Protein AF-Q9N3R6-F1 (afdb_monomer_lite)

Radius of gyration: 32.27 Å; chains: 1; bounding box: 68×53×122 Å

Sequence (440 aa):
MEEEFSMFIMSMSNSMSSLWPAPIEMDSIDEGTENVANIASRWSTCCNIIRLHIEQMIGCEVDVAVAKSTDLGVSMTRGNSDSKLEPISTLLSTISKTIESNGEANAEFAIREIEKMNKSCETEYKIKKFHWFIDVEMFLNIKLALLDREFPPNLTVYVIGELKTLYDDYEAAKEVATNFERSSVNLRFLLCPADLKELNREIIAEKRQKMSEKEIICRFGSDKFKIKLFKKQKIGSHVTLIDSISFLGFLPEIELCRQGFLGSKRSNKLKMDITTDSKLGNKILFSLSQYLLNETKRPQTALFSFSSKPKLRGFCIMVAYESENDETSITLIQLKASLGKCLWKTLKFVNQSGEHSRPLPDDSYEQIAPIERKQLKRRLSRIERIASSVEEKRAQFEAFAREYDALDARDAFMKFTSTWQTDQGLLTAPTPFEDDNNNK

Organism: Caenorhabditis elegans (NCBI:txid6239)

pLDDT: mean 77.35, std 16.89, range [30.02, 97.19]

Foldseek 3Di:
DQAEEEEEEEEQALQQLAWPPHDDPDPDDDPDDPCPPPGFGNLLLSLVLVVLLVVLCAPAQYKYKYWYAFPVAIDIQIAGHPVSCVVVVVVSVVSRPDNGGPHHGDPLRVLVVQVVCVVVCPPPYNYYAYEYEDEPVVLLVDDLVSLPDQGDLRAEYEYEDAPVSCVVSVVSNVVSVVSCVVNNYHYQYHHHPVSSVVSSVVSNPDNQWDKDKDWAWEAEQPDIFIKIKIATDHHRDDDQAFRYKYWLAKAAVVVCVVLVVPVQVPDSRFKIFMDHPDPVVVVVVVVQLCVQPPPVPHRIWTKMWTAGPPGDIFIWTKHWDQDPVRDITIIIGGDDPSSRVVVVVVSVRGPGPPSPDDDDDDLPDDPPPPPPLVVLVVQLVVLVVPDPDLVSSLVSVVVVLVVCVVVVCSVVSCVSCVVVCCVSVVDPDPDDDDPPPDDD

Structure (mmCIF, N/CA/C/O backbone):
data_AF-Q9N3R6-F1
#
_entry.id   AF-Q9N3R6-F1
#
loop_
_atom_site.group_PDB
_atom_site.id
_atom_site.type_symbol
_atom_site.label_atom_id
_atom_site.label_alt_id
_atom_site.lab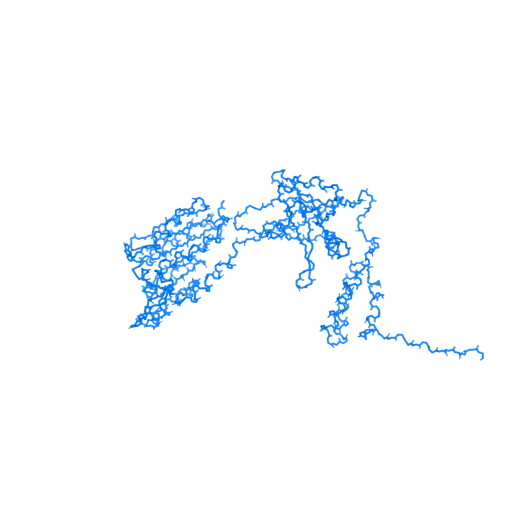el_comp_id
_atom_site.label_asym_id
_atom_site.label_entity_id
_atom_site.label_seq_id
_atom_site.pdbx_PDB_ins_code
_atom_site.Cartn_x
_atom_site.Cartn_y
_atom_site.Cartn_z
_atom_site.occupancy
_atom_site.B_iso_or_equiv
_atom_site.auth_seq_id
_atom_site.auth_comp_id
_atom_site.auth_asym_id
_atom_site.auth_atom_id
_atom_site.pdbx_PDB_model_num
ATOM 1 N N . MET A 1 1 ? -18.686 10.924 -9.244 1.00 53.06 1 MET A N 1
ATOM 2 C CA . MET A 1 1 ? -17.599 11.870 -9.557 1.00 53.06 1 MET A CA 1
ATOM 3 C C . MET A 1 1 ? -16.380 11.180 -9.013 1.00 53.06 1 MET A C 1
ATOM 5 O O . MET A 1 1 ? -16.365 10.958 -7.809 1.00 53.06 1 MET A O 1
ATOM 9 N N . GLU A 1 2 ? -15.488 10.701 -9.877 1.00 63.09 2 GLU A N 1
ATOM 10 C CA . GLU A 1 2 ? -14.326 9.960 -9.383 1.00 63.09 2 GLU A CA 1
ATOM 11 C C . GLU A 1 2 ? -13.499 10.873 -8.480 1.00 63.09 2 GLU A C 1
ATOM 13 O O . GLU A 1 2 ? -13.409 12.084 -8.685 1.00 63.09 2 GLU A O 1
ATOM 18 N N . GLU A 1 3 ? -12.966 10.308 -7.404 1.00 75.88 3 GLU A N 1
ATOM 19 C CA . 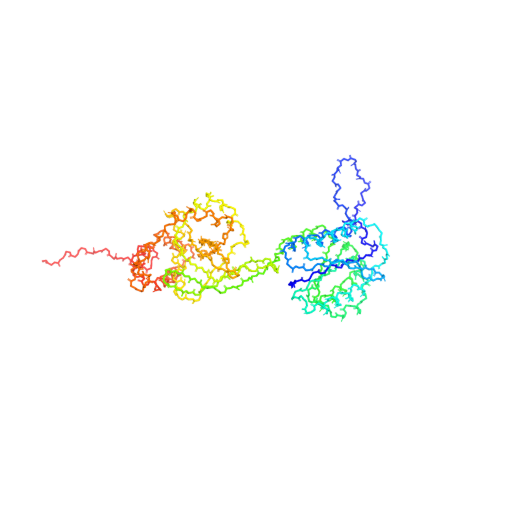GLU A 1 3 ? -12.192 11.099 -6.448 1.00 75.88 3 GLU A CA 1
ATOM 20 C C . GLU A 1 3 ? -10.726 11.183 -6.849 1.00 75.88 3 GLU A C 1
ATOM 22 O O . GLU A 1 3 ? -10.031 12.121 -6.449 1.00 75.88 3 GLU A O 1
ATOM 27 N N . GLU A 1 4 ? -10.266 10.212 -7.633 1.00 84.88 4 GLU A N 1
ATOM 28 C CA . GLU A 1 4 ? -8.875 10.059 -8.004 1.00 84.88 4 GLU A CA 1
ATOM 29 C C . GLU A 1 4 ? -8.725 9.746 -9.494 1.00 84.88 4 GLU A C 1
ATOM 31 O O . GLU A 1 4 ? -9.499 8.978 -10.063 1.00 84.88 4 GLU A O 1
ATOM 36 N N . PHE A 1 5 ? -7.678 10.304 -10.092 1.00 88.44 5 PHE A N 1
ATOM 37 C CA . PHE A 1 5 ? -7.203 9.966 -11.423 1.00 88.44 5 PHE A CA 1
ATOM 38 C C . PHE A 1 5 ? -5.780 9.419 -11.356 1.00 88.44 5 PHE A C 1
ATOM 40 O O . PHE A 1 5 ? -4.902 10.028 -10.741 1.00 88.44 5 PHE A O 1
ATOM 47 N N . SER A 1 6 ? -5.542 8.283 -12.002 1.00 91.00 6 SER A N 1
ATOM 48 C CA . SER A 1 6 ? -4.224 7.668 -12.107 1.00 91.00 6 SER A CA 1
ATOM 49 C C . SER A 1 6 ? -3.843 7.480 -13.571 1.00 91.00 6 SER A C 1
ATOM 51 O O . SER A 1 6 ? -4.543 6.814 -14.332 1.00 91.00 6 SER A O 1
ATOM 53 N N . MET A 1 7 ? -2.723 8.074 -13.971 1.00 93.94 7 MET A N 1
ATOM 54 C CA . MET A 1 7 ? -2.193 7.975 -15.326 1.00 93.94 7 MET A CA 1
ATOM 55 C C . MET A 1 7 ? -0.884 7.202 -15.330 1.00 93.94 7 MET A C 1
ATOM 57 O O . MET A 1 7 ? 0.042 7.541 -14.596 1.00 93.94 7 MET A O 1
ATOM 61 N N . PHE A 1 8 ? -0.789 6.222 -16.218 1.00 96.19 8 PHE A N 1
ATOM 62 C CA . PHE A 1 8 ? 0.423 5.480 -16.522 1.00 96.19 8 PHE A CA 1
ATOM 63 C C . PHE A 1 8 ? 0.861 5.835 -17.939 1.00 96.19 8 PHE A C 1
ATOM 65 O O . PHE A 1 8 ? 0.114 5.616 -18.888 1.00 96.19 8 PHE A O 1
ATOM 72 N N . ILE A 1 9 ? 2.058 6.384 -18.100 1.00 95.88 9 ILE A N 1
ATOM 73 C CA . ILE A 1 9 ? 2.672 6.647 -19.401 1.00 95.88 9 ILE A CA 1
ATOM 74 C C . ILE A 1 9 ? 3.853 5.718 -19.547 1.00 95.88 9 ILE A C 1
ATOM 76 O O . ILE A 1 9 ? 4.721 5.676 -18.682 1.00 95.88 9 ILE A O 1
ATOM 80 N N . MET A 1 10 ? 3.908 4.997 -20.650 1.00 94.44 10 MET A N 1
ATOM 81 C CA . MET A 1 10 ? 5.015 4.112 -20.949 1.00 94.44 10 MET A CA 1
ATOM 82 C C . MET A 1 10 ? 5.670 4.553 -22.251 1.00 94.44 10 MET A C 1
ATOM 84 O O . MET A 1 10 ? 5.009 4.716 -23.283 1.00 94.44 10 MET A O 1
ATOM 88 N N . SER A 1 11 ? 6.973 4.786 -22.171 1.00 93.44 11 SER A N 1
ATOM 89 C CA . SER A 1 11 ? 7.802 5.144 -23.311 1.00 93.44 11 SER A CA 1
ATOM 90 C C . SER A 1 11 ? 8.016 3.933 -24.219 1.00 93.44 11 SER A C 1
ATOM 92 O O . SER A 1 11 ? 8.418 2.856 -23.777 1.00 93.44 11 SER A O 1
ATOM 94 N N . MET A 1 12 ? 7.703 4.105 -25.499 1.00 90.75 12 MET A N 1
ATOM 95 C CA . MET A 1 12 ? 7.895 3.103 -26.544 1.00 90.75 12 MET A CA 1
ATOM 96 C C . MET A 1 12 ? 9.250 3.345 -27.223 1.00 90.75 12 MET A C 1
ATOM 98 O O . MET A 1 12 ? 9.304 3.844 -28.340 1.00 90.75 12 MET A O 1
ATOM 102 N N . SER A 1 13 ? 10.349 3.096 -26.518 1.00 88.94 13 SER A N 1
ATOM 103 C CA . SER A 1 13 ? 11.704 3.117 -27.087 1.00 88.94 13 SER A CA 1
ATOM 104 C C . SER A 1 13 ? 12.083 1.729 -27.587 1.00 88.94 13 SER A C 1
ATOM 106 O O . SER A 1 13 ? 11.520 0.722 -27.145 1.00 88.94 13 SER A O 1
ATOM 108 N N . ASN A 1 14 ? 13.065 1.645 -28.477 1.00 85.50 14 ASN A N 1
ATOM 109 C CA . ASN A 1 14 ? 13.538 0.342 -28.932 1.00 85.50 14 ASN A CA 1
ATOM 110 C C . ASN A 1 14 ? 14.247 -0.443 -27.815 1.00 85.50 14 ASN A C 1
ATOM 112 O O . ASN A 1 14 ? 14.097 -1.656 -27.740 1.00 85.50 14 ASN A O 1
ATOM 116 N N . SER A 1 15 ? 14.930 0.222 -26.879 1.00 86.25 15 SER A N 1
ATOM 117 C CA . SER A 1 15 ? 15.579 -0.435 -25.729 1.00 86.25 15 SER A CA 1
ATOM 118 C C . SER A 1 15 ? 14.584 -1.074 -24.751 1.00 86.25 15 SER A C 1
ATOM 120 O O . SER A 1 15 ? 14.936 -2.014 -24.037 1.00 86.25 15 SER A O 1
ATOM 122 N N . MET A 1 16 ? 13.324 -0.625 -24.724 1.00 87.88 16 MET A N 1
ATOM 123 C CA . MET A 1 16 ? 12.273 -1.246 -23.908 1.00 87.88 16 MET A CA 1
ATOM 124 C C . MET A 1 16 ? 11.793 -2.605 -24.444 1.00 87.88 16 MET A C 1
ATOM 126 O O . MET A 1 16 ? 11.148 -3.358 -23.701 1.00 87.88 16 MET A O 1
ATOM 130 N N . SER A 1 17 ? 12.107 -2.947 -25.698 1.00 83.19 17 SER A N 1
ATOM 131 C CA . SER A 1 17 ? 11.818 -4.279 -26.238 1.00 83.19 17 SER A CA 1
ATOM 132 C C . SER A 1 17 ? 12.778 -5.346 -25.706 1.00 83.19 17 SER A C 1
ATOM 134 O O . SER A 1 17 ? 12.404 -6.519 -25.620 1.00 83.19 17 SER A O 1
ATOM 136 N N . SER A 1 18 ? 13.978 -4.933 -25.283 1.00 82.50 18 SER A N 1
ATOM 137 C CA . SER A 1 18 ? 15.017 -5.812 -24.760 1.00 82.50 18 SER A CA 1
ATOM 138 C C . SER A 1 18 ? 14.546 -6.609 -23.549 1.00 82.50 18 SER A C 1
ATOM 140 O O . SER A 1 18 ? 13.777 -6.145 -22.699 1.00 82.50 18 SER A O 1
ATOM 142 N N . LEU A 1 19 ? 15.045 -7.837 -23.475 1.00 78.44 19 LEU A N 1
ATOM 143 C CA . LEU A 1 19 ? 14.831 -8.742 -22.360 1.00 78.44 19 LEU A CA 1
ATOM 144 C C . LEU A 1 19 ? 15.448 -8.181 -21.072 1.00 78.44 19 LEU A C 1
ATOM 146 O O . LEU A 1 19 ? 16.526 -7.588 -21.100 1.00 78.44 19 LEU A O 1
ATOM 150 N N . TRP A 1 20 ? 14.758 -8.361 -19.945 1.00 75.06 20 TRP A N 1
ATOM 151 C CA . TRP A 1 20 ? 15.215 -7.882 -18.646 1.00 75.06 20 TRP A CA 1
ATOM 152 C C . TRP A 1 20 ? 14.987 -8.914 -17.523 1.00 75.06 20 TRP A C 1
ATOM 154 O O . TRP A 1 20 ? 13.852 -9.365 -17.333 1.00 75.06 20 TRP A O 1
ATOM 164 N N . PRO A 1 21 ? 16.034 -9.261 -16.746 1.00 68.94 21 PRO A N 1
ATOM 165 C CA . PRO A 1 21 ? 17.442 -8.926 -17.006 1.00 68.94 21 PRO A CA 1
ATOM 166 C C . PRO A 1 21 ? 17.905 -9.516 -18.351 1.00 68.94 21 PRO A C 1
ATOM 168 O O . PRO A 1 21 ? 17.311 -10.487 -18.827 1.00 68.94 21 PRO A O 1
ATOM 171 N N . ALA A 1 22 ? 18.928 -8.926 -18.979 1.00 62.41 22 ALA A N 1
ATOM 172 C CA . ALA A 1 22 ? 19.507 -9.514 -20.183 1.00 62.41 22 ALA A CA 1
ATOM 173 C C . ALA A 1 22 ? 19.960 -10.957 -19.886 1.00 62.41 22 ALA A C 1
ATOM 175 O O . ALA A 1 22 ? 20.432 -11.228 -18.773 1.00 62.41 22 ALA A O 1
ATOM 176 N N . PRO A 1 23 ? 19.792 -11.901 -20.832 1.00 58.12 23 PRO A N 1
ATOM 177 C CA . PRO A 1 23 ? 20.296 -13.254 -20.656 1.00 58.12 23 PRO A CA 1
ATOM 178 C C . PRO A 1 23 ? 21.789 -13.196 -20.334 1.00 58.12 23 PRO A C 1
ATOM 180 O O . PRO A 1 23 ? 22.549 -12.525 -21.028 1.00 58.12 23 PRO A O 1
ATOM 183 N N . ILE A 1 24 ? 22.212 -13.893 -19.281 1.00 57.22 24 ILE A N 1
ATOM 184 C CA . ILE A 1 24 ? 23.638 -14.117 -19.055 1.00 57.22 24 ILE A CA 1
ATOM 185 C C . ILE A 1 24 ? 24.089 -15.036 -20.192 1.00 57.22 24 ILE A C 1
ATOM 187 O O . ILE A 1 24 ? 23.565 -16.146 -20.305 1.00 57.22 24 ILE A O 1
ATOM 191 N N . GLU A 1 25 ? 25.014 -14.576 -21.038 1.00 48.00 25 GLU A N 1
ATOM 192 C CA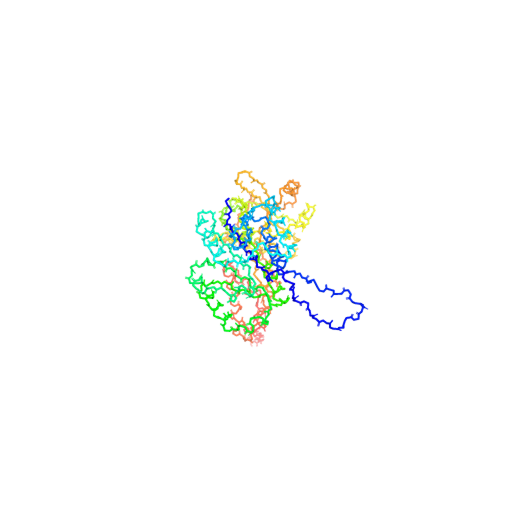 . GLU A 1 25 ? 25.718 -15.443 -21.986 1.00 48.00 25 GLU A CA 1
ATOM 193 C C . GLU A 1 25 ? 26.417 -16.542 -21.173 1.00 48.00 25 GLU A C 1
ATOM 195 O O . GLU A 1 25 ? 27.438 -16.315 -20.528 1.00 48.00 25 GLU A O 1
ATOM 200 N N . MET A 1 26 ? 25.807 -17.727 -21.108 1.00 40.91 26 MET A N 1
ATOM 201 C CA . MET A 1 26 ? 26.446 -18.918 -20.565 1.00 40.91 26 MET A CA 1
ATOM 202 C C . MET A 1 26 ? 26.955 -19.735 -21.745 1.00 40.91 26 MET A C 1
ATOM 204 O O . MET A 1 26 ? 26.173 -20.406 -22.414 1.00 40.91 26 MET A O 1
ATOM 208 N N . ASP A 1 27 ? 28.271 -19.714 -21.960 1.00 39.53 27 ASP A N 1
ATOM 209 C CA . ASP A 1 27 ? 28.978 -20.535 -22.958 1.00 39.53 27 ASP A CA 1
ATOM 210 C C . ASP A 1 27 ? 28.934 -22.055 -22.665 1.00 39.53 27 ASP A C 1
ATOM 212 O O . ASP A 1 27 ? 29.577 -22.857 -23.340 1.00 39.53 27 ASP A O 1
ATOM 216 N N . SER A 1 28 ? 28.160 -22.494 -21.672 1.00 34.19 28 SER A N 1
ATOM 217 C CA . SER A 1 28 ? 27.934 -23.904 -21.364 1.00 34.19 28 SER A CA 1
ATOM 218 C C . SER A 1 28 ? 26.696 -24.072 -20.480 1.00 34.19 28 SER A C 1
ATOM 220 O O . SER A 1 28 ? 26.748 -23.925 -19.261 1.00 34.19 28 SER A O 1
ATOM 222 N N . ILE A 1 29 ? 25.557 -24.404 -21.089 1.00 42.75 29 ILE A N 1
ATOM 223 C CA . ILE A 1 29 ? 24.428 -24.983 -20.356 1.00 42.75 29 ILE A CA 1
ATOM 224 C C . ILE A 1 29 ? 24.280 -26.416 -20.836 1.00 42.75 29 ILE A C 1
ATOM 226 O O . ILE A 1 29 ? 23.758 -26.666 -21.920 1.00 42.75 29 ILE A O 1
ATOM 230 N N . ASP A 1 30 ? 24.780 -27.334 -20.011 1.00 40.97 30 ASP A N 1
ATOM 231 C CA . ASP A 1 30 ? 24.419 -28.745 -20.060 1.00 40.97 30 ASP A CA 1
ATOM 232 C C . ASP A 1 30 ? 22.889 -28.868 -20.090 1.00 40.97 30 ASP A C 1
ATOM 234 O O . ASP A 1 30 ? 22.175 -28.313 -19.245 1.00 40.97 30 ASP A O 1
ATOM 238 N N . GLU A 1 31 ? 22.397 -29.597 -21.086 1.00 36.03 31 GLU A N 1
ATOM 239 C CA . GLU A 1 31 ? 21.007 -30.008 -21.231 1.00 36.03 31 GLU A CA 1
ATOM 240 C C . GLU A 1 31 ? 20.507 -30.617 -19.907 1.00 36.03 31 GLU A C 1
ATOM 242 O O . GLU A 1 31 ? 20.906 -31.719 -19.534 1.00 36.03 31 GLU A O 1
ATOM 247 N N . GLY A 1 32 ? 19.638 -29.923 -19.158 1.00 33.94 32 GLY A N 1
ATOM 248 C CA . GLY A 1 32 ? 19.069 -30.559 -17.963 1.00 33.94 32 GLY A CA 1
ATOM 249 C C . GLY A 1 32 ? 18.315 -29.729 -16.931 1.00 33.94 32 GLY A C 1
ATOM 250 O O . GLY A 1 32 ? 17.762 -30.328 -16.012 1.00 33.94 32 GLY A O 1
ATOM 251 N N . THR A 1 33 ? 18.240 -28.397 -17.018 1.00 35.81 33 THR A N 1
ATOM 252 C CA . THR A 1 33 ? 17.497 -27.616 -16.007 1.00 35.81 33 THR A CA 1
ATOM 253 C C . THR A 1 33 ? 16.495 -26.640 -16.620 1.00 35.81 33 THR A C 1
ATOM 255 O O . THR A 1 33 ? 16.833 -25.539 -17.040 1.00 35.81 33 THR A O 1
ATOM 258 N N . GLU A 1 34 ? 15.218 -27.038 -16.608 1.00 36.25 34 GLU A N 1
ATOM 259 C CA . GLU A 1 34 ? 14.031 -26.224 -16.923 1.00 36.25 34 GLU A CA 1
ATOM 260 C C . GLU A 1 34 ? 13.766 -25.114 -15.878 1.00 36.25 34 GLU A C 1
ATOM 262 O O . GLU A 1 34 ? 12.662 -24.967 -15.361 1.00 36.25 34 GLU A O 1
ATOM 267 N N . ASN A 1 35 ? 14.769 -24.301 -15.553 1.00 36.59 35 ASN A N 1
ATOM 268 C CA . ASN A 1 35 ? 14.586 -23.075 -14.775 1.00 36.59 35 ASN A CA 1
ATOM 269 C C . ASN A 1 35 ? 14.983 -21.868 -15.628 1.00 36.59 35 ASN A C 1
ATOM 271 O O . ASN A 1 35 ? 15.874 -21.096 -15.276 1.00 36.59 35 ASN A O 1
ATOM 275 N N . VAL A 1 36 ? 14.295 -21.690 -16.759 1.00 36.66 36 VAL A N 1
ATOM 276 C CA . VAL A 1 36 ? 14.294 -20.406 -17.464 1.00 36.66 36 VAL A CA 1
ATOM 277 C C . VAL A 1 36 ? 13.568 -19.426 -16.544 1.00 36.66 36 VAL A C 1
ATOM 279 O O . VAL A 1 36 ? 12.338 -19.383 -16.500 1.00 36.66 36 VAL A O 1
ATOM 282 N N . ALA A 1 37 ? 14.329 -18.688 -15.728 1.00 43.00 37 ALA A N 1
ATOM 283 C CA . ALA A 1 37 ? 13.828 -17.507 -15.033 1.00 43.00 37 ALA A CA 1
ATOM 284 C C . ALA A 1 37 ? 13.022 -16.686 -16.049 1.00 43.00 37 ALA A C 1
ATOM 286 O O . ALA A 1 37 ? 13.481 -16.556 -17.172 1.00 43.00 37 ALA A O 1
ATOM 287 N N . ASN A 1 38 ? 11.821 -16.205 -15.711 1.00 47.38 38 ASN A N 1
ATOM 288 C CA . ASN A 1 38 ? 10.938 -15.478 -16.635 1.00 47.38 38 ASN A CA 1
ATOM 289 C C . ASN A 1 38 ? 11.647 -14.244 -17.226 1.00 47.38 38 ASN A C 1
ATOM 291 O O . ASN A 1 38 ? 11.514 -13.139 -16.700 1.00 47.38 38 ASN A O 1
ATOM 295 N N . ILE A 1 39 ? 12.407 -14.436 -18.303 1.00 55.62 39 ILE A N 1
ATOM 296 C CA . ILE A 1 39 ? 13.029 -13.373 -19.070 1.00 55.62 39 ILE A CA 1
ATOM 297 C C . ILE A 1 39 ? 11.889 -12.736 -19.866 1.00 55.62 39 ILE A C 1
ATOM 299 O O . ILE A 1 39 ? 11.329 -13.342 -20.779 1.00 55.62 39 ILE A O 1
ATOM 303 N N . ALA A 1 40 ? 11.492 -11.534 -19.463 1.00 72.12 40 ALA A N 1
ATOM 304 C CA . ALA A 1 40 ? 10.417 -10.773 -20.084 1.00 72.12 40 ALA A CA 1
ATOM 305 C C . ALA A 1 40 ? 10.992 -9.472 -20.654 1.00 72.12 40 ALA A C 1
ATOM 307 O O . ALA A 1 40 ? 11.982 -8.958 -20.136 1.00 72.12 40 ALA A O 1
ATOM 308 N N . SER A 1 41 ? 10.385 -8.916 -21.704 1.00 83.50 41 SER A N 1
ATOM 309 C CA . SER A 1 41 ? 10.775 -7.584 -22.178 1.00 83.50 41 SER A CA 1
ATOM 310 C C . SER A 1 41 ? 10.549 -6.530 -21.090 1.00 83.50 41 SER A C 1
ATOM 312 O O . SER A 1 41 ? 9.662 -6.687 -20.235 1.00 83.50 41 SER A O 1
ATOM 314 N N . ARG A 1 42 ? 11.301 -5.424 -21.124 1.00 89.19 42 ARG A N 1
ATOM 315 C CA . ARG A 1 42 ? 11.086 -4.301 -20.191 1.00 89.19 42 ARG A CA 1
ATOM 316 C C . ARG A 1 42 ? 9.633 -3.799 -20.265 1.00 89.19 42 ARG A C 1
ATOM 318 O O . ARG A 1 42 ? 9.013 -3.594 -19.221 1.00 89.19 42 ARG A O 1
ATOM 325 N N . TRP A 1 43 ? 9.023 -3.749 -21.456 1.00 90.19 43 TRP A N 1
ATOM 326 C CA . TRP A 1 43 ? 7.583 -3.474 -21.617 1.00 90.19 43 TRP A CA 1
ATOM 327 C C . TRP A 1 43 ? 6.664 -4.450 -20.882 1.00 90.19 43 TRP A C 1
ATOM 329 O O . TRP A 1 43 ? 5.690 -4.024 -20.255 1.00 90.19 43 TRP A O 1
ATOM 339 N N . SER A 1 44 ? 6.939 -5.753 -20.952 1.00 89.25 44 SER A N 1
ATOM 340 C CA . SER A 1 44 ? 6.144 -6.762 -20.247 1.00 89.25 44 SER A CA 1
ATOM 341 C C . SER A 1 44 ? 6.229 -6.565 -18.730 1.00 89.25 44 SER A C 1
ATOM 343 O O . SER A 1 44 ? 5.206 -6.593 -18.039 1.00 89.25 44 SER A O 1
ATOM 345 N N . THR A 1 45 ? 7.420 -6.241 -18.221 1.00 89.31 45 THR A N 1
ATOM 346 C CA . THR A 1 45 ? 7.634 -5.880 -16.813 1.00 89.31 45 THR A CA 1
ATOM 347 C C . THR A 1 45 ? 6.837 -4.634 -16.418 1.00 89.31 45 THR A C 1
ATOM 349 O O . THR A 1 45 ? 6.093 -4.678 -15.435 1.00 89.31 45 THR A O 1
ATOM 352 N N . CYS A 1 46 ? 6.889 -3.558 -17.209 1.00 93.12 46 CYS A N 1
ATOM 353 C CA . CYS A 1 46 ? 6.078 -2.357 -16.974 1.00 93.12 46 CYS A CA 1
ATOM 354 C C . CYS A 1 46 ? 4.575 -2.666 -16.981 1.00 93.12 46 CYS A C 1
ATOM 356 O O . CYS A 1 46 ? 3.846 -2.219 -16.096 1.00 93.12 46 CYS A O 1
ATOM 358 N N . CYS A 1 47 ? 4.103 -3.488 -17.922 1.00 92.56 47 CYS A N 1
ATOM 359 C CA . CYS A 1 47 ? 2.704 -3.913 -17.966 1.00 92.56 47 CYS A CA 1
ATOM 360 C C . CYS A 1 47 ? 2.286 -4.658 -16.697 1.00 92.56 47 CYS A C 1
ATOM 362 O O . CYS A 1 47 ? 1.174 -4.453 -16.213 1.00 92.56 47 CYS A O 1
ATOM 364 N N . ASN A 1 48 ? 3.155 -5.504 -16.143 1.00 90.75 48 ASN A N 1
ATOM 365 C CA . ASN A 1 48 ? 2.875 -6.221 -14.900 1.00 90.75 48 ASN A CA 1
ATOM 366 C C . ASN A 1 48 ? 2.777 -5.269 -13.700 1.00 90.75 48 ASN A C 1
ATOM 368 O O . ASN A 1 48 ? 1.857 -5.410 -12.897 1.00 90.75 48 ASN A O 1
ATOM 372 N N . ILE A 1 49 ? 3.644 -4.258 -13.621 1.00 93.19 49 ILE A N 1
ATOM 373 C CA . ILE A 1 49 ? 3.570 -3.212 -12.587 1.00 93.19 49 ILE A CA 1
ATOM 374 C C . ILE A 1 49 ? 2.250 -2.433 -12.697 1.00 93.19 49 ILE A C 1
ATOM 376 O O . ILE A 1 49 ? 1.556 -2.238 -11.697 1.00 93.19 49 ILE A O 1
ATOM 380 N N . ILE A 1 50 ? 1.854 -2.034 -13.911 1.00 93.75 50 ILE A N 1
ATOM 381 C CA . ILE A 1 50 ? 0.584 -1.328 -14.142 1.00 93.75 50 ILE A CA 1
ATOM 382 C C . ILE A 1 50 ? -0.608 -2.212 -13.746 1.00 93.75 50 ILE A C 1
ATOM 384 O O . ILE A 1 50 ? -1.522 -1.735 -13.074 1.00 93.75 50 ILE A O 1
ATOM 388 N N . ARG A 1 51 ? -0.599 -3.505 -14.101 1.00 91.62 51 ARG A N 1
ATOM 389 C CA . ARG A 1 51 ? -1.648 -4.459 -13.690 1.00 91.62 51 ARG A CA 1
ATOM 390 C C . ARG A 1 51 ? -1.768 -4.536 -12.170 1.00 91.62 51 ARG A C 1
ATOM 392 O O . ARG A 1 51 ? -2.877 -4.416 -11.661 1.00 91.62 51 ARG A O 1
ATOM 399 N N . LEU A 1 52 ? -0.648 -4.647 -11.455 1.00 90.44 52 LEU A N 1
ATOM 400 C CA . LEU A 1 52 ? -0.638 -4.674 -9.990 1.00 90.44 52 LEU A CA 1
ATOM 401 C C . LEU A 1 52 ? -1.236 -3.398 -9.382 1.00 90.44 52 LEU A C 1
ATOM 403 O O . LEU A 1 52 ? -2.011 -3.483 -8.429 1.00 90.44 52 LEU A O 1
ATOM 407 N N . HIS A 1 53 ? -0.935 -2.222 -9.942 1.00 90.38 53 HIS A N 1
ATOM 408 C CA . HIS A 1 53 ? -1.579 -0.977 -9.514 1.00 90.38 53 HIS A CA 1
ATOM 409 C C . HIS A 1 53 ? -3.092 -0.991 -9.765 1.00 90.38 53 HIS A C 1
ATOM 411 O O . HIS A 1 53 ? -3.863 -0.654 -8.864 1.00 90.38 53 HIS A O 1
ATOM 417 N N . ILE A 1 54 ? -3.526 -1.403 -10.960 1.00 88.69 54 ILE A N 1
ATOM 418 C CA . ILE A 1 54 ? -4.948 -1.482 -11.324 1.00 88.69 54 ILE A CA 1
ATOM 419 C C . ILE A 1 54 ? -5.691 -2.447 -10.395 1.00 88.69 54 ILE A C 1
ATOM 421 O O . ILE A 1 54 ? -6.787 -2.126 -9.939 1.00 88.69 54 ILE A O 1
ATOM 425 N N . GLU A 1 55 ? -5.091 -3.585 -10.039 1.00 85.31 55 GLU A N 1
ATOM 426 C CA . GLU A 1 55 ? -5.667 -4.546 -9.090 1.00 85.31 55 GLU A CA 1
ATOM 427 C C . GLU A 1 55 ? -5.984 -3.909 -7.726 1.00 85.31 55 GLU A C 1
ATOM 429 O O . GLU A 1 55 ? -7.034 -4.198 -7.141 1.00 85.31 55 GLU A O 1
ATOM 434 N N . GLN A 1 56 ? -5.148 -2.979 -7.244 1.00 83.88 56 GLN A N 1
ATOM 435 C CA . GLN A 1 56 ? -5.421 -2.226 -6.009 1.00 83.88 56 GLN A CA 1
ATOM 436 C C . GLN A 1 56 ? -6.563 -1.209 -6.157 1.00 83.88 56 GLN A C 1
ATOM 438 O O . GLN A 1 56 ? -7.189 -0.821 -5.163 1.00 83.88 56 GLN A O 1
ATOM 443 N N . MET A 1 57 ? -6.854 -0.779 -7.385 1.00 83.75 57 MET A N 1
ATOM 444 C CA . MET A 1 57 ? -7.896 0.201 -7.708 1.00 83.75 57 MET A CA 1
ATOM 445 C C . MET A 1 57 ? -9.262 -0.444 -7.972 1.00 83.75 57 MET A C 1
ATOM 447 O O . MET A 1 57 ? -10.272 0.258 -7.943 1.00 83.75 57 MET A O 1
ATOM 451 N N . ILE A 1 58 ? -9.335 -1.768 -8.159 1.00 78.44 58 ILE A N 1
ATOM 452 C CA . ILE A 1 58 ? -10.599 -2.479 -8.413 1.00 78.44 58 ILE A CA 1
ATOM 453 C C . ILE A 1 58 ? -11.626 -2.158 -7.315 1.00 78.44 58 ILE A C 1
ATOM 455 O O . ILE A 1 58 ? -11.403 -2.396 -6.121 1.00 78.44 58 ILE A O 1
ATOM 459 N N . GLY A 1 59 ? -12.794 -1.649 -7.712 1.00 72.12 59 GLY A N 1
ATOM 460 C CA . GLY A 1 59 ? -13.887 -1.261 -6.814 1.00 72.12 59 GLY A CA 1
ATOM 461 C C . GLY A 1 59 ? -13.672 0.042 -6.028 1.00 72.12 59 GLY A C 1
ATOM 462 O O . GLY A 1 59 ? -14.376 0.260 -5.037 1.00 72.12 59 GLY A O 1
ATOM 463 N N . CYS A 1 60 ? -12.697 0.863 -6.416 1.00 77.50 60 CYS A N 1
ATOM 464 C CA . CYS A 1 60 ? -12.564 2.269 -6.023 1.00 77.50 60 CYS A CA 1
ATOM 465 C C . CYS A 1 60 ? -13.141 3.167 -7.141 1.00 77.50 60 CYS A C 1
ATOM 467 O O . CYS A 1 60 ? -13.173 2.744 -8.294 1.00 77.50 60 CYS A O 1
ATOM 469 N N . GLU A 1 61 ? -13.578 4.397 -6.842 1.00 78.12 61 GLU A N 1
ATOM 470 C CA . GLU A 1 61 ? -13.926 5.374 -7.902 1.00 78.12 61 GLU A CA 1
ATOM 471 C C . GLU A 1 61 ? -12.658 6.110 -8.353 1.00 78.12 61 GLU A C 1
ATOM 473 O O . GLU A 1 61 ? -12.416 7.259 -7.972 1.00 78.12 61 GLU A O 1
ATOM 478 N N . VAL A 1 62 ? -11.823 5.385 -9.099 1.00 81.38 62 VAL A N 1
ATOM 479 C CA . VAL A 1 62 ? -10.567 5.869 -9.678 1.00 81.38 62 VAL A CA 1
ATOM 480 C C . VAL A 1 62 ? -10.683 5.789 -11.196 1.00 81.38 62 VAL A C 1
ATOM 482 O O . VAL A 1 62 ? -10.981 4.719 -11.730 1.00 81.38 62 VAL A O 1
ATOM 485 N N . ASP A 1 63 ? -10.430 6.896 -11.885 1.00 86.31 63 ASP A N 1
ATOM 486 C CA . ASP A 1 63 ? -10.256 6.896 -13.338 1.00 86.31 63 ASP A CA 1
ATOM 487 C C . ASP A 1 63 ? -8.808 6.555 -13.674 1.00 86.31 63 ASP A C 1
ATOM 489 O O . ASP A 1 63 ? -7.870 7.128 -13.116 1.00 86.31 63 ASP A O 1
ATOM 493 N N . VAL A 1 64 ? -8.622 5.595 -14.570 1.00 89.31 64 VAL A N 1
ATOM 494 C CA . VAL A 1 64 ? -7.313 5.089 -14.962 1.00 89.31 64 VAL A CA 1
ATOM 495 C C . VAL A 1 64 ? -7.070 5.421 -16.421 1.00 89.31 64 VAL A C 1
ATOM 497 O O . VAL A 1 64 ? -7.891 5.132 -17.290 1.00 89.31 64 VAL A O 1
ATOM 500 N N . ALA A 1 65 ? -5.901 5.976 -16.712 1.00 91.62 65 ALA A N 1
ATOM 501 C CA . ALA A 1 65 ? -5.413 6.170 -18.065 1.00 91.62 65 ALA A CA 1
ATOM 502 C C . ALA A 1 65 ? -4.100 5.417 -18.267 1.00 91.62 65 ALA A C 1
ATOM 504 O O . ALA A 1 65 ? -3.185 5.537 -17.459 1.00 91.62 65 ALA A O 1
ATOM 505 N N . VAL A 1 66 ? -3.981 4.685 -19.371 1.00 93.50 66 VAL A N 1
ATOM 506 C CA . VAL A 1 66 ? -2.714 4.101 -19.821 1.00 93.50 66 VAL A CA 1
ATOM 507 C C . VAL A 1 66 ? -2.372 4.691 -21.179 1.00 93.50 66 VAL A C 1
ATOM 509 O O . VAL A 1 66 ? -3.188 4.653 -22.103 1.00 93.50 66 VAL A O 1
ATOM 512 N N . ALA A 1 67 ? -1.176 5.250 -21.296 1.00 92.69 67 ALA A N 1
ATOM 513 C CA . ALA A 1 67 ? -0.713 5.935 -22.482 1.00 92.69 67 ALA A CA 1
ATOM 514 C C . ALA A 1 67 ? 0.613 5.371 -22.998 1.00 92.69 67 ALA A C 1
ATOM 516 O O . ALA A 1 67 ? 1.499 5.010 -22.224 1.00 92.69 67 ALA A O 1
ATOM 517 N N . LYS A 1 68 ? 0.746 5.328 -24.323 1.00 92.62 68 LYS A N 1
ATOM 518 C CA . LYS A 1 68 ? 1.989 5.006 -25.031 1.00 92.62 68 LYS A CA 1
ATOM 519 C C . LYS A 1 68 ? 2.599 6.301 -25.548 1.00 92.62 68 LYS A C 1
ATOM 521 O O . LYS A 1 68 ? 1.911 7.027 -26.271 1.00 92.62 68 LYS A O 1
ATOM 526 N N . SER A 1 69 ? 3.852 6.570 -25.196 1.00 93.12 69 SER A N 1
ATOM 527 C CA . SER A 1 69 ? 4.607 7.726 -25.689 1.00 93.12 69 SER A CA 1
ATOM 528 C C . SER A 1 69 ? 5.573 7.307 -26.793 1.00 93.12 69 SER A C 1
ATOM 530 O O . SER A 1 69 ? 6.386 6.408 -26.589 1.00 93.12 69 SER A O 1
ATOM 532 N N . THR A 1 70 ? 5.478 7.970 -27.940 1.00 90.69 70 THR A N 1
ATOM 533 C CA . THR A 1 70 ? 6.325 7.800 -29.134 1.00 90.69 70 THR A CA 1
ATOM 534 C C . THR A 1 70 ? 6.786 9.177 -29.617 1.00 90.69 70 THR A C 1
ATOM 536 O O . THR A 1 70 ? 6.294 10.203 -29.145 1.00 90.69 70 THR A O 1
ATOM 539 N N . ASP A 1 71 ? 7.680 9.220 -30.589 1.00 86.94 71 ASP A N 1
ATOM 540 C CA . ASP A 1 71 ? 8.085 10.399 -31.358 1.00 86.94 71 ASP A CA 1
ATOM 541 C C . ASP A 1 71 ? 6.951 11.007 -32.201 1.00 86.94 71 ASP A C 1
ATOM 543 O O . ASP A 1 71 ? 7.013 12.181 -32.555 1.00 86.94 71 ASP A O 1
ATOM 547 N N . LEU A 1 72 ? 5.886 10.254 -32.479 1.00 87.25 72 LEU A N 1
ATOM 548 C CA . LEU A 1 72 ? 4.668 10.769 -33.115 1.00 87.25 72 LEU A CA 1
ATOM 549 C C . LEU A 1 72 ? 3.701 11.432 -32.117 1.00 87.25 72 LEU A C 1
ATOM 551 O O . LEU A 1 72 ? 2.748 12.097 -32.527 1.00 87.25 72 LEU A O 1
ATOM 555 N N . GLY A 1 73 ? 3.922 11.252 -30.812 1.00 89.25 73 GLY A N 1
ATOM 556 C CA . GLY A 1 73 ? 3.086 11.787 -29.738 1.00 89.25 73 GLY A CA 1
ATOM 557 C C . GLY A 1 73 ? 2.611 10.725 -28.745 1.00 89.25 73 GLY A C 1
ATOM 558 O O . GLY A 1 73 ? 3.176 9.632 -28.640 1.00 89.25 73 GLY A O 1
ATOM 559 N N . VAL A 1 74 ? 1.558 11.060 -27.991 1.00 90.38 74 VAL A N 1
ATOM 560 C CA . VAL A 1 74 ? 1.002 10.216 -26.923 1.00 90.38 74 VAL A CA 1
ATOM 561 C C . VAL A 1 74 ? -0.382 9.700 -27.308 1.00 90.38 74 VAL A C 1
ATOM 563 O O . VAL A 1 74 ? -1.295 10.476 -27.585 1.00 90.38 74 VAL A O 1
ATOM 566 N N . SER A 1 75 ? -0.557 8.378 -27.281 1.00 90.50 75 SER A N 1
ATOM 567 C CA . SER A 1 75 ? -1.863 7.727 -27.456 1.00 90.50 75 SER A CA 1
ATOM 568 C C . SER A 1 75 ? -2.353 7.181 -26.120 1.00 90.50 75 SER A C 1
ATOM 570 O O . SER A 1 75 ? -1.613 6.473 -25.444 1.00 90.50 75 SER A O 1
ATOM 572 N N . MET A 1 76 ? -3.585 7.507 -25.724 1.00 89.50 76 MET A N 1
ATOM 573 C CA . MET A 1 76 ? -4.111 7.224 -24.384 1.00 89.50 76 MET A CA 1
ATOM 574 C C . MET A 1 76 ? -5.397 6.397 -24.444 1.00 89.50 76 MET A C 1
ATOM 576 O O . MET A 1 76 ? -6.298 6.687 -25.225 1.00 89.50 76 MET A O 1
ATOM 580 N N . THR A 1 77 ? -5.497 5.397 -23.572 1.00 89.44 77 THR A N 1
ATOM 581 C CA . THR A 1 77 ? -6.710 4.607 -23.315 1.00 89.44 77 THR A CA 1
ATOM 582 C C . THR A 1 77 ? -7.163 4.855 -21.881 1.00 89.44 77 THR A C 1
ATOM 584 O O . THR A 1 77 ? -6.349 4.757 -20.967 1.00 89.44 77 THR A O 1
ATOM 587 N N . ARG A 1 78 ? -8.443 5.191 -21.678 1.00 85.19 78 ARG A N 1
ATOM 588 C CA . ARG A 1 78 ? -9.026 5.491 -20.358 1.00 85.19 78 ARG A CA 1
ATOM 589 C C . ARG A 1 78 ? -10.057 4.446 -19.932 1.00 85.19 78 ARG A C 1
ATOM 591 O O . ARG A 1 78 ? -10.725 3.865 -20.787 1.00 85.19 78 ARG A O 1
ATOM 598 N N . GLY A 1 79 ? -10.228 4.260 -18.627 1.00 75.69 79 GLY A N 1
ATOM 599 C CA . GLY A 1 79 ? -11.210 3.354 -18.039 1.00 75.69 79 GLY A CA 1
ATOM 600 C C . GLY A 1 79 ? -11.387 3.581 -16.537 1.00 75.69 79 GLY A C 1
ATOM 601 O O . GLY A 1 79 ? -10.424 3.835 -15.832 1.00 75.69 79 GLY A O 1
ATOM 602 N N . ASN A 1 80 ? -12.621 3.463 -16.041 1.00 68.44 80 ASN A N 1
ATOM 603 C CA . ASN A 1 80 ? -12.999 3.893 -14.684 1.00 68.44 80 ASN A CA 1
ATOM 604 C C . ASN A 1 80 ? -13.903 2.913 -13.908 1.00 68.44 80 ASN A C 1
ATOM 606 O O . ASN A 1 80 ? -14.471 3.243 -12.871 1.00 68.44 80 ASN A O 1
ATOM 610 N N . SER A 1 81 ? -14.127 1.717 -14.448 1.00 59.97 81 SER A N 1
ATOM 611 C CA . SER A 1 81 ? -15.001 0.692 -13.865 1.00 59.97 81 SER A CA 1
ATOM 612 C C . SER A 1 81 ? -14.641 -0.671 -14.438 1.00 59.97 81 SER A C 1
ATOM 614 O O . SER A 1 81 ? -14.048 -0.723 -15.514 1.00 59.97 81 SER A O 1
ATOM 616 N N . ASP A 1 82 ? -15.031 -1.765 -13.776 1.00 60.81 82 ASP A N 1
ATOM 617 C CA . ASP A 1 82 ? -14.710 -3.138 -14.210 1.00 60.81 82 ASP A CA 1
ATOM 618 C C . ASP A 1 82 ? -14.988 -3.362 -15.712 1.00 60.81 82 ASP A C 1
ATOM 620 O O . ASP A 1 82 ? -14.163 -3.932 -16.418 1.00 60.81 82 ASP A O 1
ATOM 624 N N . SER A 1 83 ? -16.093 -2.811 -16.235 1.00 57.22 83 SER A N 1
ATOM 625 C CA . SER A 1 83 ? -16.442 -2.878 -17.666 1.00 57.22 83 SER A CA 1
ATOM 626 C C . SER A 1 83 ? -15.532 -2.062 -18.598 1.00 57.22 83 SER A C 1
ATOM 628 O O . SER A 1 83 ? -15.348 -2.426 -19.753 1.00 57.22 83 SER A O 1
ATOM 630 N N . LYS A 1 84 ? -14.938 -0.963 -18.118 1.00 64.50 84 LYS A N 1
ATOM 631 C CA . LYS A 1 84 ? -14.018 -0.113 -18.894 1.00 64.50 84 LYS A CA 1
ATOM 632 C C . LYS A 1 84 ? -12.541 -0.453 -18.669 1.00 64.50 84 LYS A C 1
ATOM 634 O O . LYS A 1 84 ? -11.684 0.157 -19.302 1.00 64.50 84 LYS A O 1
ATOM 639 N N . LEU A 1 85 ? -12.225 -1.410 -17.795 1.00 77.94 85 LEU A N 1
ATOM 640 C CA . LEU A 1 85 ? -10.861 -1.926 -17.632 1.00 77.94 85 LEU A CA 1
ATOM 641 C C . LEU A 1 85 ? -10.477 -2.925 -18.737 1.00 77.94 85 LEU A C 1
ATOM 643 O O . LEU A 1 85 ? -9.290 -3.189 -18.927 1.00 77.94 85 LEU A O 1
ATOM 647 N N . GLU A 1 86 ? -11.441 -3.451 -19.498 1.00 82.38 86 GLU A N 1
ATOM 648 C CA . GLU A 1 86 ? -11.187 -4.381 -20.608 1.00 82.38 86 GLU A CA 1
ATOM 649 C C . GLU A 1 86 ? -10.340 -3.754 -21.743 1.00 82.38 86 GLU A C 1
ATOM 651 O O . GLU A 1 86 ? -9.335 -4.367 -22.124 1.00 82.38 86 GLU A O 1
ATOM 656 N N . PRO A 1 87 ? -10.614 -2.523 -22.233 1.00 85.75 87 PRO A N 1
ATOM 657 C CA . PRO A 1 87 ? -9.730 -1.834 -23.180 1.00 85.75 87 PRO A CA 1
ATOM 658 C C . PRO A 1 87 ? -8.300 -1.645 -22.666 1.00 85.75 87 PRO A C 1
ATOM 660 O O . PRO A 1 87 ? -7.345 -1.856 -23.412 1.00 85.75 87 PRO A O 1
ATOM 663 N N . ILE A 1 88 ? -8.134 -1.292 -21.386 1.00 89.62 88 ILE A N 1
ATOM 664 C CA . ILE A 1 88 ? -6.809 -1.142 -20.765 1.00 89.62 88 ILE A CA 1
ATOM 665 C C . ILE A 1 88 ? -6.100 -2.496 -20.695 1.00 89.62 88 ILE A C 1
ATOM 667 O O . ILE A 1 88 ? -4.933 -2.606 -21.062 1.00 89.62 88 ILE A O 1
ATOM 671 N N . SER A 1 89 ? -6.808 -3.545 -20.279 1.00 86.88 89 SER A N 1
ATOM 672 C CA . SER A 1 89 ? -6.263 -4.904 -20.199 1.00 86.88 89 SER A CA 1
ATOM 673 C C . SER A 1 89 ? -5.813 -5.406 -21.572 1.00 86.88 89 SER A C 1
ATOM 675 O O . SER A 1 89 ? -4.731 -5.984 -21.699 1.00 86.88 89 SER A O 1
ATOM 677 N N . THR A 1 90 ? -6.605 -5.117 -22.608 1.00 87.81 90 THR A N 1
ATOM 678 C CA . THR A 1 90 ? -6.283 -5.420 -24.008 1.00 87.81 90 THR A CA 1
ATOM 679 C C . THR A 1 90 ? -5.045 -4.651 -24.459 1.00 87.81 90 THR A C 1
ATOM 681 O O . THR A 1 90 ? -4.112 -5.259 -24.979 1.00 87.81 90 THR A O 1
ATOM 684 N N . LEU A 1 91 ? -4.980 -3.340 -24.194 1.00 91.06 91 LEU A N 1
ATOM 685 C CA . LEU A 1 91 ? -3.816 -2.509 -24.510 1.00 91.06 91 LEU A CA 1
ATOM 686 C C . LEU A 1 91 ? -2.537 -3.050 -23.853 1.00 91.06 91 LEU A C 1
ATOM 688 O O . LEU A 1 91 ? -1.527 -3.217 -24.535 1.00 91.06 91 LEU A O 1
ATOM 692 N N . LEU A 1 92 ? -2.582 -3.354 -22.553 1.00 91.88 92 LEU A N 1
ATOM 693 C CA . LEU A 1 92 ? -1.445 -3.906 -21.811 1.00 91.88 92 LEU A CA 1
ATOM 694 C C . LEU A 1 92 ? -1.039 -5.288 -22.336 1.00 91.88 92 LEU A C 1
ATOM 696 O O . LEU A 1 92 ? 0.145 -5.609 -22.368 1.00 91.88 92 LEU A O 1
ATOM 700 N N . SER A 1 93 ? -2.000 -6.121 -22.751 1.00 89.38 93 SER A N 1
ATOM 701 C CA . SER A 1 93 ? -1.701 -7.408 -23.393 1.00 89.38 93 SER A CA 1
ATOM 702 C C . SER A 1 93 ? -0.959 -7.214 -24.715 1.00 89.38 93 SER A C 1
ATOM 704 O O . SER A 1 93 ? 0.056 -7.873 -24.942 1.00 89.38 93 SER A O 1
ATOM 706 N N . THR A 1 94 ? -1.415 -6.275 -25.547 1.00 88.12 94 THR A N 1
ATOM 707 C CA . THR A 1 94 ? -0.766 -5.934 -26.818 1.00 88.12 94 THR A CA 1
ATOM 708 C C . THR A 1 94 ? 0.659 -5.443 -26.596 1.00 88.12 94 THR A C 1
ATOM 710 O O . THR A 1 94 ? 1.578 -6.009 -27.175 1.00 88.12 94 THR A O 1
ATOM 713 N N . ILE A 1 95 ? 0.854 -4.466 -25.705 1.00 88.00 95 ILE A N 1
ATOM 714 C CA . ILE A 1 95 ? 2.182 -3.937 -25.360 1.00 88.00 95 ILE A CA 1
ATOM 715 C C . ILE A 1 95 ? 3.111 -5.048 -24.864 1.00 88.00 95 ILE A C 1
ATOM 717 O O . ILE A 1 95 ? 4.255 -5.132 -25.295 1.00 88.00 95 ILE A O 1
ATOM 721 N N . SER A 1 96 ? 2.630 -5.921 -23.972 1.00 86.56 96 SER A N 1
ATOM 722 C CA . SER A 1 96 ? 3.464 -6.989 -23.403 1.00 86.56 96 SER A CA 1
ATOM 723 C C . SER A 1 96 ? 3.965 -8.005 -24.437 1.00 86.56 96 SER A C 1
ATOM 725 O O . SER A 1 96 ? 4.876 -8.769 -24.134 1.00 86.56 96 SER A O 1
ATOM 727 N N . LYS A 1 97 ? 3.373 -8.019 -25.640 1.00 84.31 97 LYS A N 1
ATOM 728 C CA . LYS A 1 97 ? 3.756 -8.871 -26.775 1.00 84.31 97 LYS A CA 1
ATOM 729 C C . LYS A 1 97 ? 4.506 -8.107 -27.872 1.00 84.31 97 LYS A C 1
ATOM 731 O O . LYS A 1 97 ? 4.909 -8.721 -28.855 1.00 84.31 97 LYS A O 1
ATOM 736 N N . THR A 1 98 ? 4.651 -6.789 -27.745 1.00 81.88 98 THR A N 1
ATOM 737 C CA . THR A 1 98 ? 5.388 -5.964 -28.702 1.00 81.88 98 THR A CA 1
ATOM 738 C C . THR A 1 98 ? 6.878 -6.302 -28.629 1.00 81.88 98 THR A C 1
ATOM 740 O O . THR A 1 98 ? 7.446 -6.365 -27.541 1.00 81.88 98 THR A O 1
ATOM 743 N N . ILE A 1 99 ? 7.495 -6.517 -29.792 1.00 76.38 99 ILE A N 1
ATOM 744 C CA . ILE A 1 99 ? 8.924 -6.851 -29.938 1.00 76.38 99 ILE A CA 1
ATOM 745 C C . ILE A 1 99 ? 9.739 -5.734 -30.603 1.00 76.38 99 ILE A C 1
ATOM 747 O O . ILE A 1 99 ? 10.954 -5.698 -30.463 1.00 76.38 99 ILE A O 1
ATOM 751 N N . GLU A 1 100 ? 9.076 -4.798 -31.279 1.00 76.75 100 GLU A N 1
ATOM 752 C CA . GLU A 1 100 ? 9.691 -3.657 -31.959 1.00 76.75 100 GLU A CA 1
ATOM 753 C C . GLU A 1 100 ? 8.839 -2.416 -31.708 1.00 76.75 100 GLU A C 1
ATOM 755 O O . GLU A 1 100 ? 7.607 -2.508 -31.637 1.00 76.75 100 GLU A O 1
ATOM 760 N N . SER A 1 101 ? 9.475 -1.257 -31.545 1.00 74.81 101 SER A N 1
ATOM 761 C CA . SER A 1 101 ? 8.730 -0.017 -31.376 1.00 74.81 101 SER A CA 1
ATOM 762 C C . SER A 1 101 ? 8.244 0.524 -32.722 1.00 74.81 101 SER A C 1
ATOM 764 O O . SER A 1 101 ? 8.902 0.380 -33.747 1.00 74.81 101 SER A O 1
ATOM 766 N N . ASN A 1 102 ? 7.111 1.228 -32.711 1.00 70.62 102 ASN A N 1
ATOM 767 C CA . ASN A 1 102 ? 6.598 1.946 -33.885 1.00 70.62 102 ASN A CA 1
ATOM 768 C C . ASN A 1 102 ? 7.233 3.347 -34.056 1.00 70.62 102 ASN A C 1
ATOM 770 O O . ASN A 1 102 ? 6.676 4.177 -34.771 1.00 70.62 102 ASN A O 1
ATOM 774 N N . GLY A 1 103 ? 8.334 3.630 -33.357 1.00 72.81 103 GLY A N 1
ATOM 775 C CA . GLY A 1 103 ? 9.019 4.924 -33.298 1.00 72.81 103 GLY A CA 1
ATOM 776 C C . GLY A 1 103 ? 9.962 4.984 -32.095 1.00 72.81 103 GLY A C 1
ATOM 777 O O . GLY A 1 103 ? 10.007 4.043 -31.304 1.00 72.81 103 GLY A O 1
ATOM 778 N N . GLU A 1 104 ? 10.701 6.073 -31.917 1.00 85.50 104 GLU A N 1
ATOM 779 C CA . GLU A 1 104 ? 11.534 6.240 -30.717 1.00 85.50 104 GLU A CA 1
ATOM 780 C C . GLU A 1 104 ? 10.774 7.031 -29.647 1.00 85.50 104 GLU A C 1
ATOM 782 O O . GLU A 1 104 ? 9.991 7.924 -29.962 1.00 85.50 104 GLU A O 1
ATOM 787 N N . ALA A 1 105 ? 10.958 6.736 -28.362 1.00 87.00 105 ALA A N 1
ATOM 788 C CA . ALA A 1 105 ? 10.275 7.502 -27.322 1.00 87.00 105 ALA A CA 1
ATOM 789 C C . ALA A 1 105 ? 10.831 8.933 -27.221 1.00 87.00 105 ALA A C 1
ATOM 791 O O . ALA A 1 105 ? 12.039 9.142 -27.153 1.00 87.00 105 ALA A O 1
ATOM 792 N N . ASN A 1 106 ? 9.946 9.930 -27.119 1.00 89.69 106 ASN A N 1
ATOM 793 C CA . ASN A 1 106 ? 10.335 11.321 -26.886 1.00 89.69 106 ASN A CA 1
ATOM 794 C C . ASN A 1 106 ? 9.816 11.811 -25.524 1.00 89.69 106 ASN A C 1
ATOM 796 O O . ASN A 1 106 ? 8.608 11.845 -25.265 1.00 89.69 106 ASN A O 1
ATOM 800 N N . ALA A 1 107 ? 10.751 12.211 -24.657 1.00 92.69 107 ALA A N 1
ATOM 801 C CA . ALA A 1 107 ? 10.471 12.695 -23.308 1.00 92.69 107 ALA A CA 1
ATOM 802 C C . ALA A 1 107 ? 9.562 13.931 -23.305 1.00 92.69 107 ALA A C 1
ATOM 804 O O . ALA A 1 107 ? 8.676 14.047 -22.463 1.00 92.69 107 ALA A O 1
ATOM 805 N N . GLU A 1 108 ? 9.730 14.840 -24.266 1.00 93.00 108 GLU A N 1
ATOM 806 C CA . GLU A 1 108 ? 8.975 16.092 -24.316 1.00 93.00 108 GLU A CA 1
ATOM 807 C C . GLU A 1 108 ? 7.469 15.853 -24.478 1.00 93.00 108 GLU A C 1
ATOM 809 O O . GLU A 1 108 ? 6.670 16.536 -23.831 1.00 93.00 108 GLU A O 1
ATOM 814 N N . PHE A 1 109 ? 7.067 14.871 -25.294 1.00 93.69 109 PHE A N 1
ATOM 815 C CA . PHE A 1 109 ? 5.653 14.534 -25.480 1.00 93.69 109 PHE A CA 1
ATOM 816 C C . PHE A 1 109 ? 5.039 13.912 -24.229 1.00 93.69 109 PHE A C 1
ATOM 818 O O . PHE A 1 109 ? 3.935 14.304 -23.848 1.00 93.69 109 PHE A O 1
ATOM 825 N N . ALA A 1 110 ? 5.763 13.015 -23.553 1.00 93.50 110 ALA A N 1
ATOM 826 C CA . ALA A 1 110 ? 5.318 12.456 -22.278 1.00 93.50 110 ALA A CA 1
ATOM 827 C C . ALA A 1 110 ? 5.124 13.564 -21.230 1.00 93.50 110 ALA A C 1
ATOM 829 O O . ALA A 1 110 ? 4.049 13.672 -20.642 1.00 93.50 110 ALA A O 1
ATOM 830 N N . ILE A 1 111 ? 6.120 14.441 -21.062 1.00 93.38 111 ILE A N 1
ATOM 831 C CA . ILE A 1 111 ? 6.083 15.545 -20.092 1.00 93.38 111 ILE A CA 1
ATOM 832 C C . ILE A 1 111 ? 4.927 16.507 -20.398 1.00 93.38 111 ILE A C 1
ATOM 834 O O . ILE A 1 111 ? 4.163 16.863 -19.502 1.00 93.38 111 ILE A O 1
ATOM 838 N N . ARG A 1 112 ? 4.739 16.896 -21.668 1.00 92.38 112 ARG A N 1
ATOM 839 C CA . ARG A 1 112 ? 3.618 17.763 -22.073 1.00 92.38 112 ARG A CA 1
ATOM 840 C C . ARG A 1 112 ? 2.258 17.141 -21.771 1.00 92.38 112 ARG A C 1
ATOM 842 O O . ARG A 1 112 ? 1.364 17.858 -21.323 1.00 92.38 112 ARG A O 1
ATOM 849 N N . GLU A 1 113 ? 2.087 15.841 -22.004 1.00 92.69 113 GLU A N 1
ATOM 850 C CA . GLU A 1 113 ? 0.810 15.184 -21.722 1.00 92.69 113 GLU A CA 1
ATOM 851 C C . GLU A 1 113 ? 0.565 15.059 -20.209 1.00 92.69 113 GLU A C 1
ATOM 853 O O . GLU A 1 113 ? -0.557 15.301 -19.765 1.00 92.69 113 GLU A O 1
ATOM 858 N N . ILE A 1 114 ? 1.602 14.792 -19.403 1.00 92.81 114 ILE A N 1
ATOM 859 C CA . ILE A 1 114 ? 1.521 14.806 -17.929 1.00 92.81 114 ILE A CA 1
ATOM 860 C C . ILE A 1 114 ? 1.061 16.180 -17.432 1.00 92.81 114 ILE A C 1
ATOM 862 O O . ILE A 1 114 ? 0.103 16.271 -16.664 1.00 92.81 114 ILE A O 1
ATOM 866 N N . GLU A 1 115 ? 1.689 17.261 -17.897 1.00 91.00 115 GLU A N 1
ATOM 867 C CA . GLU A 1 115 ? 1.312 18.624 -17.508 1.00 91.00 115 GLU A CA 1
ATOM 868 C C . GLU A 1 115 ? -0.116 18.981 -17.928 1.00 91.00 115 GLU A C 1
ATOM 870 O O . GLU A 1 115 ? -0.878 19.562 -17.152 1.00 91.00 115 GLU A O 1
ATOM 875 N N . LYS A 1 116 ? -0.497 18.626 -19.158 1.00 90.06 116 LYS A N 1
ATOM 876 C CA . LYS A 1 116 ? -1.847 18.848 -19.683 1.00 90.06 116 LYS A CA 1
ATOM 877 C C . LYS A 1 116 ? -2.888 18.112 -18.847 1.00 90.06 116 LYS A C 1
ATOM 879 O O . LYS A 1 116 ? -3.912 18.701 -18.500 1.00 90.06 116 LYS A O 1
ATOM 884 N N . MET A 1 117 ? -2.638 16.852 -18.501 1.00 89.12 117 MET A N 1
ATOM 885 C CA . MET A 1 117 ? -3.527 16.054 -17.654 1.00 89.12 117 MET A CA 1
ATOM 886 C C . MET A 1 117 ? -3.554 16.562 -16.212 1.00 89.12 117 MET A C 1
ATOM 888 O O . MET A 1 117 ? -4.596 16.526 -15.560 1.00 89.12 117 MET A O 1
ATOM 892 N N . ASN A 1 118 ? -2.450 17.121 -15.720 1.00 88.50 118 ASN A N 1
ATOM 893 C CA . ASN A 1 118 ? -2.442 17.778 -14.424 1.00 88.50 118 ASN A CA 1
ATOM 894 C C . ASN A 1 118 ? -3.307 19.045 -14.422 1.00 88.50 118 ASN A C 1
ATOM 896 O O . ASN A 1 118 ? -4.130 19.190 -13.527 1.00 88.50 118 ASN A O 1
ATOM 900 N N . LYS A 1 119 ? -3.210 19.906 -15.439 1.00 85.50 119 LYS A N 1
ATOM 901 C CA . LYS A 1 119 ? -3.975 21.167 -15.509 1.00 85.50 119 LYS A CA 1
ATOM 902 C C . LYS A 1 119 ? -5.456 20.960 -15.837 1.00 85.50 119 LYS A C 1
ATOM 904 O O . LYS A 1 119 ? -6.324 21.512 -15.172 1.00 85.50 119 LYS A O 1
ATOM 909 N N . SER A 1 120 ? -5.761 20.143 -16.846 1.00 75.81 120 SER A N 1
ATOM 910 C CA . SER A 1 120 ? -7.145 19.934 -17.311 1.00 75.81 120 SER A CA 1
ATOM 911 C C . SER A 1 120 ? -8.051 19.310 -16.249 1.00 75.81 120 SER A C 1
ATOM 913 O O . SER A 1 120 ? -9.229 19.638 -16.177 1.00 75.81 120 SER A O 1
ATOM 915 N N . CYS A 1 121 ? -7.495 18.460 -15.390 1.00 62.44 121 CYS A N 1
ATOM 916 C CA . CYS A 1 121 ? -8.269 17.718 -14.406 1.00 62.44 121 CYS A CA 1
ATOM 917 C C . CYS A 1 121 ? -8.489 18.456 -13.069 1.00 62.44 121 CYS A C 1
ATOM 919 O O . CYS A 1 121 ? -8.968 17.833 -12.124 1.00 62.44 121 CYS A O 1
ATOM 921 N N . GLU A 1 122 ? -8.051 19.713 -12.888 1.00 58.22 122 GLU A N 1
ATOM 922 C CA . GLU A 1 122 ? -8.134 20.411 -11.577 1.00 58.22 122 GLU A CA 1
ATOM 923 C C . GLU A 1 122 ? -9.558 20.536 -11.036 1.00 58.22 122 GLU A C 1
ATOM 925 O O . GLU A 1 122 ? -9.753 20.548 -9.824 1.00 58.22 122 GLU A O 1
ATOM 930 N N . THR A 1 123 ? -10.553 20.541 -11.916 1.00 60.50 123 THR A N 1
ATOM 931 C CA . THR A 1 123 ? -11.966 20.602 -11.536 1.00 60.50 123 THR A CA 1
ATOM 932 C C . THR A 1 123 ? -12.613 19.232 -11.342 1.00 60.50 123 THR A C 1
ATOM 934 O O . THR A 1 123 ? -13.653 19.151 -10.691 1.00 60.50 123 THR A O 1
ATOM 937 N N . GLU A 1 124 ? -12.031 18.160 -11.884 1.00 73.81 124 GLU A N 1
ATOM 938 C CA . GLU A 1 124 ? -12.696 16.853 -11.968 1.00 73.81 124 GLU A CA 1
ATOM 939 C C . GLU A 1 124 ? -12.274 15.890 -10.856 1.00 73.81 124 GLU A C 1
ATOM 941 O O . GLU A 1 124 ? -13.120 15.164 -10.331 1.00 73.81 124 GLU A O 1
ATOM 946 N N . TYR A 1 125 ? -10.999 15.914 -10.447 1.00 78.56 125 TYR A N 1
ATOM 947 C CA . TYR A 1 125 ? -10.441 14.919 -9.526 1.00 78.56 125 TYR A CA 1
ATOM 948 C C . TYR A 1 125 ? -9.704 15.568 -8.353 1.00 78.56 125 TYR A C 1
ATOM 950 O O . TYR A 1 125 ? -8.860 16.445 -8.536 1.00 78.56 125 TYR A O 1
ATOM 958 N N . LYS A 1 126 ? -9.980 15.090 -7.131 1.00 78.88 126 LYS A N 1
ATOM 959 C CA . LYS A 1 126 ? -9.334 15.587 -5.901 1.00 78.88 126 LYS A CA 1
ATOM 960 C C . LYS A 1 126 ? -7.891 15.116 -5.773 1.00 78.88 126 LYS A C 1
ATOM 962 O O . LYS A 1 126 ? -7.068 15.807 -5.184 1.00 78.88 126 LYS A O 1
ATOM 967 N N . ILE A 1 127 ? -7.605 13.918 -6.274 1.00 83.81 127 ILE A N 1
ATOM 968 C CA . ILE A 1 127 ? -6.291 13.284 -6.206 1.00 83.81 127 ILE A CA 1
ATOM 969 C C . ILE A 1 127 ? -5.869 12.933 -7.628 1.00 83.81 127 ILE A C 1
ATOM 971 O O . ILE A 1 127 ? -6.649 12.372 -8.392 1.00 83.81 127 ILE A O 1
ATOM 975 N N . LYS A 1 128 ? -4.627 13.249 -7.988 1.00 88.00 128 LYS A N 1
ATOM 976 C CA . LYS A 1 128 ? -4.036 12.854 -9.269 1.00 88.00 128 LYS A CA 1
ATOM 977 C C . LYS A 1 128 ? -2.711 12.172 -9.008 1.00 88.00 128 LYS A C 1
ATOM 979 O O . LYS A 1 128 ? -1.926 12.686 -8.210 1.00 88.00 128 LYS A O 1
ATOM 984 N N . LYS A 1 129 ? -2.472 11.041 -9.662 1.00 91.69 129 LYS A N 1
ATOM 985 C CA . LYS A 1 129 ? -1.211 10.299 -9.608 1.00 91.69 129 LYS A CA 1
ATOM 986 C C . LYS A 1 129 ? -0.710 10.034 -11.015 1.00 91.69 129 LYS A C 1
ATOM 988 O O . LYS A 1 129 ? -1.476 9.602 -11.874 1.00 91.69 129 LYS A O 1
ATOM 993 N N . PHE A 1 130 ? 0.574 10.280 -11.232 1.00 95.00 130 PHE A N 1
ATOM 994 C CA . PHE A 1 130 ? 1.212 10.112 -12.530 1.00 95.00 130 PHE A CA 1
ATOM 995 C C . PHE A 1 130 ? 2.374 9.138 -12.388 1.00 95.00 130 PHE A C 1
ATOM 997 O O . PHE A 1 130 ? 3.204 9.272 -11.494 1.00 95.00 130 PHE A O 1
ATOM 1004 N N . HIS A 1 131 ? 2.422 8.156 -13.274 1.00 97.06 131 HIS A N 1
ATOM 1005 C CA . HIS A 1 131 ? 3.430 7.110 -13.308 1.00 97.06 131 HIS A CA 1
ATOM 1006 C C . HIS A 1 131 ? 4.038 7.107 -14.705 1.00 97.06 131 HIS A C 1
ATOM 1008 O O . HIS A 1 131 ? 3.319 6.901 -15.681 1.00 97.06 131 HIS A O 1
ATOM 1014 N N . TRP A 1 132 ? 5.338 7.350 -14.819 1.00 97.19 132 TRP A N 1
ATOM 1015 C CA . TRP A 1 132 ? 6.028 7.391 -16.104 1.00 97.19 132 TRP A CA 1
ATOM 1016 C C . TRP A 1 132 ? 7.126 6.332 -16.151 1.00 97.19 132 TRP A C 1
ATOM 1018 O O . TRP A 1 132 ? 8.029 6.344 -15.325 1.00 97.19 132 TRP A O 1
ATOM 1028 N N . PHE A 1 133 ? 7.032 5.404 -17.100 1.00 96.69 133 PHE A N 1
ATOM 1029 C CA . PHE A 1 133 ? 8.002 4.332 -17.309 1.00 96.69 133 PHE A CA 1
ATOM 1030 C C . PHE A 1 133 ? 8.928 4.679 -18.471 1.00 96.69 133 PHE A C 1
ATOM 1032 O O . PHE A 1 133 ? 8.456 4.878 -19.597 1.00 96.69 133 PHE A O 1
ATOM 1039 N N . ILE A 1 134 ? 10.227 4.710 -18.187 1.00 95.44 134 ILE A N 1
ATOM 1040 C CA . ILE A 1 134 ? 11.316 4.956 -19.135 1.00 95.44 134 ILE A CA 1
ATOM 1041 C C . ILE A 1 134 ? 12.405 3.905 -18.953 1.00 95.44 134 ILE A C 1
ATOM 1043 O O . ILE A 1 134 ? 12.572 3.356 -17.865 1.00 95.44 134 ILE A O 1
ATOM 1047 N N . ASP A 1 135 ? 13.160 3.633 -20.005 1.00 93.69 135 ASP A N 1
ATOM 1048 C CA . ASP A 1 135 ? 14.397 2.871 -19.897 1.00 93.69 135 ASP A CA 1
ATOM 1049 C C . ASP A 1 135 ? 15.594 3.746 -19.487 1.00 93.69 135 ASP A C 1
ATOM 1051 O O . ASP A 1 135 ? 15.531 4.979 -19.526 1.00 93.69 135 ASP A O 1
ATOM 1055 N N . VAL A 1 136 ? 16.683 3.094 -19.073 1.00 93.44 136 VAL A N 1
ATOM 1056 C CA . VAL A 1 136 ? 17.938 3.759 -18.678 1.00 93.44 136 VAL A CA 1
ATOM 1057 C C . VAL A 1 136 ? 18.557 4.574 -19.815 1.00 93.44 136 VAL A C 1
ATOM 1059 O O . VAL A 1 136 ? 19.073 5.660 -19.563 1.00 93.44 136 VAL A O 1
ATOM 1062 N N . GLU A 1 137 ? 18.474 4.113 -21.061 1.00 92.19 137 GLU A N 1
ATOM 1063 C CA . GLU A 1 137 ? 19.053 4.798 -22.217 1.00 92.19 137 GLU A CA 1
ATOM 1064 C C . GLU A 1 137 ? 18.308 6.113 -22.502 1.00 92.19 137 GLU A C 1
ATOM 1066 O O . GLU A 1 137 ? 18.923 7.158 -22.721 1.00 92.19 137 GLU A O 1
ATOM 1071 N N . MET A 1 138 ? 16.977 6.103 -22.428 1.00 92.81 138 MET A N 1
ATOM 1072 C CA . MET A 1 138 ? 16.143 7.295 -22.523 1.00 92.81 138 MET A CA 1
ATOM 1073 C C . MET A 1 138 ? 16.404 8.233 -21.349 1.00 92.81 138 MET A C 1
ATOM 1075 O O . MET A 1 138 ? 16.541 9.432 -21.577 1.00 92.81 138 MET A O 1
ATOM 1079 N N . PHE A 1 139 ? 16.481 7.706 -20.123 1.00 95.12 139 PHE A N 1
ATOM 1080 C CA . PHE A 1 139 ? 16.758 8.480 -18.910 1.00 95.12 139 PHE A CA 1
ATOM 1081 C C . PHE A 1 139 ? 18.045 9.302 -19.043 1.00 95.12 139 PHE A C 1
ATOM 1083 O O . PHE A 1 139 ? 18.011 10.512 -18.828 1.00 95.12 139 PHE A O 1
ATOM 1090 N N . LEU A 1 140 ? 19.140 8.678 -19.481 1.00 93.50 140 LEU A N 1
ATOM 1091 C CA . LEU A 1 140 ? 20.431 9.343 -19.692 1.00 93.50 140 LEU A CA 1
ATOM 1092 C C . LEU A 1 140 ? 20.381 10.443 -20.764 1.00 93.50 140 LEU A C 1
ATOM 1094 O O . LEU A 1 140 ? 21.115 11.423 -20.681 1.00 93.50 140 LEU A O 1
ATOM 1098 N N . ASN A 1 141 ? 19.496 10.304 -21.755 1.00 91.31 141 ASN A N 1
ATOM 1099 C CA . ASN A 1 141 ? 19.387 11.215 -22.896 1.00 91.31 141 ASN A CA 1
ATOM 1100 C C . ASN A 1 141 ? 18.308 12.303 -22.733 1.00 91.31 141 ASN A C 1
ATOM 1102 O O . ASN A 1 141 ? 18.026 13.048 -23.682 1.00 91.31 141 ASN A O 1
ATOM 1106 N N . ILE A 1 142 ? 17.674 12.427 -21.560 1.00 93.00 142 ILE A N 1
ATOM 1107 C CA . ILE A 1 142 ? 16.694 13.494 -21.323 1.00 93.00 142 ILE A CA 1
ATOM 1108 C C . ILE A 1 142 ? 17.401 14.852 -21.358 1.00 93.00 142 ILE A C 1
ATOM 1110 O O . ILE A 1 142 ? 18.293 15.143 -20.565 1.00 93.00 142 ILE A O 1
ATOM 1114 N N . LYS A 1 143 ? 16.940 15.740 -22.246 1.00 91.75 143 LYS A N 1
ATOM 1115 C CA . LYS A 1 143 ? 17.397 17.134 -22.274 1.00 91.75 143 LYS A CA 1
ATOM 1116 C C . LYS A 1 143 ? 17.060 17.815 -20.947 1.00 91.75 143 LYS A C 1
ATOM 1118 O O . LYS A 1 143 ? 15.883 17.954 -20.624 1.00 91.75 143 LYS A O 1
ATOM 1123 N N . LEU A 1 144 ? 18.068 18.323 -20.243 1.00 90.31 144 LEU A N 1
ATOM 1124 C CA . LEU A 1 144 ? 17.909 18.959 -18.926 1.00 90.31 144 LEU A CA 1
ATOM 1125 C C . LEU A 1 144 ? 16.916 20.130 -18.925 1.00 90.31 144 LEU A C 1
ATOM 1127 O O . LEU A 1 144 ? 16.141 20.265 -17.989 1.00 90.31 144 LEU A O 1
ATOM 1131 N N . ALA A 1 145 ? 16.833 20.892 -20.021 1.00 91.25 145 ALA A N 1
ATOM 1132 C CA . ALA A 1 145 ? 15.848 21.969 -20.178 1.00 91.25 145 ALA A CA 1
ATOM 1133 C C . ALA A 1 145 ? 14.379 21.494 -20.085 1.00 91.25 145 ALA A C 1
ATOM 1135 O O . ALA A 1 145 ? 13.476 22.296 -19.861 1.00 91.25 145 ALA A O 1
ATOM 1136 N N . LEU A 1 146 ? 14.107 20.195 -20.279 1.00 91.38 146 LEU A N 1
ATOM 1137 C CA . LEU A 1 146 ? 12.779 19.614 -20.062 1.00 91.38 146 LEU A CA 1
ATOM 1138 C C . LEU A 1 146 ? 12.483 19.359 -18.578 1.00 91.38 146 LEU A C 1
ATOM 1140 O O . LEU A 1 146 ? 11.311 19.239 -18.225 1.00 91.38 146 LEU A O 1
ATOM 1144 N N . LEU A 1 147 ? 13.518 19.262 -17.737 1.00 88.56 147 LEU A N 1
ATOM 1145 C CA . LEU A 1 147 ? 13.421 18.981 -16.302 1.00 88.56 147 LEU A CA 1
ATOM 1146 C C . LEU A 1 147 ? 13.251 20.244 -15.450 1.00 88.56 147 LEU A C 1
ATOM 1148 O O . LEU A 1 147 ? 12.755 20.146 -14.330 1.00 88.56 147 LEU A O 1
ATOM 1152 N N . ASP A 1 148 ? 13.559 21.416 -16.013 1.00 84.62 148 ASP A N 1
ATOM 1153 C CA . ASP A 1 148 ? 13.296 22.738 -15.417 1.00 84.62 148 ASP A CA 1
ATOM 1154 C C . ASP A 1 148 ? 11.793 23.089 -15.350 1.00 84.62 148 ASP A C 1
ATOM 1156 O O . ASP A 1 148 ? 11.403 24.164 -14.889 1.00 84.62 148 ASP A O 1
ATOM 1160 N N . ARG A 1 149 ? 10.924 22.207 -15.857 1.00 84.81 149 ARG A N 1
ATOM 1161 C CA . ARG A 1 149 ? 9.471 22.397 -15.901 1.00 84.81 149 ARG A CA 1
ATOM 1162 C C . ARG A 1 149 ? 8.825 22.005 -14.571 1.00 84.81 149 ARG A C 1
ATOM 1164 O O . ARG A 1 149 ? 9.322 21.158 -13.835 1.00 84.81 149 ARG A O 1
ATOM 1171 N N . GLU A 1 150 ? 7.670 22.598 -14.282 1.00 83.88 150 GLU A N 1
ATOM 1172 C CA . GLU A 1 150 ? 6.905 22.292 -13.072 1.00 83.88 150 GLU A CA 1
ATOM 1173 C C . GLU A 1 150 ? 6.173 20.949 -13.220 1.00 83.88 150 GLU A C 1
ATOM 1175 O O . GLU A 1 150 ? 5.149 20.838 -13.905 1.00 83.88 150 GLU A O 1
ATOM 1180 N N . PHE A 1 151 ? 6.712 19.912 -12.578 1.00 89.00 151 PHE A N 1
ATOM 1181 C CA . PHE A 1 151 ? 6.093 18.592 -12.547 1.00 89.00 151 PHE A CA 1
ATOM 1182 C C . PHE A 1 151 ? 4.960 18.506 -11.513 1.00 89.00 151 PHE A C 1
ATOM 1184 O O . PHE A 1 151 ? 4.988 19.187 -10.488 1.00 89.00 151 PHE A O 1
ATOM 1191 N N . PRO A 1 152 ? 3.958 17.634 -11.731 1.00 87.19 152 PRO A N 1
ATOM 1192 C CA . PRO A 1 152 ? 2.933 17.379 -10.727 1.00 87.19 152 PRO A CA 1
ATOM 1193 C C . PRO A 1 152 ? 3.533 16.784 -9.442 1.00 87.19 152 PRO A C 1
ATOM 1195 O O . PRO A 1 152 ? 4.393 15.906 -9.533 1.00 87.19 152 PRO A O 1
ATOM 1198 N N . PRO A 1 153 ? 3.008 17.130 -8.252 1.00 83.94 153 PRO A N 1
ATOM 1199 C CA . PRO A 1 153 ? 3.577 16.698 -6.969 1.00 83.94 153 PRO A CA 1
ATOM 1200 C C . PRO A 1 153 ? 3.525 15.179 -6.733 1.00 83.94 153 PRO A C 1
ATOM 1202 O O . PRO A 1 153 ? 4.244 14.657 -5.893 1.00 83.94 153 PRO A O 1
ATOM 1205 N N . ASN A 1 154 ? 2.674 14.456 -7.466 1.00 89.19 154 ASN A N 1
ATOM 1206 C CA . ASN A 1 154 ? 2.509 13.005 -7.351 1.00 89.19 154 ASN A CA 1
ATOM 1207 C C . ASN A 1 154 ? 3.014 12.268 -8.605 1.00 89.19 154 ASN A C 1
ATOM 1209 O O . ASN A 1 154 ? 2.401 11.281 -9.028 1.00 89.19 154 ASN A O 1
ATOM 1213 N N . LEU A 1 155 ? 4.072 12.776 -9.243 1.00 95.12 155 LEU A N 1
ATOM 1214 C CA . LEU A 1 155 ? 4.744 12.097 -10.347 1.00 95.12 155 LEU A CA 1
ATOM 1215 C C . LEU A 1 155 ? 5.787 11.106 -9.816 1.00 95.12 155 LEU A C 1
ATOM 1217 O O . LEU A 1 155 ? 6.685 11.471 -9.060 1.00 95.12 155 LEU A O 1
ATOM 1221 N N . THR A 1 156 ? 5.677 9.853 -10.252 1.00 96.56 156 THR A N 1
ATOM 1222 C CA . THR A 1 156 ? 6.701 8.820 -10.071 1.00 96.56 156 THR A CA 1
ATOM 1223 C C . THR A 1 156 ? 7.272 8.422 -11.425 1.00 96.56 156 THR A C 1
ATOM 1225 O O . THR A 1 156 ? 6.517 8.073 -12.334 1.00 96.56 156 THR A O 1
ATOM 1228 N N . VAL A 1 157 ? 8.595 8.457 -11.552 1.00 97.19 157 VAL A N 1
ATOM 1229 C CA . VAL A 1 157 ? 9.324 8.018 -12.745 1.00 97.19 157 VAL A CA 1
ATOM 1230 C C . VAL A 1 157 ? 10.018 6.699 -12.431 1.00 97.19 157 VAL A C 1
ATOM 1232 O O . VAL A 1 157 ? 10.825 6.621 -11.509 1.00 97.19 157 VAL A O 1
ATOM 1235 N N . TYR A 1 158 ? 9.689 5.664 -13.194 1.00 97.00 158 TYR A N 1
ATOM 1236 C CA . TYR A 1 158 ? 10.283 4.337 -13.105 1.00 97.00 158 TYR A CA 1
ATOM 1237 C C . TYR A 1 158 ? 11.311 4.185 -14.221 1.00 97.00 158 TYR A C 1
ATOM 1239 O O . TYR A 1 158 ? 10.944 4.223 -15.397 1.00 97.00 158 TYR A O 1
ATOM 1247 N N . VAL A 1 159 ? 12.573 3.997 -13.846 1.00 95.62 159 VAL A N 1
ATOM 1248 C CA . VAL A 1 159 ? 13.696 3.792 -14.765 1.00 95.62 159 VAL A CA 1
ATOM 1249 C C . VAL A 1 159 ? 14.046 2.309 -14.780 1.00 95.62 159 VAL A C 1
ATOM 1251 O O . VAL A 1 159 ? 14.526 1.792 -13.773 1.00 95.62 159 VAL A O 1
ATOM 1254 N N . ILE A 1 160 ? 13.797 1.616 -15.890 1.00 93.56 160 ILE A N 1
ATOM 1255 C CA . ILE A 1 160 ? 14.079 0.180 -16.037 1.00 93.56 160 ILE A CA 1
ATOM 1256 C C . ILE A 1 160 ? 15.282 -0.069 -16.945 1.00 93.56 160 ILE A C 1
ATOM 1258 O O . ILE A 1 160 ? 15.383 0.479 -18.040 1.00 93.56 160 ILE A O 1
ATOM 1262 N N . GLY A 1 161 ? 16.200 -0.928 -16.521 1.00 90.69 161 GLY A N 1
ATOM 1263 C CA . GLY A 1 161 ? 17.353 -1.266 -17.347 1.00 90.69 161 GLY A CA 1
ATOM 1264 C C . GLY A 1 161 ? 18.471 -1.917 -16.565 1.00 90.69 161 GLY A C 1
ATOM 1265 O O . GLY A 1 161 ? 18.228 -2.590 -15.567 1.00 90.69 161 GLY A O 1
ATOM 1266 N N . GLU A 1 162 ? 19.696 -1.753 -17.041 1.00 87.19 162 GLU A N 1
ATOM 1267 C CA . GLU A 1 162 ? 20.865 -2.386 -16.443 1.00 87.19 162 GLU A CA 1
ATOM 1268 C C . GLU A 1 162 ? 21.645 -1.395 -15.588 1.00 87.19 162 GLU A C 1
ATOM 1270 O O . GLU A 1 162 ? 21.904 -0.261 -15.991 1.00 87.19 162 GLU A O 1
ATOM 1275 N N . LEU A 1 163 ? 22.080 -1.851 -14.410 1.00 88.19 163 LEU A N 1
ATOM 1276 C CA . LEU A 1 163 ? 22.961 -1.068 -13.542 1.00 88.19 163 LEU A CA 1
ATOM 1277 C C . LEU A 1 163 ? 24.258 -0.672 -14.262 1.00 88.19 163 LEU A C 1
ATOM 1279 O O . LEU A 1 163 ? 24.782 0.409 -14.017 1.00 88.19 163 LEU A O 1
ATOM 1283 N N . LYS A 1 164 ? 24.752 -1.531 -15.164 1.00 88.88 164 LYS A N 1
ATOM 1284 C CA . LYS A 1 164 ? 25.964 -1.275 -15.944 1.00 88.88 164 LYS A CA 1
ATOM 1285 C C . LYS A 1 164 ? 25.842 -0.007 -16.791 1.00 88.88 164 LYS A C 1
ATOM 1287 O O . LYS A 1 164 ? 26.745 0.813 -16.746 1.00 88.88 164 LYS A O 1
ATOM 1292 N N . THR A 1 165 ? 24.714 0.205 -17.469 1.00 89.31 165 THR A N 1
ATOM 1293 C CA . THR A 1 165 ? 24.481 1.415 -18.275 1.00 89.31 165 THR A CA 1
ATOM 1294 C C . THR A 1 165 ? 24.552 2.683 -17.424 1.00 89.31 165 THR A C 1
ATOM 1296 O O . THR A 1 165 ? 25.176 3.662 -17.810 1.00 89.31 165 THR A O 1
ATOM 1299 N N . LEU A 1 166 ? 23.963 2.659 -16.224 1.00 91.25 166 LEU A N 1
ATOM 1300 C CA . LEU A 1 166 ? 24.049 3.793 -15.297 1.00 91.25 166 LEU A CA 1
ATOM 1301 C C . LEU A 1 166 ? 25.455 3.983 -14.719 1.00 91.25 166 LEU A C 1
ATOM 1303 O O . LEU A 1 166 ? 25.814 5.099 -14.363 1.00 91.25 166 LEU A O 1
ATOM 1307 N N . TYR A 1 167 ? 26.229 2.907 -14.580 1.00 91.69 167 TYR A N 1
ATOM 1308 C CA . TYR A 1 167 ? 27.605 2.966 -14.098 1.00 91.69 167 TYR A CA 1
ATOM 1309 C C . TYR A 1 167 ? 28.553 3.547 -15.152 1.00 91.69 167 TYR A C 1
ATOM 1311 O O . TYR A 1 167 ? 29.366 4.411 -14.824 1.00 91.69 167 TYR A O 1
ATOM 1319 N N . ASP A 1 168 ? 28.422 3.108 -16.404 1.00 92.50 168 ASP A N 1
ATOM 1320 C CA . ASP A 1 168 ? 29.252 3.563 -17.522 1.00 92.50 168 ASP A CA 1
ATOM 1321 C C . ASP A 1 168 ? 29.043 5.072 -17.790 1.00 92.50 168 ASP A C 1
ATOM 1323 O O . ASP A 1 168 ? 30.013 5.789 -18.039 1.00 92.50 168 ASP A O 1
ATOM 1327 N N . ASP A 1 169 ? 27.814 5.578 -17.615 1.00 92.50 169 ASP A N 1
ATOM 1328 C CA . ASP A 1 169 ? 27.435 6.993 -17.785 1.00 92.50 169 ASP A CA 1
ATOM 1329 C C . ASP A 1 169 ? 27.073 7.696 -16.457 1.00 92.50 169 ASP A C 1
ATOM 1331 O O . ASP A 1 169 ? 26.152 8.519 -16.382 1.00 92.50 169 ASP A O 1
ATOM 1335 N N . TYR A 1 170 ? 27.800 7.385 -15.380 1.00 92.38 170 TYR A N 1
ATOM 1336 C CA . TYR A 1 170 ? 27.454 7.801 -14.012 1.00 92.38 170 TYR A CA 1
ATOM 1337 C C . TYR A 1 170 ? 27.209 9.307 -13.825 1.00 92.38 170 TYR A C 1
ATOM 1339 O O . TYR A 1 170 ? 26.240 9.692 -13.169 1.00 92.38 170 TYR A O 1
ATOM 1347 N N . GLU A 1 171 ? 28.053 10.177 -14.388 1.00 93.19 171 GLU A N 1
ATOM 1348 C CA . GLU A 1 171 ? 27.890 11.629 -14.209 1.00 93.19 171 GLU A CA 1
ATOM 1349 C C . GLU A 1 171 ? 26.622 12.156 -14.898 1.00 93.19 171 GLU A C 1
ATOM 1351 O O . GLU A 1 171 ? 25.900 12.962 -14.309 1.00 93.19 171 GLU A O 1
ATOM 1356 N N . ALA A 1 172 ? 26.288 11.639 -16.086 1.00 93.12 172 ALA A N 1
ATOM 1357 C CA . ALA A 1 172 ? 25.043 11.983 -16.771 1.00 93.12 172 ALA A CA 1
ATOM 1358 C C . ALA A 1 172 ? 23.823 11.455 -15.999 1.00 93.12 172 ALA A C 1
ATOM 1360 O O . ALA A 1 172 ? 22.864 12.194 -15.764 1.00 93.12 172 ALA A O 1
ATOM 1361 N N . ALA A 1 173 ? 23.883 10.207 -15.517 1.00 94.38 173 ALA A N 1
ATOM 1362 C CA . ALA A 1 173 ? 22.833 9.613 -14.687 1.00 94.38 173 ALA A CA 1
ATOM 1363 C C . ALA A 1 173 ? 22.557 10.452 -13.434 1.00 94.38 173 ALA A C 1
ATOM 1365 O O . ALA A 1 173 ? 21.406 10.745 -13.100 1.00 94.38 173 ALA A O 1
ATOM 1366 N N . LYS A 1 174 ? 23.629 10.855 -12.750 1.00 94.69 174 LYS A N 1
ATOM 1367 C CA . LYS A 1 174 ? 23.584 11.668 -11.538 1.00 94.69 174 LYS A CA 1
ATOM 1368 C C . LYS A 1 174 ? 23.014 13.056 -11.807 1.00 94.69 174 LYS A C 1
ATOM 1370 O O . LYS A 1 174 ? 22.214 13.542 -11.005 1.00 94.69 174 LYS A O 1
ATOM 1375 N N . GLU A 1 175 ? 23.394 13.692 -12.912 1.00 94.75 175 GLU A N 1
ATOM 1376 C CA . GLU A 1 175 ? 22.875 15.004 -13.301 1.00 94.75 175 GLU A CA 1
ATOM 1377 C C . GLU A 1 175 ? 21.365 14.952 -13.567 1.00 94.75 175 GLU A C 1
ATOM 1379 O O . GLU A 1 175 ? 20.611 15.746 -12.995 1.00 94.75 175 GLU A O 1
ATOM 1384 N N . VAL A 1 176 ? 20.893 13.982 -14.354 1.00 95.12 176 VAL A N 1
ATOM 1385 C CA . VAL A 1 176 ? 19.459 13.800 -14.629 1.00 95.12 176 VAL A CA 1
ATOM 1386 C C . VAL A 1 176 ? 18.688 13.482 -13.341 1.00 95.12 176 VAL A C 1
ATOM 1388 O O . VAL A 1 176 ? 17.664 14.115 -13.070 1.00 95.12 176 VAL A O 1
ATOM 1391 N N . ALA A 1 177 ? 19.191 12.560 -12.510 1.00 94.56 177 ALA A N 1
ATOM 1392 C CA . ALA A 1 177 ? 18.562 12.197 -11.237 1.00 94.56 177 ALA A CA 1
ATOM 1393 C C . ALA A 1 177 ? 18.414 13.406 -10.301 1.00 94.56 177 ALA A C 1
ATOM 1395 O O . ALA A 1 177 ? 17.328 13.662 -9.784 1.00 94.56 177 ALA A O 1
ATOM 1396 N N . THR A 1 178 ? 19.479 14.201 -10.155 1.00 93.19 178 THR A N 1
ATOM 1397 C CA . THR A 1 178 ? 19.486 15.404 -9.308 1.00 93.19 178 THR A CA 1
ATOM 1398 C C . THR A 1 178 ? 18.427 16.414 -9.759 1.00 93.19 178 THR A C 1
ATOM 1400 O O . THR A 1 178 ? 17.788 17.057 -8.927 1.00 93.19 178 THR A O 1
ATOM 1403 N N . ASN A 1 179 ? 18.216 16.570 -11.070 1.00 93.31 179 ASN A N 1
ATOM 1404 C CA . ASN A 1 179 ? 17.198 17.484 -11.591 1.00 93.31 179 ASN A CA 1
ATOM 1405 C C . ASN A 1 179 ? 15.771 16.979 -11.328 1.00 93.31 179 ASN A C 1
ATOM 1407 O O . ASN A 1 179 ? 14.917 17.768 -10.930 1.00 93.31 179 ASN A O 1
ATOM 1411 N N . PHE A 1 180 ? 15.518 15.672 -11.442 1.00 93.19 180 PHE A N 1
ATOM 1412 C CA . PHE A 1 180 ? 14.233 15.100 -11.024 1.00 93.19 180 PHE A CA 1
ATOM 1413 C C . PHE A 1 180 ? 13.968 15.286 -9.524 1.00 93.19 180 PHE A C 1
ATOM 1415 O O . PHE A 1 180 ? 12.870 15.697 -9.143 1.00 93.19 180 PHE A O 1
ATOM 1422 N N . GLU A 1 181 ? 14.969 15.035 -8.677 1.00 89.50 181 GLU A N 1
ATOM 1423 C CA . GLU A 1 181 ? 14.854 15.214 -7.225 1.00 89.50 181 GLU A CA 1
ATOM 1424 C C . GLU A 1 181 ? 14.561 16.670 -6.845 1.00 89.50 181 GLU A C 1
ATOM 1426 O O . GLU A 1 181 ? 13.684 16.930 -6.019 1.00 89.50 181 GLU A O 1
ATOM 1431 N N . ARG A 1 182 ? 15.233 17.638 -7.487 1.00 89.44 182 ARG A N 1
ATOM 1432 C CA . ARG A 1 182 ? 14.960 19.076 -7.297 1.00 89.44 182 ARG A CA 1
ATOM 1433 C C . ARG A 1 182 ? 13.523 19.446 -7.650 1.00 89.44 182 ARG A C 1
ATOM 1435 O O . ARG A 1 182 ? 12.927 20.275 -6.966 1.00 89.44 182 ARG A O 1
ATOM 1442 N N . SER A 1 183 ? 12.956 18.792 -8.657 1.00 87.12 183 SER A N 1
ATOM 1443 C CA . SER A 1 183 ? 11.561 18.968 -9.064 1.00 87.12 183 SER A CA 1
ATOM 1444 C C . SER A 1 183 ? 10.573 18.125 -8.243 1.00 87.12 183 SER A C 1
ATOM 1446 O O . SER A 1 183 ? 9.411 17.999 -8.625 1.00 87.12 183 SER A O 1
ATOM 1448 N N . SER A 1 184 ? 11.006 17.562 -7.104 1.00 87.00 184 SER A N 1
ATOM 1449 C CA . SER A 1 184 ? 10.189 16.732 -6.203 1.00 87.00 184 SER A CA 1
ATOM 1450 C C . SER A 1 184 ? 9.554 15.513 -6.886 1.00 87.00 184 SER A C 1
ATOM 1452 O O . SER A 1 184 ? 8.503 15.029 -6.465 1.00 87.00 184 SER A O 1
ATOM 1454 N N . VAL A 1 185 ? 10.186 15.004 -7.945 1.00 92.19 185 VAL A N 1
ATOM 1455 C CA . VAL A 1 185 ? 9.740 13.799 -8.646 1.00 92.19 185 VAL A CA 1
ATOM 1456 C C . VAL A 1 185 ? 10.254 12.567 -7.907 1.00 92.19 185 VAL A C 1
ATOM 1458 O O . VAL A 1 185 ? 11.437 12.467 -7.589 1.00 92.19 185 VAL A O 1
ATOM 1461 N N . ASN A 1 186 ? 9.374 11.596 -7.656 1.00 93.50 186 ASN A N 1
ATOM 1462 C CA . ASN A 1 186 ? 9.776 10.324 -7.063 1.00 93.50 186 ASN A CA 1
ATOM 1463 C C . ASN A 1 186 ? 10.448 9.446 -8.126 1.00 93.50 186 ASN A C 1
ATOM 1465 O O . ASN A 1 186 ? 9.772 8.884 -8.989 1.00 93.50 186 ASN A O 1
ATOM 1469 N N . LEU A 1 187 ? 11.771 9.335 -8.073 1.00 94.12 187 LEU A N 1
ATOM 1470 C CA . LEU A 1 187 ? 12.544 8.505 -8.990 1.00 94.12 187 LEU A CA 1
ATOM 1471 C C . LEU A 1 187 ? 12.717 7.091 -8.417 1.00 94.12 187 LEU A C 1
ATOM 1473 O O . LEU A 1 187 ? 13.135 6.912 -7.272 1.00 94.12 187 LEU A O 1
ATOM 1477 N N . ARG A 1 188 ? 12.386 6.070 -9.211 1.00 94.88 188 ARG A N 1
ATOM 1478 C CA . ARG A 1 188 ? 12.480 4.653 -8.838 1.00 94.88 188 ARG A CA 1
ATOM 1479 C C . ARG A 1 188 ? 13.286 3.891 -9.884 1.00 94.88 188 ARG A C 1
ATOM 1481 O O . ARG A 1 188 ? 12.864 3.791 -11.033 1.00 94.88 188 ARG A O 1
ATOM 1488 N N . PHE A 1 189 ? 14.413 3.319 -9.479 1.00 93.88 189 PHE A N 1
ATOM 1489 C CA . PHE A 1 189 ? 15.249 2.495 -10.348 1.00 93.88 189 PHE A CA 1
ATOM 1490 C C . PHE A 1 189 ? 14.852 1.017 -10.246 1.00 93.88 189 PHE A C 1
ATOM 1492 O O . PHE A 1 189 ? 14.686 0.485 -9.152 1.00 93.88 189 PHE A O 1
ATOM 1499 N N . LEU A 1 190 ? 14.694 0.364 -11.395 1.00 92.50 190 LEU A N 1
ATOM 1500 C CA . LEU A 1 190 ? 14.398 -1.057 -11.549 1.00 92.50 190 LEU A CA 1
ATOM 1501 C C . LEU A 1 190 ? 15.558 -1.694 -12.317 1.00 92.50 190 LEU A C 1
ATOM 1503 O O . LEU A 1 190 ? 15.515 -1.816 -13.544 1.00 92.50 190 LEU A O 1
ATOM 1507 N N . LEU A 1 191 ? 16.621 -2.043 -11.591 1.00 89.50 191 LEU A N 1
ATOM 1508 C CA . LEU A 1 191 ? 17.904 -2.478 -12.159 1.00 89.50 191 LEU A CA 1
ATOM 1509 C C . LEU A 1 191 ? 18.155 -3.969 -11.961 1.00 89.50 191 LEU A C 1
ATOM 1511 O O . LEU A 1 191 ? 18.908 -4.583 -12.715 1.00 89.50 191 LEU A O 1
ATOM 1515 N N . CYS A 1 192 ? 17.499 -4.569 -10.969 1.00 84.44 192 CYS A N 1
ATOM 1516 C CA . CYS A 1 192 ? 17.556 -5.995 -10.712 1.00 84.44 192 CYS A CA 1
ATOM 1517 C C . CYS A 1 192 ? 16.196 -6.572 -10.271 1.00 84.44 192 CYS A C 1
ATOM 1519 O O . CYS A 1 192 ? 15.288 -5.845 -9.854 1.00 84.44 192 CYS A O 1
ATOM 1521 N N . PRO A 1 193 ? 16.034 -7.910 -10.283 1.00 81.75 193 PRO A N 1
ATOM 1522 C CA . PRO A 1 193 ? 14.806 -8.556 -9.818 1.00 81.75 193 PRO A CA 1
ATOM 1523 C C . PRO A 1 193 ? 14.430 -8.261 -8.355 1.00 81.75 193 PRO A C 1
ATOM 1525 O O . PRO A 1 193 ? 13.272 -8.456 -7.980 1.00 81.75 193 PRO A O 1
ATOM 1528 N N . ALA A 1 194 ? 15.380 -7.842 -7.508 1.00 81.81 194 ALA A N 1
ATOM 1529 C CA . ALA A 1 194 ? 15.093 -7.468 -6.122 1.00 81.81 194 ALA A CA 1
ATOM 1530 C C . ALA A 1 194 ? 14.291 -6.159 -6.045 1.00 81.81 194 ALA A C 1
ATOM 1532 O O . ALA A 1 194 ? 13.292 -6.129 -5.326 1.00 81.81 194 ALA A O 1
ATOM 1533 N N . ASP A 1 195 ? 14.638 -5.162 -6.863 1.00 88.75 195 ASP A N 1
ATOM 1534 C CA . ASP A 1 195 ? 13.924 -3.879 -6.949 1.00 88.75 195 ASP A CA 1
ATOM 1535 C C . ASP A 1 195 ? 12.461 -4.098 -7.357 1.00 88.75 195 ASP A C 1
ATOM 1537 O O . ASP A 1 195 ? 11.536 -3.551 -6.758 1.00 88.75 195 ASP A O 1
ATOM 1541 N N . LEU A 1 196 ? 12.226 -4.990 -8.330 1.00 88.12 196 LEU A N 1
ATOM 1542 C CA . LEU A 1 196 ? 10.872 -5.359 -8.748 1.00 88.12 196 LEU A CA 1
ATOM 1543 C C . LEU A 1 196 ? 10.091 -6.042 -7.615 1.00 88.12 196 LEU A C 1
ATOM 1545 O O . LEU A 1 196 ? 8.903 -5.780 -7.429 1.00 88.12 196 LEU A O 1
ATOM 1549 N N . LYS A 1 197 ? 10.733 -6.927 -6.842 1.00 87.25 197 LYS A N 1
ATOM 1550 C CA . LYS A 1 197 ? 10.088 -7.582 -5.691 1.00 87.25 197 LYS A CA 1
ATOM 1551 C C . LYS A 1 197 ? 9.729 -6.577 -4.602 1.00 87.25 197 LYS A C 1
ATOM 1553 O O . LYS A 1 197 ? 8.665 -6.717 -3.999 1.00 87.25 197 LYS A O 1
ATOM 1558 N N . GLU A 1 198 ? 10.597 -5.610 -4.334 1.00 88.56 198 GLU A N 1
ATOM 1559 C CA . GLU A 1 198 ? 10.344 -4.538 -3.375 1.00 88.56 198 GLU A CA 1
ATOM 1560 C C . GLU A 1 198 ? 9.187 -3.652 -3.838 1.00 88.56 198 GLU A C 1
ATOM 1562 O O . GLU A 1 198 ? 8.198 -3.533 -3.114 1.00 88.56 198 GLU A O 1
ATOM 1567 N N . LEU A 1 199 ? 9.224 -3.168 -5.082 1.00 92.75 199 LEU A N 1
ATOM 1568 C CA . LEU A 1 199 ? 8.143 -2.370 -5.659 1.00 92.75 199 LEU A CA 1
ATOM 1569 C C . LEU A 1 199 ? 6.802 -3.118 -5.631 1.00 92.75 199 LEU A C 1
ATOM 1571 O O . LEU A 1 199 ? 5.785 -2.558 -5.226 1.00 92.75 199 LEU A O 1
ATOM 1575 N N . ASN A 1 200 ? 6.781 -4.403 -5.990 1.00 90.31 200 ASN A N 1
ATOM 1576 C CA . ASN A 1 200 ? 5.557 -5.204 -5.930 1.00 90.31 200 ASN A CA 1
ATOM 1577 C C . ASN A 1 200 ? 4.996 -5.280 -4.501 1.00 90.31 200 ASN A C 1
ATOM 1579 O O . ASN A 1 200 ? 3.781 -5.210 -4.313 1.00 90.31 200 ASN A O 1
ATOM 1583 N N . ARG A 1 201 ? 5.859 -5.397 -3.483 1.00 87.62 201 ARG A N 1
ATOM 1584 C CA . ARG A 1 201 ? 5.435 -5.369 -2.074 1.00 87.62 201 ARG A CA 1
ATOM 1585 C C . ARG A 1 201 ? 4.884 -4.001 -1.684 1.00 87.62 201 ARG A C 1
ATOM 1587 O O . ARG A 1 201 ? 3.854 -3.972 -1.016 1.00 87.62 201 ARG A O 1
ATOM 1594 N N . GLU A 1 202 ? 5.517 -2.907 -2.111 1.00 89.75 202 GLU A N 1
ATOM 1595 C CA . GLU A 1 202 ? 5.023 -1.541 -1.877 1.00 89.75 202 GLU A CA 1
ATOM 1596 C C . GLU A 1 202 ? 3.621 -1.350 -2.475 1.00 89.75 202 GLU A C 1
ATOM 1598 O O . GLU A 1 202 ? 2.704 -0.922 -1.773 1.00 89.75 202 GLU A O 1
ATOM 1603 N N . ILE A 1 203 ? 3.425 -1.743 -3.739 1.00 87.69 203 ILE A N 1
ATOM 1604 C CA . ILE A 1 203 ? 2.137 -1.618 -4.440 1.00 87.69 203 ILE A CA 1
ATOM 1605 C C . ILE A 1 203 ? 1.055 -2.446 -3.742 1.00 87.69 203 ILE A C 1
ATOM 1607 O O . ILE A 1 203 ? -0.034 -1.941 -3.484 1.00 87.69 203 ILE A O 1
ATOM 1611 N N . ILE A 1 204 ? 1.342 -3.703 -3.392 1.00 85.62 204 ILE A N 1
ATOM 1612 C CA . ILE A 1 204 ? 0.380 -4.584 -2.705 1.00 85.62 204 ILE A CA 1
ATOM 1613 C C . ILE A 1 204 ? 0.066 -4.077 -1.287 1.00 85.62 204 ILE A C 1
ATOM 1615 O O . ILE A 1 204 ? -1.046 -4.266 -0.783 1.00 85.62 204 ILE A O 1
ATOM 1619 N N . ALA A 1 205 ? 1.030 -3.438 -0.623 1.00 81.12 205 ALA A N 1
ATOM 1620 C CA . ALA A 1 205 ? 0.829 -2.832 0.688 1.00 81.12 205 ALA A CA 1
ATOM 1621 C C . ALA A 1 205 ? 0.007 -1.532 0.622 1.00 81.12 205 ALA A C 1
ATOM 1623 O O . ALA A 1 205 ? -0.649 -1.184 1.613 1.00 81.12 205 ALA A O 1
ATOM 1624 N N . GLU A 1 206 ? 0.000 -0.832 -0.520 1.00 77.38 206 GLU A N 1
ATOM 1625 C CA . GLU A 1 206 ? -0.748 0.409 -0.724 1.00 77.38 206 GLU A CA 1
ATOM 1626 C C . GLU A 1 206 ? -2.264 0.156 -0.674 1.00 77.38 206 GLU A C 1
ATOM 1628 O O . GLU A 1 206 ? -2.926 -0.219 -1.642 1.00 77.38 206 GLU A O 1
ATOM 1633 N N . LYS A 1 207 ? -2.871 0.414 0.486 1.00 70.38 207 LYS A N 1
ATOM 1634 C CA . LYS A 1 207 ? -4.326 0.336 0.643 1.00 70.38 207 LYS A CA 1
ATOM 1635 C C . LYS A 1 207 ? -4.966 1.629 0.150 1.00 70.38 207 LYS A C 1
ATOM 1637 O O . LYS A 1 207 ? -4.919 2.643 0.841 1.00 70.38 207 LYS A O 1
ATOM 1642 N N . ARG A 1 208 ? -5.666 1.566 -0.988 1.00 74.50 208 ARG A N 1
ATOM 1643 C CA . ARG A 1 208 ? -6.514 2.650 -1.533 1.00 74.50 208 ARG A CA 1
ATOM 1644 C C . ARG A 1 208 ? -7.790 2.858 -0.716 1.00 74.50 208 ARG A C 1
ATOM 1646 O O . ARG A 1 208 ? -8.911 2.634 -1.178 1.00 74.50 208 ARG A O 1
ATOM 1653 N N . GLN A 1 209 ? -7.612 3.236 0.546 1.00 74.75 209 GLN A N 1
ATOM 1654 C CA . GLN A 1 209 ? -8.675 3.441 1.518 1.00 74.75 209 GLN A CA 1
ATOM 1655 C C . GLN A 1 209 ? -8.617 4.854 2.089 1.00 74.75 209 GLN A C 1
ATOM 1657 O O . GLN A 1 209 ? -7.548 5.362 2.403 1.00 74.75 209 GLN A O 1
ATOM 1662 N N . LYS A 1 210 ? -9.787 5.459 2.280 1.00 75.12 210 LYS A N 1
ATOM 1663 C CA . LYS A 1 210 ? -9.958 6.697 3.037 1.00 75.12 210 LYS A CA 1
ATOM 1664 C C . LYS A 1 210 ? -10.698 6.413 4.337 1.00 75.12 210 LYS A C 1
ATOM 1666 O O . LYS A 1 210 ? -11.545 5.513 4.401 1.00 75.12 210 LYS A O 1
ATOM 1671 N N . MET A 1 211 ? -10.386 7.194 5.362 1.00 80.25 211 MET A N 1
ATOM 1672 C CA . MET A 1 211 ? -11.168 7.218 6.589 1.00 80.25 211 MET A CA 1
ATOM 1673 C C . MET A 1 211 ? -12.355 8.157 6.390 1.00 80.25 211 MET A C 1
ATOM 1675 O O . MET A 1 211 ? -12.168 9.314 6.029 1.00 80.25 211 MET A O 1
ATOM 1679 N N . SER A 1 212 ? -13.574 7.668 6.591 1.00 80.00 212 SER A N 1
ATOM 1680 C CA . SER A 1 212 ? -14.761 8.522 6.655 1.00 80.00 212 SER A CA 1
ATOM 1681 C C . SER A 1 212 ? -15.223 8.659 8.097 1.00 80.00 212 SER A C 1
ATOM 1683 O O . SER A 1 212 ? -15.397 7.641 8.768 1.00 80.00 212 SER A O 1
ATOM 1685 N N . GLU A 1 213 ? -15.477 9.888 8.531 1.00 85.88 213 GLU A N 1
ATOM 1686 C CA . GLU A 1 213 ? -16.089 10.208 9.820 1.00 85.88 213 GLU A CA 1
ATOM 1687 C C . GLU A 1 213 ? -17.550 10.624 9.616 1.00 85.88 213 GLU A C 1
ATOM 1689 O O . GLU A 1 213 ? -17.875 11.355 8.676 1.00 85.88 213 GLU A O 1
ATOM 1694 N N . LYS A 1 214 ? -18.445 10.156 10.491 1.00 87.25 214 LYS A N 1
ATOM 1695 C CA . LYS A 1 214 ? -19.836 10.610 10.529 1.00 87.25 214 LYS A CA 1
ATOM 1696 C C . LYS A 1 214 ? -20.361 10.675 11.958 1.00 87.25 214 LYS A C 1
ATOM 1698 O O . LYS A 1 214 ? -20.327 9.682 12.680 1.00 87.25 214 LYS A O 1
ATOM 1703 N N . GLU A 1 215 ? -20.926 11.818 12.330 1.00 90.56 215 GLU A N 1
ATOM 1704 C CA . GLU A 1 215 ? -21.668 11.967 13.581 1.00 90.56 215 GLU A CA 1
ATOM 1705 C C . GLU A 1 215 ? -23.101 11.429 13.431 1.00 90.56 215 GLU A C 1
ATOM 1707 O O . GLU A 1 215 ? -23.801 11.748 12.464 1.00 90.56 215 GLU A O 1
ATOM 1712 N N . ILE A 1 216 ? -23.543 10.605 14.383 1.00 92.25 216 ILE A N 1
ATOM 1713 C CA . ILE A 1 216 ? -24.882 10.002 14.406 1.00 92.25 216 ILE A CA 1
ATOM 1714 C C . ILE A 1 216 ? -25.496 10.064 15.807 1.00 92.25 216 ILE A C 1
ATOM 1716 O O . ILE A 1 216 ? -24.803 10.261 16.804 1.00 92.25 216 ILE A O 1
ATOM 1720 N N . ILE A 1 217 ? -26.808 9.845 15.897 1.00 92.94 217 ILE A N 1
ATOM 1721 C CA . ILE A 1 217 ? -27.511 9.767 17.186 1.00 92.94 217 ILE A CA 1
ATOM 1722 C C . ILE A 1 217 ? -27.528 8.317 17.681 1.00 92.94 217 ILE A C 1
ATOM 1724 O O . ILE A 1 217 ? -28.055 7.437 16.998 1.00 92.94 217 ILE A O 1
ATOM 1728 N N . CYS A 1 218 ? -27.024 8.075 18.886 1.00 92.94 218 CYS A N 1
ATOM 1729 C CA . CYS A 1 218 ? -27.202 6.830 19.624 1.00 92.94 218 CYS A CA 1
ATOM 1730 C C . CYS A 1 218 ? -28.362 6.974 20.613 1.00 92.94 218 CYS A C 1
ATOM 1732 O O . CYS A 1 218 ? -28.418 7.952 21.359 1.00 92.94 218 CYS A O 1
ATOM 1734 N N . ARG A 1 219 ? -29.295 6.018 20.605 1.00 91.50 219 ARG A N 1
ATOM 1735 C CA . ARG A 1 219 ? -30.372 5.910 21.596 1.00 91.50 219 ARG A CA 1
ATOM 1736 C C . ARG A 1 219 ? -30.134 4.713 22.501 1.00 91.50 219 ARG A C 1
ATOM 1738 O O . ARG A 1 219 ? -29.913 3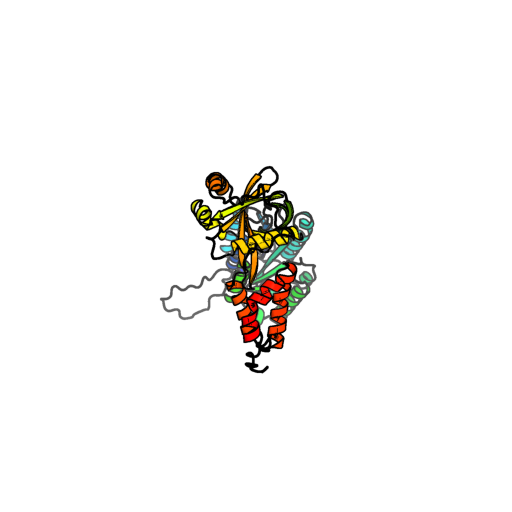.605 22.006 1.00 91.50 219 ARG A O 1
ATOM 1745 N N . PHE A 1 220 ? -30.232 4.943 23.799 1.00 86.81 220 PHE A N 1
ATOM 1746 C CA . PHE A 1 220 ? -30.111 3.920 24.827 1.00 86.81 220 PHE A CA 1
ATOM 1747 C C . PHE A 1 220 ? -31.235 4.157 25.841 1.00 86.81 220 PHE A C 1
ATOM 1749 O O . PHE A 1 220 ? -31.244 5.184 26.514 1.00 86.81 220 PHE A O 1
ATOM 1756 N N . GLY A 1 221 ? -32.245 3.283 25.868 1.00 80.12 221 GLY A N 1
ATOM 1757 C CA . GLY A 1 221 ? -33.487 3.552 26.599 1.00 80.12 221 GLY A CA 1
ATOM 1758 C C . GLY A 1 221 ? -34.167 4.854 26.139 1.00 80.12 221 GLY A C 1
ATOM 1759 O O . GLY A 1 221 ? -34.428 5.048 24.946 1.00 80.12 221 GLY A O 1
ATOM 1760 N N . SER A 1 222 ? -34.454 5.753 27.084 1.00 80.81 222 SER A N 1
ATOM 1761 C CA . SER A 1 222 ? -34.984 7.103 26.827 1.00 80.81 222 SER A CA 1
ATOM 1762 C C . SER A 1 222 ? -33.924 8.106 26.364 1.00 80.81 222 SER A C 1
ATOM 1764 O O . SER A 1 222 ? -34.268 9.113 25.733 1.00 80.81 222 SER A O 1
ATOM 1766 N N . ASP A 1 223 ? -32.651 7.829 26.641 1.00 83.69 223 ASP A N 1
ATOM 1767 C CA . ASP A 1 223 ? -31.562 8.776 26.454 1.00 83.69 223 ASP A CA 1
ATOM 1768 C C . ASP A 1 223 ? -31.036 8.782 25.026 1.00 83.69 223 ASP A C 1
ATOM 1770 O O . ASP A 1 223 ? -31.109 7.803 24.271 1.00 83.69 223 ASP A O 1
ATOM 1774 N N . LYS A 1 224 ? -30.508 9.943 24.634 1.00 90.31 224 LYS A N 1
ATOM 1775 C CA . LYS A 1 224 ? -29.963 10.180 23.299 1.00 90.31 224 LYS A CA 1
ATOM 1776 C C . LYS A 1 224 ? -28.682 10.981 23.412 1.00 90.31 224 LYS A C 1
ATOM 1778 O O . LYS A 1 224 ? -28.661 12.042 24.027 1.00 90.31 224 LYS A O 1
ATOM 1783 N N . PHE A 1 225 ? -27.636 10.504 22.758 1.00 92.00 225 PHE A N 1
ATOM 1784 C CA . PHE A 1 225 ? -26.353 11.190 22.688 1.00 92.00 225 PHE A CA 1
ATOM 1785 C C . PHE A 1 225 ? -25.755 11.053 21.290 1.00 92.00 225 PHE A C 1
ATOM 1787 O O . PHE A 1 225 ? -26.158 10.198 20.499 1.00 92.00 225 PHE A O 1
ATOM 1794 N N . LYS A 1 226 ? -24.825 11.943 20.959 1.00 93.50 226 LYS A N 1
ATOM 1795 C CA . LYS A 1 226 ? -24.106 11.917 19.685 1.00 93.50 226 LYS A CA 1
ATOM 1796 C C . LYS A 1 226 ? -22.895 11.002 19.799 1.00 93.50 226 LYS A C 1
ATOM 1798 O O . LYS A 1 226 ? -22.203 11.037 20.809 1.00 93.50 226 LYS A O 1
ATOM 1803 N N . ILE A 1 227 ? -22.649 10.213 18.762 1.00 93.12 227 ILE A N 1
ATOM 1804 C CA . ILE A 1 227 ? -21.452 9.382 18.615 1.00 93.12 227 ILE A CA 1
ATOM 1805 C C . ILE A 1 227 ? -20.826 9.654 17.249 1.00 93.12 227 ILE A C 1
ATOM 1807 O O . ILE A 1 227 ? -21.536 9.935 16.281 1.00 93.12 227 ILE A O 1
ATOM 1811 N N . LYS A 1 228 ? -19.507 9.539 17.163 1.00 92.12 228 LYS A N 1
ATOM 1812 C CA . LYS A 1 228 ? -18.752 9.595 15.914 1.00 92.12 228 LYS A CA 1
ATOM 1813 C C . LYS A 1 228 ? -18.445 8.175 15.471 1.00 92.12 228 LYS A C 1
ATOM 1815 O O . LYS A 1 228 ? -17.931 7.372 16.247 1.00 92.12 228 LYS A O 1
ATOM 1820 N N . LEU A 1 229 ? -18.802 7.864 14.231 1.00 90.12 229 LEU A N 1
ATOM 1821 C CA . LEU A 1 229 ? -18.441 6.620 13.572 1.00 90.12 229 LEU A CA 1
ATOM 1822 C C . LEU A 1 229 ? -17.310 6.881 12.592 1.00 90.12 229 LEU A C 1
ATOM 1824 O O . LEU A 1 229 ? -17.435 7.730 11.708 1.00 90.12 229 LEU A O 1
ATOM 1828 N N . PHE A 1 230 ? -16.256 6.086 12.695 1.00 87.31 230 PHE A N 1
ATOM 1829 C CA . PHE A 1 230 ? -15.136 6.107 11.773 1.00 87.31 230 PHE A CA 1
ATOM 1830 C C . PHE A 1 230 ? -15.141 4.814 10.963 1.00 87.31 230 PHE A C 1
ATOM 1832 O O . PHE A 1 230 ? -15.084 3.717 11.511 1.00 87.31 230 PHE A O 1
ATOM 1839 N N . LYS A 1 231 ? -15.191 4.921 9.634 1.00 83.56 231 LYS A N 1
ATOM 1840 C CA . LYS A 1 231 ? -15.137 3.770 8.726 1.00 83.56 231 LYS A CA 1
ATOM 1841 C C . LYS A 1 231 ? -13.957 3.854 7.762 1.00 83.56 231 LYS A C 1
ATOM 1843 O O . LYS A 1 231 ? -13.823 4.836 7.036 1.00 83.56 231 LYS A O 1
ATOM 1848 N N . LYS A 1 232 ? -13.147 2.791 7.700 1.00 79.44 232 LYS A N 1
ATOM 1849 C CA . LYS A 1 232 ? -12.178 2.588 6.611 1.00 79.44 232 LYS A CA 1
ATOM 1850 C C . LYS A 1 232 ? -12.929 2.078 5.390 1.00 79.44 232 LYS A C 1
ATOM 1852 O O . LYS A 1 232 ? -13.578 1.031 5.447 1.00 79.44 232 LYS A O 1
ATOM 1857 N N . GLN A 1 233 ? -12.846 2.796 4.281 1.00 76.12 233 GLN A N 1
ATOM 1858 C CA . GLN A 1 233 ? -13.537 2.426 3.048 1.00 76.12 233 GLN A CA 1
ATOM 1859 C C . GLN A 1 233 ? -12.672 2.708 1.827 1.00 76.12 233 GLN A C 1
ATOM 1861 O O . GLN A 1 233 ? -11.739 3.498 1.904 1.00 76.12 233 GLN A O 1
ATOM 1866 N N . LYS A 1 234 ? -12.974 2.062 0.700 1.00 74.75 234 LYS A N 1
ATOM 1867 C CA . LYS A 1 234 ? -12.260 2.312 -0.557 1.00 74.75 234 LYS A CA 1
ATOM 1868 C C . LYS A 1 234 ? -12.473 3.760 -1.011 1.00 74.75 234 LYS A C 1
ATOM 1870 O O . LYS A 1 234 ? -13.546 4.321 -0.767 1.00 74.75 234 LYS A O 1
ATOM 1875 N N . ILE A 1 235 ? -11.470 4.361 -1.645 1.00 75.19 235 ILE A N 1
ATOM 1876 C CA . ILE A 1 235 ? -11.590 5.705 -2.238 1.00 75.19 235 ILE A CA 1
ATOM 1877 C C . ILE A 1 235 ? -12.785 5.724 -3.206 1.00 75.19 235 ILE A C 1
ATOM 1879 O O . ILE A 1 235 ? -13.044 4.737 -3.897 1.00 75.19 235 ILE A O 1
ATOM 1883 N N . GLY A 1 236 ? -13.584 6.791 -3.167 1.00 66.56 236 GLY A N 1
ATOM 1884 C CA . GLY A 1 236 ? -14.815 6.917 -3.949 1.00 66.56 236 GLY A CA 1
ATOM 1885 C C . GLY A 1 236 ? -16.016 6.101 -3.467 1.00 66.56 236 GLY A C 1
ATOM 1886 O O . GLY A 1 236 ? -17.152 6.491 -3.692 1.00 66.56 236 GLY A O 1
ATOM 1887 N N . SER A 1 237 ? -15.815 4.998 -2.739 1.00 69.44 237 SER A N 1
ATOM 1888 C CA . SER A 1 237 ? -16.946 4.149 -2.346 1.00 69.44 237 SER A CA 1
ATOM 1889 C C . SER A 1 237 ? -17.983 4.896 -1.492 1.00 69.44 237 SER A C 1
ATOM 1891 O O . SER A 1 237 ? -17.646 5.689 -0.605 1.00 69.44 237 SER A O 1
ATOM 1893 N N . HIS A 1 238 ? -19.267 4.632 -1.759 1.00 63.94 238 HIS A N 1
ATOM 1894 C CA . HIS A 1 238 ? -20.370 5.241 -1.022 1.00 63.94 238 HIS A CA 1
ATOM 1895 C C . HIS A 1 238 ? -20.296 4.926 0.480 1.00 63.94 238 HIS A C 1
ATOM 1897 O O . HIS A 1 238 ? -20.296 3.765 0.902 1.00 63.94 238 HIS A O 1
ATOM 1903 N N . VAL A 1 239 ? -20.313 5.985 1.294 1.00 63.62 239 VAL A N 1
ATOM 1904 C CA . VAL A 1 239 ? -20.416 5.883 2.753 1.00 63.62 239 VAL A CA 1
ATOM 1905 C C . VAL A 1 239 ? -21.798 5.342 3.102 1.00 63.62 239 VAL A C 1
ATOM 1907 O O . VAL A 1 239 ? -22.819 5.917 2.728 1.00 63.62 239 VAL A O 1
ATOM 1910 N N . THR A 1 240 ? -21.858 4.258 3.874 1.00 62.28 240 THR A N 1
ATOM 1911 C CA . THR A 1 240 ? -23.114 3.817 4.492 1.00 62.28 240 THR A CA 1
ATOM 1912 C C . THR A 1 240 ? -23.620 4.893 5.447 1.00 62.28 240 THR A C 1
ATOM 1914 O O . THR A 1 240 ? -23.032 5.128 6.501 1.00 62.28 240 THR A O 1
ATOM 1917 N N . LEU A 1 241 ? -24.724 5.540 5.072 1.00 67.75 241 LEU A N 1
ATOM 1918 C CA . LEU A 1 241 ? -25.316 6.678 5.770 1.00 67.75 241 LEU A CA 1
ATOM 1919 C C . LEU A 1 241 ? -26.102 6.260 7.021 1.00 67.75 241 LEU A C 1
ATOM 1921 O O . LEU A 1 241 ? -27.269 6.612 7.146 1.00 67.75 241 LEU A O 1
ATOM 1925 N N . ILE A 1 242 ? -25.502 5.540 7.971 1.00 85.00 242 ILE A N 1
ATOM 1926 C CA . ILE A 1 242 ? -26.150 5.366 9.281 1.00 85.00 242 ILE A CA 1
ATOM 1927 C C . ILE A 1 242 ? -26.405 6.765 9.854 1.00 85.00 242 ILE A C 1
ATOM 1929 O O . ILE A 1 242 ? -25.496 7.585 9.869 1.00 85.00 242 ILE A O 1
ATOM 1933 N N . ASP A 1 243 ? -27.646 7.066 10.230 1.00 86.06 243 ASP A N 1
ATOM 1934 C CA . ASP A 1 243 ? -28.045 8.369 10.785 1.00 86.06 243 ASP A CA 1
ATOM 1935 C C . ASP A 1 243 ? -28.383 8.261 12.274 1.00 86.06 243 ASP A C 1
ATOM 1937 O O . ASP A 1 243 ? -28.184 9.199 13.045 1.00 86.06 243 ASP A O 1
ATOM 1941 N N . SER A 1 244 ? -28.904 7.105 12.695 1.00 91.56 244 SER A N 1
ATOM 1942 C CA . SER A 1 244 ? -29.077 6.797 14.109 1.00 91.56 244 SER A CA 1
ATOM 1943 C C . SER A 1 244 ? -28.981 5.307 14.381 1.00 91.56 244 SER A C 1
ATOM 1945 O O . SER A 1 244 ? -29.326 4.494 13.516 1.00 91.56 244 SER A O 1
ATOM 1947 N N . ILE A 1 245 ? -28.554 4.974 15.595 1.00 93.25 245 ILE A N 1
ATOM 1948 C CA . ILE A 1 245 ? -28.615 3.629 16.158 1.00 93.25 245 ILE A CA 1
ATOM 1949 C C . ILE A 1 245 ? -29.439 3.631 17.447 1.00 93.25 245 ILE A C 1
ATOM 1951 O O . ILE A 1 245 ? -29.513 4.642 18.142 1.00 93.25 245 ILE A O 1
ATOM 1955 N N . SER A 1 246 ? -30.072 2.506 17.762 1.00 91.62 246 SER A N 1
ATOM 1956 C CA . SER A 1 246 ? -30.820 2.300 19.004 1.00 91.62 246 SER A CA 1
ATOM 1957 C C . SER A 1 246 ? -30.460 0.950 19.592 1.00 91.62 246 SER A C 1
ATOM 1959 O O . SER A 1 246 ? -30.602 -0.063 18.901 1.00 91.62 246 SER A O 1
ATOM 1961 N N . PHE A 1 247 ? -30.009 0.937 20.843 1.00 90.75 247 PHE A N 1
ATOM 1962 C CA . PHE A 1 247 ? -29.714 -0.293 21.569 1.00 90.75 247 PHE A CA 1
ATOM 1963 C C . PHE A 1 247 ? -30.985 -1.136 21.729 1.00 90.75 247 PHE A C 1
ATOM 1965 O O . PHE A 1 247 ? -32.066 -0.594 21.957 1.00 90.75 247 PHE A O 1
ATOM 1972 N N . LEU A 1 248 ? -30.859 -2.450 21.542 1.00 86.25 248 LEU A N 1
ATOM 1973 C CA . LEU A 1 248 ? -31.961 -3.411 21.656 1.00 86.25 248 LEU A CA 1
ATOM 1974 C C . LEU A 1 248 ? -31.763 -4.419 22.792 1.00 86.25 248 LEU A C 1
ATOM 1976 O O . LEU A 1 248 ? -32.730 -5.046 23.214 1.00 86.25 248 LEU A O 1
ATOM 1980 N N . GLY A 1 249 ? -30.525 -4.620 23.239 1.00 84.44 249 GLY A N 1
ATOM 1981 C CA . GLY A 1 249 ? -30.167 -5.636 24.222 1.00 84.44 249 GLY A CA 1
ATOM 1982 C C . GLY A 1 249 ? -28.948 -6.442 23.792 1.00 84.44 249 GLY A C 1
ATOM 1983 O O . GLY A 1 249 ? -28.253 -6.104 22.829 1.00 84.44 249 GLY A O 1
ATOM 1984 N N . PHE A 1 250 ? -28.698 -7.536 24.502 1.00 83.81 250 PHE A N 1
ATOM 1985 C CA . PHE A 1 250 ? -27.550 -8.395 24.239 1.00 83.81 250 PHE A CA 1
ATOM 1986 C C . PHE A 1 250 ? -27.960 -9.670 23.509 1.00 83.81 250 PHE A C 1
ATOM 1988 O O . PHE A 1 250 ? -28.950 -10.319 23.856 1.00 83.81 250 PHE A O 1
ATOM 1995 N N . LEU A 1 251 ? -27.177 -10.034 22.497 1.00 77.06 251 LEU A N 1
ATOM 1996 C CA . LEU A 1 251 ? -27.359 -11.240 21.705 1.00 77.06 251 LEU A CA 1
ATOM 1997 C C . LEU A 1 251 ? -26.139 -12.157 21.881 1.00 77.06 251 LEU A C 1
ATOM 1999 O O . LEU A 1 251 ? -25.015 -11.724 21.601 1.00 77.06 251 LEU A O 1
ATOM 2003 N N . PRO A 1 252 ? -26.329 -13.421 22.303 1.00 75.88 252 PRO A N 1
ATOM 2004 C CA . PRO A 1 252 ? -25.245 -14.394 22.353 1.00 75.88 252 PRO A CA 1
ATOM 2005 C C . PRO A 1 252 ? -24.607 -14.599 20.975 1.00 75.88 252 PRO A C 1
ATOM 2007 O O . PRO A 1 252 ? -25.306 -14.790 19.978 1.00 75.88 252 PRO A O 1
ATOM 2010 N N . GLU A 1 253 ? -23.279 -14.634 20.911 1.00 73.69 253 GLU A N 1
ATOM 2011 C CA . GLU A 1 253 ? -22.531 -14.803 19.662 1.00 73.69 253 GLU A CA 1
ATOM 2012 C C . GLU A 1 253 ? -22.914 -16.098 18.929 1.00 73.69 253 GLU A C 1
ATOM 2014 O O . GLU A 1 253 ? -22.982 -16.122 17.701 1.00 73.69 253 GLU A O 1
ATOM 2019 N N . ILE A 1 254 ? -23.251 -17.161 19.665 1.00 70.94 254 ILE A N 1
ATOM 2020 C CA . ILE A 1 254 ? -23.705 -18.427 19.075 1.00 70.94 254 ILE A CA 1
ATOM 2021 C C . ILE A 1 254 ? -24.959 -18.258 18.205 1.00 70.94 254 ILE A C 1
ATOM 2023 O O . ILE A 1 254 ? -25.080 -18.926 17.177 1.00 70.94 254 ILE A O 1
ATOM 2027 N N . GLU A 1 255 ? -25.862 -17.339 18.556 1.00 71.75 255 GLU A N 1
ATOM 2028 C CA . GLU A 1 255 ? -27.053 -17.063 17.749 1.00 71.75 255 GLU A CA 1
ATOM 2029 C C . GLU A 1 255 ? -26.687 -16.338 16.456 1.00 71.75 255 GLU A C 1
ATOM 2031 O O . GLU A 1 255 ? -27.213 -16.669 15.395 1.00 71.75 255 GLU A O 1
ATOM 2036 N N . LEU A 1 256 ? -25.715 -15.425 16.497 1.00 71.94 256 LEU A N 1
ATOM 2037 C CA . LEU A 1 256 ? -25.170 -14.810 15.287 1.00 71.94 256 LEU A CA 1
ATOM 2038 C C . LEU A 1 256 ? -24.509 -15.856 14.381 1.00 71.94 256 LEU A C 1
ATOM 2040 O O . LEU A 1 256 ? -24.751 -15.873 13.171 1.00 71.94 256 LEU A O 1
ATOM 2044 N N . CYS A 1 257 ? -23.707 -16.755 14.954 1.00 71.88 257 CYS A N 1
ATOM 2045 C CA . CYS A 1 257 ? -23.065 -17.848 14.225 1.00 71.88 257 CYS A CA 1
ATOM 2046 C C . CYS A 1 257 ? -24.094 -18.749 13.533 1.00 71.88 257 CYS A C 1
ATOM 2048 O O . CYS A 1 257 ? -23.927 -19.053 12.352 1.00 71.88 257 CYS A O 1
ATOM 2050 N N . ARG A 1 258 ? -25.192 -19.095 14.219 1.00 71.62 258 ARG A N 1
ATOM 2051 C CA . ARG A 1 258 ? -26.312 -19.873 13.655 1.00 71.62 258 ARG A CA 1
ATOM 2052 C C . ARG A 1 258 ? -26.981 -19.190 12.466 1.00 71.62 258 ARG A C 1
ATOM 2054 O O . ARG A 1 258 ? -27.442 -19.877 11.562 1.00 71.62 258 ARG A O 1
ATOM 2061 N N . GLN A 1 259 ? -27.003 -17.858 12.434 1.00 69.94 259 GLN A N 1
ATOM 2062 C CA . GLN A 1 259 ? -27.513 -17.100 11.287 1.00 69.94 259 GLN A CA 1
ATOM 2063 C C . GLN A 1 259 ? -26.474 -16.906 10.166 1.00 69.94 259 GLN A C 1
ATOM 2065 O O . GLN A 1 259 ? -26.796 -16.295 9.152 1.00 69.94 259 GLN A O 1
ATOM 2070 N N . GLY A 1 260 ? -25.241 -17.410 10.313 1.00 64.62 260 GLY A N 1
ATOM 2071 C CA . GLY A 1 260 ? -24.179 -17.303 9.303 1.00 64.62 260 GLY A CA 1
ATOM 2072 C C . GLY A 1 260 ? -23.227 -16.114 9.487 1.00 64.62 260 GLY A C 1
ATOM 2073 O O . GLY A 1 260 ? -22.522 -15.733 8.552 1.00 64.62 260 GLY A O 1
ATOM 2074 N N . PHE A 1 261 ? -23.171 -15.507 10.678 1.00 65.94 261 PHE A N 1
ATOM 2075 C CA . PHE A 1 261 ? -22.341 -14.322 10.940 1.00 65.94 261 PHE A CA 1
ATOM 2076 C C . PHE A 1 261 ? -20.821 -14.590 11.015 1.00 65.94 261 PHE A C 1
ATOM 2078 O O . PHE A 1 261 ? -20.035 -13.641 10.981 1.00 65.94 261 PHE A O 1
ATOM 2085 N N . LEU A 1 262 ? -20.378 -15.851 11.070 1.00 57.62 262 LEU A N 1
ATOM 2086 C CA . LEU A 1 262 ? -18.959 -16.235 11.207 1.00 57.62 262 LEU A CA 1
ATOM 2087 C C . LEU A 1 262 ? -18.030 -15.562 10.176 1.00 57.62 262 LEU A C 1
ATOM 2089 O O . LEU A 1 262 ? -16.882 -15.247 10.487 1.00 57.62 262 LEU A O 1
ATOM 2093 N N . GLY A 1 263 ? -18.532 -15.261 8.973 1.00 48.59 263 GLY A N 1
ATOM 2094 C CA . GLY A 1 263 ? -17.754 -14.586 7.928 1.00 48.59 263 GLY A CA 1
ATOM 2095 C C . GLY A 1 263 ? -17.580 -13.072 8.120 1.00 48.59 263 GLY A C 1
ATOM 2096 O O . GLY A 1 263 ? -16.599 -12.494 7.651 1.00 48.59 263 GLY A O 1
ATOM 2097 N N . SER A 1 264 ? -18.498 -12.394 8.811 1.00 51.03 264 SER A N 1
ATOM 2098 C CA . SER A 1 264 ? -18.513 -10.921 8.888 1.00 51.03 264 SER A CA 1
ATOM 2099 C C . SER A 1 264 ? -17.507 -10.348 9.875 1.00 51.03 264 SER A C 1
ATOM 2101 O O . SER A 1 264 ? -17.012 -9.250 9.626 1.00 51.03 264 SER A O 1
ATOM 2103 N N . LYS A 1 265 ? -17.114 -11.094 10.921 1.00 51.34 265 LYS A N 1
ATOM 2104 C CA . LYS A 1 265 ? -16.019 -10.681 11.825 1.00 51.34 265 LYS A CA 1
ATOM 2105 C C . LYS A 1 265 ? -14.714 -10.395 11.070 1.00 51.34 265 LYS A C 1
ATOM 2107 O O . LYS A 1 265 ? -13.897 -9.605 11.540 1.00 51.34 265 LYS A O 1
ATOM 2112 N N . ARG A 1 266 ? -14.531 -10.989 9.886 1.00 48.12 266 ARG A N 1
ATOM 2113 C CA . ARG A 1 266 ? -13.333 -10.821 9.053 1.00 48.12 266 ARG A CA 1
ATOM 2114 C C . ARG A 1 266 ? -13.434 -9.681 8.038 1.00 48.12 266 ARG A C 1
ATOM 2116 O O . ARG A 1 266 ? -12.412 -9.221 7.546 1.00 48.12 266 ARG A O 1
ATOM 2123 N N . SER A 1 267 ? -14.634 -9.197 7.710 1.00 55.62 267 SER A N 1
ATOM 2124 C CA . SER A 1 267 ? -14.774 -8.176 6.669 1.00 55.62 267 SER A CA 1
ATOM 2125 C C . SER A 1 267 ? -14.610 -6.769 7.240 1.00 55.62 267 SER A C 1
ATOM 2127 O O . SER A 1 267 ? -15.551 -6.197 7.788 1.00 55.62 267 SER A O 1
ATOM 2129 N N . ASN A 1 268 ? -13.433 -6.171 7.034 1.00 59.72 268 ASN A N 1
ATOM 2130 C CA . ASN A 1 268 ? -13.166 -4.768 7.385 1.00 59.72 268 ASN A CA 1
ATOM 2131 C C . ASN A 1 268 ? -14.163 -3.781 6.745 1.00 59.72 268 ASN A C 1
ATOM 2133 O O . ASN A 1 268 ? -14.358 -2.694 7.269 1.00 59.72 268 ASN A O 1
ATOM 2137 N N . LYS A 1 269 ? -14.856 -4.169 5.661 1.00 63.84 269 LYS A N 1
ATOM 2138 C CA . LYS A 1 269 ? -15.830 -3.316 4.956 1.00 63.84 269 LYS A CA 1
ATOM 2139 C C . LYS A 1 269 ? -17.062 -2.935 5.792 1.00 63.84 269 LYS A C 1
ATOM 2141 O O . LYS A 1 269 ? -17.760 -1.990 5.428 1.00 63.84 269 LYS A O 1
ATOM 2146 N N . LEU A 1 270 ? -17.377 -3.685 6.850 1.00 72.81 270 LEU A N 1
ATOM 2147 C CA . LEU A 1 270 ? -18.576 -3.474 7.679 1.00 72.81 270 LEU A CA 1
ATOM 2148 C C . LEU A 1 270 ? -18.257 -2.984 9.094 1.00 72.81 270 LEU A C 1
ATOM 2150 O O . LEU A 1 270 ? -19.184 -2.685 9.844 1.00 72.81 270 LEU A O 1
ATOM 2154 N N . LYS A 1 271 ? -16.970 -2.919 9.448 1.00 81.00 271 LYS A N 1
ATOM 2155 C CA . LYS A 1 271 ? -16.488 -2.463 10.750 1.00 81.00 271 LYS A CA 1
ATOM 2156 C C . LYS A 1 271 ? -16.407 -0.941 10.779 1.00 81.00 271 LYS A C 1
ATOM 2158 O O . LYS A 1 271 ? -15.986 -0.326 9.800 1.00 81.00 271 LYS A O 1
ATOM 2163 N N . MET A 1 272 ? -16.821 -0.362 11.893 1.00 86.31 272 MET A N 1
ATOM 2164 C CA . MET A 1 272 ? -16.754 1.063 12.179 1.00 86.31 272 MET A CA 1
ATOM 2165 C C . MET A 1 272 ? -16.269 1.242 13.611 1.00 86.31 272 MET A C 1
ATOM 2167 O O . MET A 1 272 ? -16.822 0.626 14.523 1.00 86.31 272 MET A O 1
ATOM 2171 N N . ASP A 1 273 ? -15.272 2.087 13.803 1.00 86.94 273 ASP A N 1
ATOM 2172 C CA . ASP A 1 273 ? -14.829 2.479 15.135 1.00 86.94 273 ASP A CA 1
ATOM 2173 C C . ASP A 1 273 ? -15.795 3.536 15.674 1.00 86.94 273 ASP A C 1
ATOM 2175 O O . ASP A 1 273 ? -16.363 4.321 14.908 1.00 86.94 273 ASP A O 1
ATOM 2179 N N . ILE A 1 274 ? -16.040 3.514 16.980 1.00 90.00 274 ILE A N 1
ATOM 2180 C CA . ILE A 1 274 ? -17.024 4.374 17.638 1.00 90.00 274 ILE A CA 1
ATOM 2181 C C . ILE A 1 274 ? -16.353 5.189 18.737 1.00 90.00 274 ILE A C 1
ATOM 2183 O O . ILE A 1 274 ? -15.656 4.636 19.584 1.00 90.00 274 ILE A O 1
ATOM 2187 N N . THR A 1 275 ? -16.605 6.494 18.755 1.00 88.69 275 THR A N 1
ATOM 2188 C CA . THR A 1 275 ? -16.222 7.373 19.868 1.00 88.69 275 THR A CA 1
ATOM 2189 C C . THR A 1 275 ? -17.347 8.351 20.200 1.00 88.69 275 THR A C 1
ATOM 2191 O O . THR A 1 275 ? -18.354 8.445 19.490 1.00 88.69 275 THR A O 1
ATOM 2194 N N . THR A 1 276 ? -17.212 9.069 21.311 1.00 90.50 276 THR A N 1
ATOM 2195 C CA . THR A 1 276 ? -18.178 10.080 21.743 1.00 90.50 276 THR A CA 1
ATOM 2196 C C . THR A 1 276 ? -17.505 11.143 22.596 1.00 90.50 276 THR A C 1
ATOM 2198 O O . THR A 1 276 ? -16.729 10.834 23.494 1.00 90.50 276 THR A O 1
ATOM 2201 N N . ASP A 1 277 ? -17.875 12.399 22.363 1.00 88.69 277 ASP A N 1
ATOM 2202 C CA . ASP A 1 277 ? -17.441 13.523 23.200 1.00 88.69 277 ASP A CA 1
ATOM 2203 C C . ASP A 1 277 ? -18.405 13.745 24.390 1.00 88.69 277 ASP A C 1
ATOM 2205 O O . ASP A 1 277 ? -18.127 14.505 25.315 1.00 88.69 277 ASP A O 1
ATOM 2209 N N . SER A 1 278 ? -19.562 13.067 24.399 1.00 88.00 278 SER A N 1
ATOM 2210 C CA . SER A 1 278 ? -20.531 13.122 25.500 1.00 88.00 278 SER A CA 1
ATOM 2211 C C . SER A 1 278 ? -20.044 12.334 26.719 1.00 88.00 278 SER A C 1
ATOM 2213 O O . SER A 1 278 ? -19.772 11.140 26.603 1.00 88.00 278 SER A O 1
ATOM 2215 N N . LYS A 1 279 ? -20.043 12.961 27.908 1.00 86.12 279 LYS A N 1
ATOM 2216 C CA . LYS A 1 279 ? -19.774 12.290 29.198 1.00 86.12 279 LYS A CA 1
ATOM 2217 C C . LYS A 1 279 ? -20.681 11.074 29.420 1.00 86.12 279 LYS A C 1
ATOM 2219 O O . LYS A 1 279 ? -20.186 10.000 29.745 1.00 86.12 279 LYS A O 1
ATOM 2224 N N . LEU A 1 280 ? -21.990 11.232 29.195 1.00 86.00 280 LEU A N 1
ATOM 2225 C CA . LEU A 1 280 ? -22.966 10.141 29.293 1.00 86.00 280 LEU A CA 1
ATOM 2226 C C . LEU A 1 280 ? -22.660 9.037 28.276 1.00 86.00 280 LEU A C 1
ATOM 2228 O O . LEU A 1 280 ? -22.633 7.861 28.626 1.00 86.00 280 LEU A O 1
ATOM 2232 N N . GLY A 1 281 ? -22.372 9.423 27.030 1.00 86.50 281 GLY A N 1
ATOM 2233 C CA . GLY A 1 281 ? -21.988 8.473 25.990 1.00 86.50 281 GLY A CA 1
ATOM 2234 C C . GLY A 1 281 ? -20.748 7.665 26.373 1.00 86.50 281 GLY A C 1
ATOM 2235 O O . GLY A 1 281 ? -20.744 6.452 26.193 1.00 86.50 281 GLY A O 1
ATOM 2236 N N . ASN A 1 282 ? -19.728 8.309 26.946 1.00 85.75 282 ASN A N 1
ATOM 2237 C CA . ASN A 1 282 ? -18.506 7.640 27.391 1.00 85.75 282 ASN A CA 1
ATOM 2238 C C . ASN A 1 282 ? -18.786 6.654 28.528 1.00 85.75 282 ASN A C 1
ATOM 2240 O O . ASN A 1 282 ? -18.339 5.513 28.440 1.00 85.75 282 ASN A O 1
ATOM 2244 N N . LYS A 1 283 ? -19.590 7.044 29.533 1.00 85.12 283 LYS A N 1
ATOM 2245 C CA . LYS A 1 283 ? -20.044 6.129 30.595 1.00 85.12 283 LYS A CA 1
ATOM 2246 C C . LYS A 1 283 ? -20.739 4.895 29.992 1.00 85.12 283 LYS A C 1
ATOM 2248 O O . LYS A 1 283 ? -20.345 3.771 30.285 1.00 85.12 283 LYS A O 1
ATOM 2253 N N . ILE A 1 284 ? -21.706 5.091 29.089 1.00 87.06 284 ILE A N 1
ATOM 2254 C CA . ILE A 1 284 ? -22.474 3.997 28.462 1.00 87.06 284 ILE A CA 1
ATOM 2255 C C . ILE A 1 284 ? -21.583 3.084 27.611 1.00 87.06 284 ILE A C 1
ATOM 2257 O O . ILE A 1 284 ? -21.661 1.862 27.737 1.00 87.06 284 ILE A O 1
ATOM 2261 N N . LEU A 1 285 ? -20.743 3.647 26.737 1.00 87.44 285 LEU A N 1
ATOM 2262 C CA . LEU A 1 285 ? -19.854 2.860 25.878 1.00 87.44 285 LEU A CA 1
ATOM 2263 C C . LEU A 1 285 ? -18.846 2.058 26.705 1.00 87.44 285 LEU A C 1
ATOM 2265 O O . LEU A 1 285 ? -18.626 0.885 26.410 1.00 87.44 285 LEU A O 1
ATOM 2269 N N . PHE A 1 286 ? -18.295 2.651 27.764 1.00 83.94 286 PHE A N 1
ATOM 2270 C CA . PHE A 1 286 ? -17.411 1.955 28.694 1.00 83.94 286 PHE A CA 1
ATOM 2271 C C . PHE A 1 286 ? -18.133 0.819 29.433 1.00 83.94 286 PHE A C 1
ATOM 2273 O O . PHE A 1 286 ? -17.633 -0.301 29.493 1.00 83.94 286 PHE A O 1
ATOM 2280 N N . SER A 1 287 ? -19.345 1.047 29.945 1.00 83.81 287 SER A N 1
ATOM 2281 C CA . SER A 1 287 ? -20.125 -0.022 30.583 1.00 83.81 287 SER A CA 1
ATOM 2282 C C . SER A 1 287 ? -20.444 -1.163 29.614 1.00 83.81 287 SER A C 1
ATOM 2284 O O . SER A 1 287 ? -20.349 -2.334 29.987 1.00 83.81 287 SER A O 1
ATOM 2286 N N . LEU A 1 288 ? -20.786 -0.844 28.360 1.00 86.00 288 LEU A N 1
ATOM 2287 C CA . LEU A 1 288 ? -20.993 -1.848 27.318 1.00 86.00 288 LEU A CA 1
ATOM 2288 C C . LEU A 1 288 ? -19.714 -2.636 27.042 1.00 86.00 288 LEU A C 1
ATOM 2290 O O . LEU A 1 288 ? -19.777 -3.860 26.959 1.00 86.00 288 LEU A O 1
ATOM 2294 N N . SER A 1 289 ? -18.561 -1.978 26.924 1.00 82.81 289 SER A N 1
ATOM 2295 C CA . SER A 1 289 ? -17.308 -2.675 26.637 1.00 82.81 289 SER A CA 1
ATOM 2296 C C . SER A 1 289 ? -16.901 -3.623 27.758 1.00 82.81 289 SER A C 1
ATOM 2298 O O . SER A 1 289 ? -16.607 -4.782 27.476 1.00 82.81 289 SER A O 1
ATOM 2300 N N . GLN A 1 290 ? -16.990 -3.190 29.018 1.00 79.25 290 GLN A N 1
ATOM 2301 C CA . GLN A 1 290 ? -16.716 -4.042 30.178 1.00 79.25 290 GLN A CA 1
ATOM 2302 C C . GLN A 1 290 ? -17.668 -5.238 30.245 1.00 79.25 290 GLN A C 1
ATOM 2304 O O . GLN A 1 290 ? -17.253 -6.361 30.530 1.00 79.25 290 GLN A O 1
ATOM 2309 N N . TYR A 1 291 ? -18.948 -5.029 29.927 1.00 81.69 291 TYR A N 1
ATOM 2310 C CA . TYR A 1 291 ? -19.915 -6.121 29.872 1.00 81.69 291 TYR A CA 1
ATOM 2311 C C . TYR A 1 291 ? -19.587 -7.136 28.766 1.00 81.69 291 TYR A C 1
ATOM 2313 O O . TYR A 1 291 ? -19.721 -8.340 28.980 1.00 81.69 291 TYR A O 1
ATOM 2321 N N . LEU A 1 292 ? -19.155 -6.664 27.593 1.00 80.56 292 LEU A N 1
ATOM 2322 C CA . LEU A 1 292 ? -18.799 -7.510 26.450 1.00 80.56 292 LEU A CA 1
ATOM 2323 C C . LEU A 1 292 ? -17.468 -8.253 26.643 1.00 80.56 292 LEU A C 1
ATOM 2325 O O . LEU A 1 292 ? -17.332 -9.365 26.137 1.00 80.56 292 LEU A O 1
ATOM 2329 N N . LEU A 1 293 ? -16.509 -7.658 27.358 1.00 75.12 293 LEU A N 1
ATOM 2330 C CA . LEU A 1 293 ? -15.215 -8.272 27.682 1.00 75.12 293 LEU A CA 1
ATOM 2331 C C . LEU A 1 293 ? -15.286 -9.270 28.842 1.00 75.12 293 LEU A C 1
ATOM 2333 O O . LEU A 1 293 ? -14.339 -10.024 29.056 1.00 75.12 293 LEU A O 1
ATOM 2337 N N . ASN A 1 294 ? -16.387 -9.298 29.595 1.00 69.38 294 ASN A N 1
ATOM 2338 C CA . ASN A 1 294 ? -16.518 -10.188 30.737 1.00 69.38 294 ASN A CA 1
ATOM 2339 C C . ASN A 1 294 ? -16.521 -11.668 30.297 1.00 69.38 294 ASN A C 1
ATOM 2341 O O . ASN A 1 294 ? -17.539 -12.203 29.849 1.00 69.38 294 ASN A O 1
ATOM 2345 N N . GLU A 1 295 ? -15.383 -12.343 30.494 1.00 56.75 295 GLU A N 1
ATOM 2346 C CA . GLU A 1 295 ? -15.135 -13.743 30.114 1.00 56.75 295 GLU A CA 1
ATOM 2347 C C . GLU A 1 295 ? -16.137 -14.738 30.740 1.00 56.75 295 GLU A C 1
ATOM 2349 O O . GLU A 1 295 ? -16.309 -15.848 30.234 1.00 56.75 295 GLU A O 1
ATOM 2354 N N . THR A 1 296 ? -16.819 -14.379 31.836 1.00 57.41 296 THR A N 1
ATOM 2355 C CA . THR A 1 296 ? -17.703 -15.305 32.569 1.00 57.41 296 THR A CA 1
ATOM 2356 C C . THR A 1 296 ? -19.111 -15.410 31.986 1.00 57.41 296 THR A C 1
ATOM 2358 O O . THR A 1 296 ? -19.812 -16.401 32.218 1.00 57.41 296 THR A O 1
ATOM 2361 N N . LYS A 1 297 ? -19.543 -14.431 31.185 1.00 53.53 297 LYS A N 1
ATOM 2362 C CA . LYS A 1 297 ? -20.857 -14.432 30.537 1.00 53.53 297 LYS A CA 1
ATOM 2363 C C . LYS A 1 297 ? -20.643 -14.726 29.060 1.00 53.53 297 LYS A C 1
ATOM 2365 O O . LYS A 1 297 ? -20.150 -13.869 28.348 1.00 53.53 297 LYS A O 1
ATOM 2370 N N . ARG A 1 298 ? -21.007 -15.952 28.635 1.00 56.97 298 ARG A N 1
ATOM 2371 C CA . ARG A 1 298 ? -21.046 -16.469 27.240 1.00 56.97 298 ARG A CA 1
ATOM 2372 C C . ARG A 1 298 ? -20.867 -15.362 26.196 1.00 56.97 298 ARG A C 1
ATOM 2374 O O . ARG A 1 298 ? -21.704 -14.473 26.243 1.00 56.97 298 ARG A O 1
ATOM 2381 N N . PRO A 1 299 ? -19.932 -15.450 25.229 1.00 62.41 299 PRO A N 1
ATOM 2382 C CA . PRO A 1 299 ? -19.577 -14.335 24.344 1.00 62.41 299 PRO A CA 1
ATOM 2383 C C . PRO A 1 299 ? -20.832 -13.615 23.851 1.00 62.41 299 PRO A C 1
ATOM 2385 O O . PRO A 1 299 ? -21.650 -14.199 23.132 1.00 62.41 299 PRO A O 1
ATOM 2388 N N . GLN A 1 300 ? -21.040 -12.393 24.340 1.00 71.12 300 GLN A N 1
ATOM 2389 C CA . GLN A 1 300 ? -22.204 -11.581 24.010 1.00 71.12 300 GLN A CA 1
ATOM 2390 C C . GLN A 1 300 ? -21.799 -10.507 23.016 1.00 71.12 300 GLN A C 1
ATOM 2392 O O . GLN A 1 300 ? -20.645 -10.104 22.915 1.00 71.12 300 GLN A O 1
ATOM 2397 N N . THR A 1 301 ? -22.787 -10.042 22.273 1.00 79.75 301 THR A N 1
ATOM 2398 C CA . THR A 1 301 ? -22.678 -8.867 21.419 1.00 79.75 301 THR A CA 1
ATOM 2399 C C . THR A 1 301 ? -23.795 -7.913 21.802 1.00 79.75 301 THR A C 1
ATOM 2401 O O . THR A 1 301 ? -24.895 -8.354 22.142 1.00 79.75 301 THR A O 1
ATOM 2404 N N . ALA A 1 302 ? -23.534 -6.611 21.767 1.00 86.50 302 ALA A N 1
ATOM 2405 C CA . ALA A 1 302 ? -24.582 -5.622 21.983 1.00 86.50 302 ALA A CA 1
ATOM 2406 C C . ALA A 1 302 ? -25.285 -5.361 20.648 1.00 86.50 302 ALA A C 1
ATOM 2408 O O . ALA A 1 302 ? -24.648 -4.982 19.664 1.00 86.50 302 ALA A O 1
ATOM 2409 N N . LEU A 1 303 ? -26.590 -5.616 20.587 1.00 88.75 303 LEU A N 1
ATOM 2410 C CA . LEU A 1 303 ? -27.380 -5.485 19.370 1.00 88.75 303 LEU A CA 1
ATOM 2411 C C . LEU A 1 303 ? -27.977 -4.081 19.281 1.00 88.75 303 LEU A C 1
ATOM 2413 O O . LEU A 1 303 ? -28.619 -3.596 20.212 1.00 88.75 303 LEU A O 1
ATOM 2417 N N . PHE A 1 304 ? -27.828 -3.462 18.116 1.00 90.94 304 PHE A N 1
ATOM 2418 C CA . PHE A 1 304 ? -28.410 -2.171 17.786 1.00 90.94 304 PHE A CA 1
ATOM 2419 C C . PHE A 1 304 ? -29.285 -2.297 16.541 1.00 90.94 304 PHE A C 1
ATOM 2421 O O . PHE A 1 304 ? -28.914 -2.958 15.570 1.00 90.94 304 PHE A O 1
ATOM 2428 N N . SER A 1 305 ? -30.425 -1.613 16.522 1.00 90.56 305 SER A N 1
ATOM 2429 C CA . SER A 1 305 ? -31.089 -1.269 15.260 1.00 90.56 305 SER A CA 1
ATOM 2430 C C . SER A 1 305 ? -30.461 -0.004 14.692 1.00 90.56 305 SER A C 1
ATOM 2432 O O . SER A 1 305 ? -30.064 0.879 15.449 1.00 90.56 305 SER A O 1
ATOM 2434 N N . PHE A 1 306 ? -30.375 0.106 13.369 1.00 90.62 306 PHE A N 1
ATOM 2435 C CA . PHE A 1 306 ? -29.941 1.329 12.702 1.00 90.62 306 PHE A CA 1
ATOM 2436 C C . PHE A 1 306 ? -30.987 1.825 11.709 1.00 90.62 306 PHE A C 1
ATOM 2438 O O . PHE A 1 306 ? -31.757 1.050 11.132 1.00 90.62 306 PHE A O 1
ATOM 2445 N N . SER A 1 307 ? -30.973 3.132 11.471 1.00 87.56 307 SER A N 1
ATOM 2446 C CA . SER A 1 307 ? -31.726 3.783 10.403 1.00 87.56 307 SER A CA 1
ATOM 2447 C C . SER A 1 307 ? -30.814 4.675 9.570 1.00 87.56 307 SER A C 1
ATOM 2449 O O . SER A 1 307 ? -29.967 5.377 10.125 1.00 87.56 307 SER A O 1
ATOM 2451 N N . SER A 1 308 ? -31.045 4.703 8.265 1.00 81.81 308 SER A N 1
ATOM 2452 C CA . SER A 1 308 ? -30.312 5.515 7.290 1.00 81.81 308 SER A CA 1
ATOM 2453 C C . SER A 1 308 ? -31.258 6.108 6.249 1.00 81.81 308 SER A C 1
ATOM 2455 O O . SER A 1 308 ? -32.223 5.452 5.840 1.00 81.81 308 SER A O 1
ATOM 2457 N N . LYS A 1 309 ? -30.995 7.329 5.788 1.00 73.62 309 LYS A N 1
ATOM 2458 C CA . LYS A 1 309 ? -31.705 7.944 4.659 1.00 73.62 309 LYS A CA 1
ATOM 2459 C C . LYS A 1 309 ? -31.170 7.421 3.308 1.00 73.62 309 LYS A C 1
ATOM 2461 O O . LYS A 1 309 ? -29.955 7.326 3.157 1.00 73.62 309 LYS A O 1
ATOM 2466 N N . PRO A 1 310 ? -32.043 7.128 2.318 1.00 66.12 310 PRO A N 1
ATOM 2467 C CA . PRO A 1 310 ? -33.506 7.085 2.395 1.00 66.12 310 PRO A CA 1
ATOM 2468 C C . PRO A 1 310 ? -34.020 5.740 2.959 1.00 66.12 310 PRO A C 1
ATOM 2470 O O . PRO A 1 310 ? -33.829 4.689 2.361 1.00 66.12 310 PRO A O 1
ATOM 2473 N N . LYS A 1 311 ? -34.703 5.790 4.117 1.00 69.38 311 LYS A N 1
ATOM 2474 C CA . LYS A 1 311 ? -35.507 4.724 4.772 1.00 69.38 311 LYS A CA 1
ATOM 2475 C C . LYS A 1 311 ? -34.913 3.303 4.874 1.00 69.38 311 LYS A C 1
ATOM 2477 O O . LYS A 1 311 ? -35.659 2.362 5.143 1.00 69.38 311 LYS A O 1
ATOM 2482 N N . LEU A 1 312 ? -33.605 3.114 4.750 1.00 76.75 312 LEU A N 1
ATOM 2483 C CA . LEU A 1 312 ? -32.996 1.809 4.990 1.00 76.75 312 LEU A CA 1
ATOM 2484 C C . LEU A 1 312 ? -32.883 1.580 6.507 1.00 76.75 312 LEU A C 1
ATOM 2486 O O . LEU A 1 312 ? -32.431 2.448 7.256 1.00 76.75 312 LEU A O 1
ATOM 2490 N N . ARG A 1 313 ? -33.353 0.419 6.965 1.00 81.88 313 ARG A N 1
ATOM 2491 C CA . ARG A 1 313 ? -33.265 -0.035 8.357 1.00 81.88 313 ARG A CA 1
ATOM 2492 C C . ARG A 1 313 ? -32.562 -1.379 8.402 1.00 81.88 313 ARG A C 1
ATOM 2494 O O . ARG A 1 313 ? -32.710 -2.191 7.490 1.00 81.88 313 ARG A O 1
ATOM 2501 N N . GLY A 1 314 ? -31.840 -1.628 9.479 1.00 86.75 314 GLY A N 1
ATOM 2502 C CA . GLY A 1 314 ? -31.198 -2.913 9.702 1.00 86.75 314 GLY A CA 1
ATOM 2503 C C . GLY A 1 314 ? -30.647 -3.021 11.110 1.00 86.75 314 GLY A C 1
ATOM 2504 O O . GLY A 1 314 ? -31.081 -2.306 12.011 1.00 86.75 314 GLY A O 1
ATOM 2505 N N . PHE A 1 315 ? -29.683 -3.917 11.280 1.00 87.12 315 PHE A N 1
ATOM 2506 C CA . PHE A 1 315 ? -29.062 -4.190 12.565 1.00 87.12 315 PHE A CA 1
ATOM 2507 C C . PHE A 1 315 ? -27.547 -4.001 12.494 1.00 87.12 315 PHE A C 1
ATOM 2509 O O . PHE A 1 315 ? -26.921 -4.277 11.467 1.00 87.12 315 PHE A O 1
ATOM 2516 N N . CYS A 1 316 ? -26.973 -3.541 13.596 1.00 88.81 316 CYS A N 1
ATOM 2517 C CA . CYS A 1 316 ? -25.543 -3.518 13.855 1.00 88.81 316 CYS A CA 1
ATOM 2518 C C . CYS A 1 316 ? -25.278 -4.287 15.145 1.00 88.81 316 CYS A C 1
ATOM 2520 O O . CYS A 1 316 ? -26.135 -4.337 16.026 1.00 88.81 316 CYS A O 1
ATOM 2522 N N . ILE A 1 317 ? -24.087 -4.850 15.271 1.00 87.94 317 ILE A N 1
ATOM 2523 C CA . ILE A 1 317 ? -23.618 -5.406 16.536 1.00 87.94 317 ILE A CA 1
ATOM 2524 C C . ILE A 1 317 ? -22.408 -4.630 17.009 1.00 87.94 317 ILE A C 1
ATOM 2526 O O . ILE A 1 317 ? -21.605 -4.172 16.202 1.00 87.94 317 ILE A O 1
ATOM 2530 N N . MET A 1 318 ? -22.270 -4.503 18.311 1.00 88.81 318 MET A N 1
ATOM 2531 C CA . MET A 1 318 ? -21.098 -3.948 18.948 1.00 88.81 318 MET A CA 1
ATOM 2532 C C . MET A 1 318 ? -20.308 -5.084 19.581 1.00 88.81 318 MET A C 1
ATOM 2534 O O . MET A 1 318 ? -20.871 -5.949 20.261 1.00 88.81 318 MET A O 1
ATOM 2538 N N . VAL A 1 319 ? -19.009 -5.079 19.312 1.00 84.31 319 VAL A N 1
ATOM 2539 C CA . VAL A 1 319 ? -18.030 -5.997 19.888 1.00 84.31 319 VAL A CA 1
ATOM 2540 C C . VAL A 1 319 ? -16.952 -5.177 20.578 1.00 84.31 319 VAL A C 1
ATOM 2542 O O . VAL A 1 319 ? -16.579 -4.112 20.083 1.00 84.31 319 VAL A O 1
ATOM 2545 N N . ALA A 1 320 ? -16.463 -5.682 21.702 1.00 81.19 320 ALA A N 1
ATOM 2546 C CA . ALA A 1 320 ? -15.306 -5.132 22.387 1.00 81.19 320 ALA A CA 1
ATOM 2547 C C . ALA A 1 320 ? -14.118 -6.081 22.214 1.00 81.19 320 ALA A C 1
ATOM 2549 O O . ALA A 1 320 ? -14.299 -7.295 22.088 1.00 81.19 320 ALA A O 1
ATOM 2550 N N . TYR A 1 321 ? -12.920 -5.521 22.174 1.00 75.88 321 TYR A N 1
ATOM 2551 C CA . TYR A 1 321 ? -11.668 -6.265 22.191 1.00 75.88 321 TYR A CA 1
ATOM 2552 C C . TYR A 1 321 ? -10.624 -5.465 22.960 1.00 75.88 321 TYR A C 1
ATOM 2554 O O . TYR A 1 321 ? -10.643 -4.233 22.967 1.00 75.88 321 TYR A O 1
ATOM 2562 N N . GLU A 1 322 ? -9.717 -6.185 23.601 1.00 67.69 322 GLU A N 1
ATOM 2563 C CA . GLU A 1 322 ? -8.506 -5.611 24.172 1.00 67.69 322 GLU A CA 1
ATOM 2564 C C . GLU A 1 322 ? -7.468 -5.516 23.047 1.00 67.69 322 GLU A C 1
ATOM 2566 O O . GLU A 1 322 ? -7.237 -6.486 22.316 1.00 67.69 322 GLU A O 1
ATOM 2571 N N . SER A 1 323 ? -6.921 -4.319 22.829 1.00 66.56 323 SER A N 1
ATOM 2572 C CA . SER A 1 323 ? -5.803 -4.124 21.905 1.00 66.56 323 SER A CA 1
ATOM 2573 C C . SER A 1 323 ? -4.504 -4.668 22.512 1.00 66.56 323 SER A C 1
ATOM 2575 O O . SER A 1 323 ? -4.424 -4.904 23.714 1.00 66.56 323 SER A O 1
ATOM 2577 N N . GLU A 1 324 ? -3.455 -4.824 21.697 1.00 60.72 324 GLU A N 1
ATOM 2578 C CA . GLU A 1 324 ? -2.116 -5.205 22.186 1.00 60.72 324 GLU A CA 1
ATOM 2579 C C . GLU A 1 324 ? -1.542 -4.206 23.211 1.00 60.72 324 GLU A C 1
ATOM 2581 O O . GLU A 1 324 ? -0.673 -4.566 23.999 1.00 60.72 324 GLU A O 1
ATOM 2586 N N . ASN A 1 325 ? -2.058 -2.971 23.234 1.00 61.31 325 ASN A N 1
ATOM 2587 C CA . ASN A 1 325 ? -1.675 -1.922 24.182 1.00 61.31 325 ASN A CA 1
ATOM 2588 C C . ASN A 1 325 ? -2.543 -1.908 25.456 1.00 61.31 325 ASN A C 1
ATOM 2590 O O . ASN A 1 325 ? -2.499 -0.936 26.209 1.00 61.31 325 ASN A O 1
ATOM 2594 N N . ASP A 1 326 ? -3.338 -2.954 25.698 1.00 55.97 32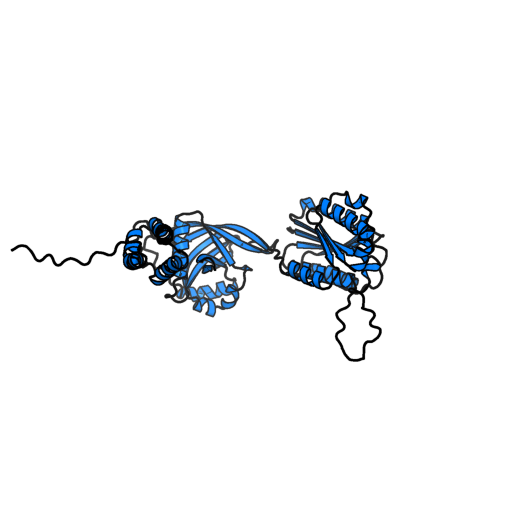6 ASP A N 1
ATOM 2595 C CA . ASP A 1 326 ? -4.313 -3.064 26.794 1.00 55.97 326 ASP A CA 1
ATOM 2596 C C . ASP A 1 326 ? -5.433 -2.000 26.757 1.00 55.97 326 ASP A C 1
ATOM 2598 O O . ASP A 1 326 ? -6.135 -1.776 27.746 1.00 55.97 326 ASP A O 1
ATOM 2602 N N . GLU A 1 327 ? -5.649 -1.341 25.615 1.00 65.56 327 GLU A N 1
ATOM 2603 C CA . GLU A 1 327 ? -6.759 -0.401 25.454 1.00 65.56 327 GLU A CA 1
ATOM 2604 C C . GLU A 1 327 ? -8.025 -1.147 25.034 1.00 65.56 327 GLU A C 1
ATOM 2606 O O . GLU A 1 327 ? -8.050 -1.878 24.037 1.00 65.56 327 GLU A O 1
ATOM 2611 N N . THR A 1 328 ? -9.114 -0.935 25.774 1.00 68.25 328 THR A N 1
ATOM 2612 C CA . THR A 1 328 ? -10.423 -1.466 25.392 1.00 68.25 328 THR A CA 1
ATOM 2613 C C . THR A 1 328 ? -10.960 -0.691 24.198 1.00 68.25 328 THR A C 1
ATOM 2615 O O . THR A 1 328 ? -11.325 0.478 24.306 1.00 68.25 328 THR A O 1
ATOM 2618 N N . SER A 1 329 ? -11.052 -1.365 23.060 1.00 75.12 329 SER A N 1
ATOM 2619 C CA . SER A 1 329 ? -11.608 -0.811 21.834 1.00 75.12 329 SER A CA 1
ATOM 2620 C C . SER A 1 329 ? -12.982 -1.401 21.556 1.00 75.12 329 SER A C 1
ATOM 2622 O O . SER A 1 329 ? -13.247 -2.578 21.806 1.00 75.12 329 SER A O 1
ATOM 2624 N N . ILE A 1 330 ? -13.865 -0.571 21.010 1.00 84.62 330 ILE A N 1
ATOM 2625 C CA . ILE A 1 330 ? -15.217 -0.962 20.632 1.00 84.62 330 ILE A CA 1
ATOM 2626 C C . ILE A 1 330 ? -15.363 -0.770 19.127 1.00 84.62 330 ILE A C 1
ATOM 2628 O O . ILE A 1 330 ? -15.077 0.300 18.594 1.00 84.62 330 ILE A O 1
ATOM 2632 N N . THR A 1 331 ? -15.879 -1.787 18.445 1.00 86.31 331 THR A N 1
ATOM 2633 C CA . THR A 1 331 ? -16.228 -1.694 17.025 1.00 86.31 331 THR A CA 1
ATOM 2634 C C . THR A 1 331 ? -17.703 -1.992 16.834 1.00 86.31 331 THR A C 1
ATOM 2636 O O . THR A 1 331 ? -18.241 -2.985 17.333 1.00 86.31 331 THR A O 1
ATOM 2639 N N . LEU A 1 332 ? -18.349 -1.157 16.029 1.00 89.44 332 LEU A N 1
ATOM 2640 C CA . LEU A 1 332 ? -19.678 -1.389 15.499 1.00 89.44 332 LEU A CA 1
ATOM 2641 C C . LEU A 1 332 ? -19.572 -2.116 14.150 1.00 89.44 332 LEU A C 1
ATOM 2643 O O . LEU A 1 332 ? -18.893 -1.666 13.231 1.00 89.44 332 LEU A O 1
ATOM 2647 N N . ILE A 1 333 ? -20.260 -3.243 14.004 1.00 85.88 333 ILE A N 1
ATOM 2648 C CA . ILE A 1 333 ? -20.287 -4.052 12.785 1.00 85.88 333 ILE A CA 1
ATOM 2649 C C . ILE A 1 333 ? -21.693 -4.012 12.199 1.00 85.88 333 ILE A C 1
ATOM 2651 O O . ILE A 1 333 ? -22.644 -4.517 12.798 1.00 85.88 333 ILE A O 1
ATOM 2655 N N . GLN A 1 334 ? -21.828 -3.445 11.003 1.00 83.81 334 GLN A N 1
ATOM 2656 C CA . GLN A 1 334 ? -23.097 -3.443 10.282 1.00 83.81 334 GLN A CA 1
ATOM 2657 C C . GLN A 1 334 ? -23.417 -4.838 9.738 1.00 83.81 334 GLN A C 1
ATOM 2659 O O . GLN A 1 334 ? -22.578 -5.484 9.107 1.00 83.81 334 GLN A O 1
ATOM 2664 N N . LEU A 1 335 ? -24.651 -5.302 9.929 1.00 80.44 335 LEU A N 1
ATOM 2665 C CA . LEU A 1 335 ? -25.090 -6.594 9.412 1.00 80.44 335 LEU A CA 1
ATOM 2666 C C . LEU A 1 335 ? -25.616 -6.467 7.980 1.00 80.44 335 LEU A C 1
ATOM 2668 O O . LEU A 1 335 ? -26.325 -5.520 7.636 1.00 80.44 335 LEU A O 1
ATOM 2672 N N . LYS A 1 336 ? -25.290 -7.453 7.134 1.00 74.94 336 LYS A N 1
ATOM 2673 C CA . LYS A 1 336 ? -25.823 -7.534 5.765 1.00 74.94 336 LYS A CA 1
ATOM 2674 C C . LYS A 1 336 ? -27.351 -7.643 5.795 1.00 74.94 336 LYS A C 1
ATOM 2676 O O . LYS A 1 336 ? -27.911 -8.302 6.669 1.00 74.94 336 LYS A O 1
ATOM 2681 N N . ALA A 1 337 ? -28.024 -7.084 4.788 1.00 72.94 337 ALA A N 1
ATOM 2682 C CA . ALA A 1 337 ? -29.487 -7.116 4.689 1.00 72.94 337 ALA A CA 1
ATOM 2683 C C . ALA A 1 337 ? -30.074 -8.544 4.722 1.00 72.94 337 ALA A C 1
ATOM 2685 O O . ALA A 1 337 ? -31.133 -8.760 5.310 1.00 72.94 337 ALA A O 1
ATOM 2686 N N . SER A 1 338 ? -29.370 -9.527 4.144 1.00 71.38 338 SER A N 1
ATOM 2687 C CA . SER A 1 338 ? -29.754 -10.946 4.190 1.00 71.38 338 SER A CA 1
ATOM 2688 C C . SER A 1 338 ? -29.810 -11.490 5.620 1.00 71.38 338 SER A C 1
ATOM 2690 O O . SER A 1 338 ? -30.796 -12.115 5.997 1.00 71.38 338 SER A O 1
ATOM 2692 N N . LEU A 1 339 ? -28.797 -11.180 6.435 1.00 70.88 339 LEU A N 1
ATOM 2693 C CA . LEU A 1 339 ? -28.741 -11.553 7.850 1.00 70.88 339 LEU A CA 1
ATOM 2694 C C . LEU A 1 339 ? -29.801 -10.804 8.661 1.00 70.88 339 LEU A C 1
ATOM 2696 O O . LEU A 1 339 ? -30.449 -11.392 9.522 1.00 70.88 339 LEU A O 1
ATOM 2700 N N . GLY A 1 340 ? -30.025 -9.525 8.344 1.00 66.38 340 GLY A N 1
ATOM 2701 C CA . GLY A 1 340 ? -31.039 -8.702 8.999 1.00 66.38 340 GLY A CA 1
ATOM 2702 C C . GLY A 1 340 ? -32.447 -9.301 8.918 1.00 66.38 340 GLY A C 1
ATOM 2703 O O . GLY A 1 340 ? -33.171 -9.266 9.908 1.00 66.38 340 GLY A O 1
ATOM 2704 N N . LYS A 1 341 ? -32.820 -9.920 7.785 1.00 67.00 341 LYS A N 1
ATOM 2705 C CA . LYS A 1 341 ? -34.106 -10.632 7.639 1.00 67.00 341 LYS A CA 1
ATOM 2706 C C . LYS A 1 341 ? -34.226 -11.822 8.593 1.00 67.00 341 LYS A C 1
ATOM 2708 O O . LYS A 1 341 ? -35.283 -12.022 9.185 1.00 67.00 341 LYS A O 1
ATOM 2713 N N . CYS A 1 342 ? -33.154 -12.594 8.756 1.00 65.75 342 CYS A N 1
ATOM 2714 C CA . CYS A 1 342 ? -33.133 -13.740 9.662 1.00 65.75 342 CYS A CA 1
ATOM 2715 C C . CYS A 1 342 ? -33.151 -13.309 11.134 1.00 65.75 342 CYS A C 1
ATOM 2717 O O . CYS A 1 342 ? -33.795 -13.956 11.959 1.00 65.75 342 CYS A O 1
ATOM 2719 N N . LEU A 1 343 ? -32.516 -12.175 11.446 1.00 69.50 343 LEU A N 1
ATOM 2720 C CA . LEU A 1 343 ? -32.380 -11.678 12.812 1.00 69.50 343 LEU A CA 1
ATOM 2721 C C . LEU A 1 343 ? -33.695 -11.309 13.488 1.00 69.50 343 LEU A C 1
ATOM 2723 O O . LEU A 1 343 ? -33.817 -11.492 14.698 1.00 69.50 343 LEU A O 1
ATOM 2727 N N . TRP A 1 344 ? -34.701 -10.888 12.719 1.00 69.38 344 TRP A N 1
ATOM 2728 C CA . TRP A 1 344 ? -36.053 -10.673 13.240 1.00 69.38 344 TRP A CA 1
ATOM 2729 C C . TRP A 1 344 ? -36.603 -11.913 13.962 1.00 69.38 344 TRP A C 1
ATOM 2731 O O . TRP A 1 344 ? -37.292 -11.774 14.968 1.00 69.38 344 TRP A O 1
ATOM 2741 N N . LYS A 1 345 ? -36.241 -13.127 13.518 1.00 63.88 345 LYS A N 1
ATOM 2742 C CA . LYS A 1 345 ? -36.647 -14.390 14.163 1.00 63.88 345 LYS A CA 1
ATOM 2743 C C . LYS A 1 345 ? -35.859 -14.697 15.440 1.00 63.88 345 LYS A C 1
ATOM 2745 O O . LYS A 1 345 ? -36.363 -15.410 16.307 1.00 63.88 345 LYS A O 1
ATOM 2750 N N . THR A 1 346 ? -34.636 -14.183 15.558 1.00 63.66 346 THR A N 1
ATOM 2751 C CA . THR A 1 346 ? -33.777 -14.338 16.744 1.00 63.66 346 THR A CA 1
ATOM 2752 C C . THR A 1 346 ? -33.951 -13.224 17.770 1.00 63.66 346 THR A C 1
ATOM 2754 O O . THR A 1 346 ? -33.392 -13.344 18.852 1.00 63.66 346 THR A O 1
ATOM 2757 N N . LEU A 1 347 ? -34.744 -12.178 17.496 1.00 68.44 347 LEU A N 1
ATOM 2758 C CA . LEU A 1 347 ? -35.025 -11.120 18.479 1.00 68.44 347 LEU A CA 1
ATOM 2759 C C . LEU A 1 347 ? -35.592 -11.673 19.797 1.00 68.44 347 LEU A C 1
ATOM 2761 O O . LEU A 1 347 ? -35.358 -11.089 20.844 1.00 68.44 347 LEU A O 1
ATOM 2765 N N . LYS A 1 348 ? -36.246 -12.844 19.767 1.00 64.94 348 LYS A N 1
ATOM 2766 C CA . LYS A 1 348 ? -36.691 -13.578 20.965 1.00 64.94 348 LYS A CA 1
ATOM 2767 C C . LYS A 1 348 ? -35.562 -14.019 21.909 1.00 64.94 348 LYS A C 1
ATOM 2769 O O . LYS A 1 348 ? -35.828 -14.311 23.065 1.00 64.94 348 LYS A O 1
ATOM 2774 N N . PHE A 1 349 ? -34.331 -14.126 21.406 1.00 57.84 349 PHE A N 1
ATOM 2775 C CA . PHE A 1 349 ? -33.137 -14.481 22.181 1.00 57.84 349 PHE A CA 1
ATOM 2776 C C . PHE A 1 349 ? -32.340 -13.258 22.620 1.00 57.84 349 PHE A C 1
ATOM 2778 O O . PHE A 1 349 ? -31.334 -13.405 23.314 1.00 57.84 349 PHE A O 1
ATOM 2785 N N . VAL A 1 350 ? -32.740 -12.066 22.174 1.00 60.03 350 VAL A N 1
ATOM 2786 C CA . VAL A 1 350 ? -32.158 -10.837 22.688 1.00 60.03 350 VAL A CA 1
ATOM 2787 C C . VAL A 1 350 ? -32.634 -10.738 24.120 1.00 60.03 350 VAL A C 1
ATOM 2789 O O . VAL A 1 350 ? -33.828 -10.572 24.375 1.00 60.03 350 VAL A O 1
ATOM 2792 N N . ASN A 1 351 ? -31.695 -10.871 25.049 1.00 57.88 351 ASN A N 1
ATOM 2793 C CA . ASN A 1 351 ? -31.955 -10.527 26.429 1.00 57.88 351 ASN A CA 1
ATOM 2794 C C . ASN A 1 351 ? -32.156 -9.016 26.439 1.00 57.88 351 ASN A C 1
ATOM 2796 O O . ASN A 1 351 ? -31.189 -8.249 26.466 1.00 57.88 351 ASN A O 1
ATOM 2800 N N . GLN A 1 352 ? -33.417 -8.600 26.331 1.00 52.50 352 GLN A N 1
ATOM 2801 C CA . GLN A 1 352 ? -33.805 -7.243 26.655 1.00 52.50 352 GLN A CA 1
ATOM 2802 C C . GLN A 1 352 ? -33.392 -7.059 28.111 1.00 52.50 352 GLN A C 1
ATOM 2804 O O . GLN A 1 352 ? -33.845 -7.801 28.988 1.00 52.50 352 GLN A O 1
ATOM 2809 N N . SER A 1 353 ? -32.500 -6.108 28.383 1.00 42.94 353 SER A N 1
ATOM 2810 C CA . SER A 1 353 ? -32.494 -5.532 29.718 1.00 42.94 353 SER A CA 1
ATOM 2811 C C . SER A 1 353 ? -33.937 -5.088 29.968 1.00 42.94 353 SER A C 1
ATOM 2813 O O . SER A 1 353 ? -34.555 -4.474 29.099 1.00 42.94 353 SER A O 1
ATOM 2815 N N . GLY A 1 354 ? -34.533 -5.498 31.089 1.00 35.75 354 GLY A N 1
ATOM 2816 C CA . GLY A 1 354 ? -35.880 -5.084 31.490 1.00 35.75 354 GLY A CA 1
ATOM 2817 C C . GLY A 1 354 ? -35.918 -3.590 31.830 1.00 35.75 354 GLY A C 1
ATOM 2818 O O . GLY A 1 354 ? -36.191 -3.217 32.963 1.00 35.75 354 GLY A O 1
ATOM 2819 N N . GLU A 1 355 ? -35.581 -2.739 30.864 1.00 37.22 355 GLU A N 1
ATOM 2820 C CA . GLU A 1 355 ? -35.270 -1.316 31.010 1.00 37.22 355 GLU A CA 1
ATOM 2821 C C . GLU A 1 355 ? -36.508 -0.417 30.955 1.00 37.22 355 GLU A C 1
ATOM 2823 O O . GLU A 1 355 ? -36.392 0.796 31.067 1.00 37.22 355 GLU A O 1
ATOM 2828 N N . HIS A 1 356 ? -37.718 -0.975 30.866 1.00 35.00 356 HIS A N 1
ATOM 2829 C CA . HIS A 1 356 ? -38.937 -0.166 30.962 1.00 35.00 356 HIS A CA 1
ATOM 2830 C C . HIS A 1 356 ? -39.229 0.373 32.375 1.00 35.00 356 HIS A C 1
ATOM 2832 O O . HIS A 1 356 ? -40.249 1.032 32.557 1.00 35.00 356 HIS A O 1
ATOM 2838 N N . SER A 1 357 ? -38.364 0.155 33.374 1.00 37.03 357 SER A N 1
ATOM 2839 C CA . SER A 1 357 ? -38.622 0.662 34.730 1.00 37.03 357 SER A CA 1
ATOM 2840 C C . SER A 1 357 ? -37.402 0.866 35.638 1.00 37.03 357 SER A C 1
ATOM 2842 O O . SER A 1 357 ? -37.588 0.984 36.848 1.00 37.03 357 SER A O 1
ATOM 2844 N N . ARG A 1 358 ? -36.162 0.883 35.131 1.00 34.62 358 ARG A N 1
ATOM 2845 C CA . ARG A 1 358 ? -34.990 1.210 35.967 1.00 34.62 358 ARG A CA 1
ATOM 2846 C C . ARG A 1 358 ? -34.263 2.420 35.384 1.00 34.62 358 ARG A C 1
ATOM 2848 O O . ARG A 1 358 ? -33.988 2.388 34.185 1.00 34.62 358 ARG A O 1
ATOM 2855 N N . PRO A 1 359 ? -33.999 3.475 36.180 1.00 39.00 359 PRO A N 1
ATOM 2856 C CA . PRO A 1 359 ? -33.178 4.583 35.717 1.00 39.00 359 PRO A CA 1
ATOM 2857 C C . PRO A 1 359 ? -31.829 4.032 35.252 1.00 39.00 359 PRO A C 1
ATOM 2859 O O . PRO A 1 359 ? -31.300 3.076 35.824 1.00 39.00 359 PRO A O 1
ATOM 2862 N N . LEU A 1 360 ? -31.314 4.609 34.167 1.00 43.81 360 LEU A N 1
ATOM 2863 C CA . LEU A 1 360 ? -29.935 4.391 33.746 1.00 43.81 360 LEU A CA 1
ATOM 2864 C C . LEU A 1 360 ? -28.996 4.760 34.903 1.00 43.81 360 LEU A C 1
ATOM 2866 O O . LEU A 1 360 ? -29.415 5.519 35.776 1.00 43.81 360 LEU A O 1
ATOM 2870 N N . PRO A 1 361 ? -27.756 4.245 34.931 1.00 44.50 361 PRO A N 1
ATOM 2871 C CA . PRO A 1 361 ? -26.810 4.580 35.984 1.00 44.50 361 PRO A CA 1
ATOM 2872 C C . PRO A 1 361 ? -26.653 6.101 36.095 1.00 44.50 361 PRO A C 1
ATOM 2874 O O . PRO A 1 361 ? -26.055 6.735 35.223 1.00 44.50 361 PRO A O 1
ATOM 2877 N N . ASP A 1 362 ? -27.239 6.680 37.136 1.00 47.56 362 ASP A N 1
ATOM 2878 C CA . ASP A 1 362 ? -26.968 8.035 37.584 1.00 47.56 362 ASP A CA 1
ATOM 2879 C C . ASP A 1 362 ? -25.883 7.981 38.666 1.00 47.56 362 ASP A C 1
ATOM 2881 O O . ASP A 1 362 ? -25.370 6.911 39.003 1.00 47.56 362 ASP A O 1
ATOM 2885 N N . ASP A 1 363 ? -25.501 9.134 39.205 1.00 42.56 363 ASP A N 1
ATOM 2886 C CA . ASP A 1 363 ? -24.456 9.205 40.230 1.00 42.56 363 ASP A CA 1
ATOM 2887 C C . ASP A 1 363 ? -24.887 8.526 41.563 1.00 42.56 363 ASP A C 1
ATOM 2889 O O . ASP A 1 363 ? -24.099 8.452 42.498 1.00 42.56 363 ASP A O 1
ATOM 2893 N N . SER A 1 364 ? -26.121 7.996 41.659 1.00 40.84 364 SER A N 1
ATOM 2894 C CA . SER A 1 364 ? -26.632 7.221 42.803 1.00 40.84 364 SER A CA 1
ATOM 2895 C C . SER A 1 364 ? -26.584 5.700 42.605 1.00 40.84 364 SER A C 1
ATOM 2897 O O . SER A 1 364 ? -26.861 4.942 43.540 1.00 40.84 364 SER A O 1
ATOM 2899 N N . TYR A 1 365 ? -26.222 5.226 41.410 1.00 37.66 365 TYR A N 1
ATOM 2900 C CA . TYR A 1 365 ? -25.996 3.805 41.173 1.00 37.66 365 TYR A CA 1
ATOM 2901 C C . TYR A 1 365 ? -24.729 3.368 41.920 1.00 37.66 365 TYR A C 1
ATOM 2903 O O . TYR A 1 365 ? -23.614 3.636 41.472 1.00 37.66 365 TYR A O 1
ATOM 2911 N N . GLU A 1 366 ? -24.891 2.646 43.035 1.00 35.72 366 GLU A N 1
ATOM 2912 C CA . GLU A 1 366 ? -23.796 1.864 43.616 1.00 35.72 366 GLU A CA 1
ATOM 2913 C C . GLU A 1 366 ? -23.169 1.055 42.475 1.00 35.72 366 GLU A C 1
ATOM 2915 O O . GLU A 1 366 ? -23.884 0.379 41.724 1.00 35.72 366 GLU A O 1
ATOM 2920 N N . GLN A 1 367 ? -21.849 1.134 42.302 1.00 38.25 367 GLN A N 1
ATOM 2921 C CA . GLN A 1 367 ? -21.143 0.284 41.352 1.00 38.25 367 GLN A CA 1
ATOM 2922 C C . GLN A 1 367 ? -21.242 -1.180 41.795 1.00 38.25 367 GLN A C 1
ATOM 2924 O O . GLN A 1 367 ? -20.303 -1.771 42.320 1.00 38.25 367 GLN A O 1
ATOM 2929 N N . ILE A 1 368 ? -22.385 -1.813 41.536 1.00 30.02 368 ILE A N 1
ATOM 2930 C CA . ILE A 1 368 ? -22.582 -3.254 41.654 1.00 30.02 368 ILE A CA 1
ATOM 2931 C C . ILE A 1 368 ? -22.073 -3.894 40.360 1.00 30.02 368 ILE A C 1
ATOM 2933 O O . ILE A 1 368 ? -22.784 -4.568 39.616 1.00 30.02 368 ILE A O 1
ATOM 2937 N N . ALA A 1 369 ? -20.801 -3.671 40.073 1.00 33.66 369 ALA A N 1
ATOM 2938 C CA . ALA A 1 369 ? -20.004 -4.615 39.326 1.00 33.66 369 ALA A CA 1
ATOM 2939 C C . ALA A 1 369 ? -18.753 -4.798 40.177 1.00 33.66 369 ALA A C 1
ATOM 2941 O O . ALA A 1 369 ? -17.951 -3.868 40.254 1.00 33.66 369 ALA A O 1
ATOM 2942 N N . PRO A 1 370 ? -18.589 -5.936 40.877 1.00 36.78 370 PRO A N 1
ATOM 2943 C CA . PRO A 1 370 ? -17.340 -6.187 41.561 1.00 36.78 370 PRO A CA 1
ATOM 2944 C C . PRO A 1 370 ? -16.277 -6.127 40.479 1.00 36.78 370 PRO A C 1
ATOM 2946 O O . PRO A 1 370 ? -16.295 -6.932 39.546 1.00 36.78 370 PRO A O 1
ATOM 2949 N N . ILE A 1 371 ? -15.410 -5.129 40.604 1.00 49.25 371 ILE A N 1
ATOM 2950 C CA . ILE A 1 371 ? -14.173 -5.004 39.866 1.00 49.25 371 ILE A CA 1
ATOM 2951 C C . ILE A 1 371 ? -13.612 -6.419 39.745 1.00 49.25 371 ILE A C 1
ATOM 2953 O O . ILE A 1 371 ? -13.374 -7.066 40.775 1.00 49.25 371 ILE A O 1
ATOM 2957 N N . GLU A 1 372 ? -13.554 -6.979 38.531 1.00 56.78 372 GLU A N 1
ATOM 2958 C CA . GLU A 1 372 ? -13.245 -8.398 38.424 1.00 56.78 372 GLU A CA 1
ATOM 2959 C C . GLU A 1 372 ? -11.875 -8.603 39.049 1.00 56.78 372 GLU A C 1
ATOM 2961 O O . GLU A 1 372 ? -10.868 -8.083 38.565 1.00 56.78 372 GLU A O 1
ATOM 2966 N N . ARG A 1 373 ? -11.837 -9.368 40.149 1.00 59.12 373 ARG A N 1
ATOM 2967 C CA . ARG A 1 373 ? -10.615 -9.612 40.924 1.00 59.12 373 ARG A CA 1
ATOM 2968 C C . ARG A 1 373 ? -9.449 -10.012 40.017 1.00 59.12 373 ARG A C 1
ATOM 2970 O O . ARG A 1 373 ? -8.305 -9.744 40.354 1.00 59.12 373 ARG A O 1
ATOM 2977 N N . LYS A 1 374 ? -9.739 -10.647 38.873 1.00 59.16 374 LYS A N 1
ATOM 2978 C CA . LYS A 1 374 ? -8.777 -10.998 37.824 1.00 59.16 374 LYS A CA 1
ATOM 2979 C C . LYS A 1 374 ? -8.183 -9.791 37.093 1.00 59.16 374 LYS A C 1
ATOM 2981 O O . LYS A 1 374 ? -6.966 -9.753 36.973 1.00 59.16 374 LYS A O 1
ATOM 2986 N N . GLN A 1 375 ? -8.979 -8.832 36.619 1.00 59.88 375 GLN A N 1
ATOM 2987 C CA . GLN A 1 375 ? -8.470 -7.635 35.931 1.00 59.88 375 GLN A CA 1
ATOM 2988 C C . GLN A 1 375 ? -7.632 -6.768 36.875 1.00 59.88 375 GLN A C 1
ATOM 2990 O O . GLN A 1 375 ? -6.530 -6.357 36.510 1.00 59.88 375 GLN A O 1
ATOM 2995 N N . LEU A 1 376 ? -8.097 -6.586 38.120 1.00 70.44 376 LEU A N 1
ATOM 2996 C CA . LEU A 1 376 ? -7.298 -5.937 39.163 1.00 70.44 376 LEU A CA 1
ATOM 2997 C C . LEU A 1 376 ? -5.980 -6.672 39.374 1.00 70.44 376 LEU A C 1
ATOM 2999 O O . LEU A 1 376 ? -4.925 -6.068 39.235 1.00 70.44 376 LEU A O 1
ATOM 3003 N N . LYS A 1 377 ? -6.017 -7.987 39.621 1.00 76.69 377 LYS A N 1
ATOM 3004 C CA . LYS A 1 377 ? -4.800 -8.793 39.795 1.00 76.69 377 LYS A CA 1
ATOM 3005 C C . LYS A 1 377 ? -3.857 -8.719 38.590 1.00 76.69 377 LYS A C 1
ATOM 3007 O O . LYS A 1 377 ? -2.654 -8.636 38.795 1.00 76.69 377 LYS A O 1
ATOM 3012 N N . ARG A 1 378 ? -4.371 -8.707 37.353 1.00 71.44 378 ARG A N 1
ATOM 3013 C CA . ARG A 1 378 ? -3.554 -8.556 36.133 1.00 71.44 378 ARG A CA 1
ATOM 3014 C C . ARG A 1 378 ? -2.849 -7.199 36.107 1.00 71.44 378 ARG A C 1
ATOM 3016 O O . ARG A 1 378 ? -1.633 -7.163 35.939 1.00 71.44 378 ARG A O 1
ATOM 3023 N N . ARG A 1 379 ? -3.564 -6.093 36.337 1.00 77.56 379 ARG A N 1
ATOM 3024 C CA . ARG A 1 379 ? -2.949 -4.753 36.363 1.00 77.56 379 ARG A CA 1
ATOM 3025 C C . ARG A 1 379 ? -1.973 -4.580 37.523 1.00 77.56 379 ARG A C 1
ATOM 3027 O O . ARG A 1 379 ? -0.889 -4.051 37.314 1.00 77.56 379 ARG A O 1
ATOM 3034 N N . LEU A 1 380 ? -2.295 -5.107 38.701 1.00 84.94 380 LEU A N 1
ATOM 3035 C CA . LEU A 1 380 ? -1.374 -5.144 39.839 1.00 84.94 380 LEU A CA 1
ATOM 3036 C C . LEU A 1 380 ? -0.100 -5.941 39.506 1.00 84.94 380 LEU A C 1
ATOM 3038 O O . LEU A 1 380 ? 0.997 -5.433 39.707 1.00 84.94 380 LEU A O 1
ATOM 3042 N N . SER A 1 381 ? -0.221 -7.114 38.872 1.00 83.12 381 SER A N 1
ATOM 3043 C CA . SER A 1 381 ? 0.943 -7.893 38.408 1.00 83.12 381 SER A CA 1
ATOM 3044 C C . SER A 1 381 ? 1.769 -7.173 37.335 1.00 83.12 381 SER A C 1
ATOM 3046 O O . SER A 1 381 ? 2.972 -7.383 37.215 1.00 83.12 381 SER A O 1
ATOM 3048 N N . ARG A 1 382 ? 1.147 -6.290 36.544 1.00 80.62 382 ARG A N 1
ATOM 3049 C CA . ARG A 1 382 ? 1.856 -5.450 35.574 1.00 80.62 382 ARG A CA 1
ATOM 3050 C C . ARG A 1 382 ? 2.684 -4.380 36.284 1.00 80.62 382 ARG A C 1
ATOM 3052 O O . ARG A 1 382 ? 3.842 -4.197 35.919 1.00 80.62 382 ARG A O 1
ATOM 3059 N N . ILE A 1 383 ? 2.126 -3.735 37.309 1.00 86.50 383 ILE A N 1
ATOM 3060 C CA . ILE A 1 383 ? 2.870 -2.785 38.146 1.00 86.50 383 ILE A CA 1
ATOM 3061 C C . ILE A 1 383 ? 4.068 -3.493 38.795 1.00 86.50 383 ILE A C 1
ATOM 3063 O O . ILE A 1 383 ? 5.177 -2.973 38.739 1.00 86.50 383 ILE A O 1
ATOM 3067 N N . GLU A 1 384 ? 3.883 -4.713 39.315 1.00 82.69 384 GLU A N 1
ATOM 3068 C CA . GLU A 1 384 ? 4.980 -5.526 39.870 1.00 82.69 384 GLU A CA 1
ATOM 3069 C C . GLU A 1 384 ? 6.104 -5.805 38.867 1.00 82.69 384 GLU A C 1
ATOM 3071 O O . GLU A 1 384 ? 7.268 -5.845 39.254 1.00 82.69 384 GLU A O 1
ATOM 3076 N N . ARG A 1 385 ? 5.759 -6.024 37.592 1.00 82.25 385 ARG A N 1
ATOM 3077 C CA . ARG A 1 385 ? 6.721 -6.383 36.540 1.00 82.25 385 ARG A CA 1
ATOM 3078 C C . ARG A 1 385 ? 7.462 -5.192 35.944 1.00 82.25 385 ARG A C 1
ATOM 3080 O O . ARG A 1 385 ? 8.583 -5.376 35.483 1.00 82.25 385 ARG A O 1
ATOM 3087 N N . ILE A 1 386 ? 6.815 -4.032 35.851 1.00 78.06 386 ILE A N 1
ATOM 3088 C CA . ILE A 1 386 ? 7.349 -2.866 35.129 1.00 78.06 386 ILE A CA 1
ATOM 3089 C C . ILE A 1 386 ? 8.076 -1.911 36.075 1.00 78.06 386 ILE A C 1
ATOM 3091 O O . ILE A 1 386 ? 9.101 -1.351 35.696 1.00 78.06 386 ILE A O 1
ATOM 3095 N N . ALA A 1 387 ? 7.545 -1.697 37.279 1.00 80.19 387 ALA A N 1
ATOM 3096 C CA . ALA A 1 387 ? 8.123 -0.757 38.228 1.00 80.19 387 ALA A CA 1
ATOM 3097 C C . ALA A 1 387 ? 9.232 -1.421 39.055 1.00 80.19 387 ALA A C 1
ATOM 3099 O O . ALA A 1 387 ? 9.014 -2.441 39.717 1.00 80.19 387 ALA A O 1
ATOM 3100 N N . SER A 1 388 ? 10.415 -0.812 39.034 1.00 78.00 388 SER A N 1
ATOM 3101 C CA . SER A 1 388 ? 11.634 -1.345 39.650 1.00 78.00 388 SER A CA 1
ATOM 3102 C C . SER A 1 388 ? 11.784 -0.904 41.107 1.00 78.00 388 SER A C 1
ATOM 3104 O O . SER A 1 388 ? 12.321 -1.651 41.925 1.00 78.00 388 SER A O 1
ATOM 3106 N N . SER A 1 389 ? 11.290 0.291 41.448 1.00 86.31 389 SER A N 1
ATOM 3107 C CA . SER A 1 389 ? 11.349 0.860 42.800 1.00 86.31 389 SER A CA 1
ATOM 3108 C C . SER A 1 389 ? 9.977 0.937 43.476 1.00 86.31 389 SER A C 1
ATOM 3110 O O . SER A 1 389 ? 8.926 0.856 42.832 1.00 86.31 389 SER A O 1
ATOM 3112 N N . VAL A 1 390 ? 9.975 1.114 44.800 1.00 85.31 390 VAL A N 1
ATOM 3113 C CA . VAL A 1 390 ? 8.744 1.308 45.587 1.00 85.31 390 VAL A CA 1
ATOM 3114 C C . VAL A 1 390 ? 8.050 2.613 45.182 1.00 85.31 390 VAL A C 1
ATOM 3116 O O . VAL A 1 390 ? 6.822 2.664 45.102 1.00 85.31 390 VAL A O 1
ATOM 3119 N N . GLU A 1 391 ? 8.815 3.652 44.855 1.00 84.44 391 GLU A N 1
ATOM 3120 C CA . GLU A 1 391 ? 8.308 4.947 44.402 1.00 84.44 391 GLU A CA 1
ATOM 3121 C C . GLU A 1 391 ? 7.610 4.845 43.038 1.00 84.44 391 GLU A C 1
ATOM 3123 O O . GLU A 1 391 ? 6.528 5.409 42.860 1.00 84.44 391 GLU A O 1
ATOM 3128 N N . GLU A 1 392 ? 8.170 4.084 42.091 1.00 85.00 392 GLU A N 1
ATOM 3129 C CA . GLU A 1 392 ? 7.542 3.828 40.788 1.00 85.00 392 GLU A CA 1
ATOM 3130 C C . GLU A 1 392 ? 6.261 3.004 40.933 1.00 85.00 392 GLU A C 1
ATOM 3132 O O . GLU A 1 392 ? 5.240 3.330 40.319 1.00 85.00 392 GLU A O 1
ATOM 3137 N N . LYS A 1 393 ? 6.282 1.970 41.787 1.00 88.88 393 LYS A N 1
ATOM 3138 C CA . LYS A 1 393 ? 5.089 1.170 42.103 1.00 88.88 393 LYS A CA 1
ATOM 3139 C C . LYS A 1 393 ? 3.999 2.045 42.708 1.00 88.88 393 LYS A C 1
ATOM 3141 O O . LYS A 1 393 ? 2.846 1.941 42.294 1.00 88.88 393 LYS A O 1
ATOM 3146 N N . ARG A 1 394 ? 4.361 2.946 43.630 1.00 89.56 394 ARG A N 1
ATOM 3147 C CA . ARG A 1 394 ? 3.439 3.911 44.245 1.00 89.56 394 ARG A CA 1
ATOM 3148 C C . ARG A 1 394 ? 2.833 4.840 43.200 1.00 89.56 394 ARG A C 1
ATOM 3150 O O . ARG A 1 394 ? 1.620 5.013 43.191 1.00 89.56 394 ARG A O 1
ATOM 3157 N N . ALA A 1 395 ? 3.647 5.405 42.310 1.00 86.56 395 ALA A N 1
ATOM 3158 C CA . ALA A 1 395 ? 3.174 6.314 41.269 1.00 86.56 395 ALA A CA 1
ATOM 3159 C C . ALA A 1 395 ? 2.210 5.626 40.285 1.00 86.56 395 ALA A C 1
ATOM 3161 O O . ALA A 1 395 ? 1.151 6.175 39.981 1.00 86.56 395 ALA A O 1
ATOM 3162 N N . GLN A 1 396 ? 2.536 4.412 39.823 1.00 88.44 396 GLN A N 1
ATOM 3163 C CA . GLN A 1 396 ? 1.661 3.652 38.922 1.00 88.44 396 GLN A CA 1
ATOM 3164 C C . GLN A 1 396 ? 0.378 3.179 39.612 1.00 88.44 396 GLN A C 1
ATOM 3166 O O . GLN A 1 396 ? -0.698 3.235 39.016 1.00 88.44 396 GLN A O 1
ATOM 3171 N N . PHE A 1 397 ? 0.473 2.738 40.868 1.00 90.44 397 PHE A N 1
ATOM 3172 C CA . PHE A 1 397 ? -0.690 2.354 41.662 1.00 90.44 397 PHE A CA 1
ATOM 3173 C C . PHE A 1 397 ? -1.623 3.543 41.902 1.00 90.44 397 PHE A C 1
ATOM 3175 O O . PHE A 1 397 ? -2.830 3.412 41.731 1.00 90.44 397 PHE A O 1
ATOM 3182 N N . GLU A 1 398 ? -1.079 4.716 42.224 1.00 88.00 398 GLU A N 1
ATOM 3183 C CA . GLU A 1 398 ? -1.859 5.938 42.424 1.00 88.00 398 GLU A CA 1
ATOM 3184 C C . GLU A 1 398 ? -2.536 6.401 41.125 1.00 88.00 398 GLU A C 1
ATOM 3186 O O . GLU A 1 398 ? -3.700 6.795 41.140 1.00 88.00 398 GLU A O 1
ATOM 3191 N N . ALA A 1 399 ? -1.851 6.300 39.980 1.00 84.94 399 ALA A N 1
ATOM 3192 C CA . ALA A 1 399 ? -2.462 6.560 38.676 1.00 84.94 399 ALA A CA 1
ATOM 3193 C C . ALA A 1 399 ? -3.633 5.603 38.397 1.00 84.94 399 ALA A C 1
ATOM 3195 O O . ALA A 1 399 ? -4.689 6.045 37.950 1.00 84.94 399 ALA A O 1
ATOM 3196 N N . PHE A 1 400 ? -3.472 4.319 38.726 1.00 85.44 400 PHE A N 1
ATOM 3197 C CA . PHE A 1 400 ? -4.537 3.326 38.609 1.00 85.44 400 PHE A CA 1
ATOM 3198 C C . PHE A 1 400 ? -5.698 3.607 39.576 1.00 85.44 400 PHE A C 1
ATOM 3200 O O . PHE A 1 400 ? -6.857 3.504 39.184 1.00 85.44 400 PHE A O 1
ATOM 3207 N N . ALA A 1 401 ? -5.410 4.018 40.812 1.00 84.50 401 ALA A N 1
ATOM 3208 C CA . ALA A 1 401 ? -6.417 4.385 41.805 1.00 84.50 401 ALA A CA 1
ATOM 3209 C C . ALA A 1 401 ? -7.266 5.582 41.350 1.00 84.50 401 ALA A C 1
ATOM 3211 O O . ALA A 1 401 ? -8.481 5.566 41.538 1.00 84.50 401 ALA A O 1
ATOM 3212 N N . ARG A 1 402 ? -6.662 6.579 40.687 1.00 80.62 402 ARG A N 1
ATOM 3213 C CA . ARG A 1 402 ? -7.382 7.754 40.158 1.00 80.62 402 ARG A CA 1
ATOM 3214 C C . ARG A 1 402 ? -8.422 7.419 39.097 1.00 80.62 402 ARG A C 1
ATOM 3216 O O . ARG A 1 402 ? -9.393 8.153 38.941 1.00 80.62 402 ARG A O 1
ATOM 3223 N N . GLU A 1 403 ? -8.267 6.309 38.383 1.00 76.38 403 GLU A N 1
ATOM 3224 C CA . GLU A 1 403 ? -9.302 5.843 37.452 1.00 76.38 403 GLU A CA 1
ATOM 3225 C C . GLU A 1 403 ? -10.609 5.500 38.183 1.00 76.38 403 GLU A C 1
ATOM 3227 O O . GLU A 1 403 ? -11.689 5.631 37.607 1.00 76.38 403 GLU A O 1
ATOM 3232 N N . TYR A 1 404 ? -10.522 5.129 39.466 1.00 74.25 404 TYR A N 1
ATOM 3233 C CA . TYR A 1 404 ? -11.673 4.856 40.326 1.00 74.25 404 TYR A CA 1
ATOM 3234 C C . TYR A 1 404 ? -12.223 6.103 41.029 1.00 74.25 404 TYR A C 1
ATOM 3236 O O . TYR A 1 404 ? -13.327 6.033 41.570 1.00 74.25 404 TYR A O 1
ATOM 3244 N N . ASP A 1 405 ? -11.519 7.241 40.983 1.00 71.44 405 ASP A N 1
ATOM 3245 C CA . ASP A 1 405 ? -12.056 8.525 41.461 1.00 71.44 405 ASP A CA 1
ATOM 3246 C C . ASP A 1 405 ? -13.219 8.970 40.570 1.00 71.44 405 ASP A C 1
ATOM 3248 O O . ASP A 1 405 ? -14.253 9.409 41.056 1.00 71.44 405 ASP A O 1
ATOM 3252 N N . ALA A 1 406 ? -13.095 8.780 39.253 1.00 58.00 406 ALA A N 1
ATOM 3253 C CA . ALA A 1 406 ? -14.149 9.104 38.286 1.00 58.00 406 ALA A CA 1
ATOM 3254 C C . ALA A 1 406 ? -15.400 8.207 38.404 1.00 58.00 406 ALA A C 1
ATOM 3256 O O . ALA A 1 406 ? -16.383 8.413 37.687 1.00 58.00 406 ALA A O 1
ATOM 3257 N N . LEU A 1 407 ? -15.329 7.190 39.261 1.00 58.66 407 LEU A N 1
ATOM 3258 C CA . LEU A 1 407 ? -16.304 6.124 39.437 1.00 58.66 407 LEU A CA 1
ATOM 3259 C C . LEU A 1 407 ? -16.880 6.073 40.865 1.00 58.66 407 LEU A C 1
ATOM 3261 O O . LEU A 1 407 ? -17.647 5.155 41.146 1.00 58.66 407 LEU A O 1
ATOM 3265 N N . ASP A 1 408 ? -16.486 6.995 41.755 1.00 64.06 408 ASP A N 1
ATOM 3266 C CA . ASP A 1 408 ? -16.830 7.001 43.189 1.00 64.06 408 ASP A CA 1
ATOM 3267 C C . ASP A 1 408 ? -16.560 5.654 43.896 1.00 64.06 408 ASP A C 1
ATOM 3269 O O . ASP A 1 408 ? -17.243 5.257 44.839 1.00 64.06 408 ASP A O 1
ATOM 3273 N N . ALA A 1 409 ? -15.531 4.926 43.444 1.00 68.75 409 ALA A N 1
ATOM 3274 C CA . ALA A 1 409 ? -15.222 3.564 43.894 1.00 68.75 409 ALA A CA 1
ATOM 3275 C C . ALA A 1 409 ? -13.811 3.413 44.488 1.00 68.75 409 ALA A C 1
ATOM 3277 O O . ALA A 1 409 ? -13.345 2.291 44.722 1.00 68.75 409 ALA A O 1
ATOM 3278 N N . ARG A 1 410 ? -13.123 4.533 44.756 1.00 79.81 410 ARG A N 1
ATOM 3279 C CA . ARG A 1 410 ? -11.746 4.548 45.271 1.00 79.81 410 ARG A CA 1
ATOM 3280 C C . ARG A 1 410 ? -11.609 3.766 46.579 1.00 79.81 410 ARG A C 1
ATOM 3282 O O . ARG A 1 410 ? -10.715 2.933 46.692 1.00 79.81 410 ARG A O 1
ATOM 3289 N N . ASP A 1 411 ? -12.514 3.954 47.535 1.00 74.94 411 ASP A N 1
ATOM 3290 C CA . ASP A 1 411 ? -12.442 3.276 48.839 1.00 74.94 411 ASP A CA 1
ATOM 3291 C C . ASP A 1 411 ? -12.560 1.753 48.712 1.00 74.94 411 ASP A C 1
ATOM 3293 O O . ASP A 1 411 ? -11.809 0.996 49.338 1.00 74.94 411 ASP A O 1
ATOM 3297 N N . ALA A 1 412 ? -13.463 1.284 47.846 1.00 74.38 412 ALA A N 1
ATOM 3298 C CA . ALA A 1 412 ? -13.626 -0.136 47.559 1.00 74.38 412 ALA A CA 1
ATOM 3299 C C . ALA A 1 412 ? -12.374 -0.721 46.882 1.00 74.38 412 ALA A C 1
ATOM 3301 O O . ALA A 1 412 ? -11.923 -1.811 47.252 1.00 74.38 412 ALA A O 1
ATOM 3302 N N . PHE A 1 413 ? -11.778 0.017 45.940 1.00 81.38 413 PHE A N 1
ATOM 3303 C CA . PHE A 1 413 ? -10.513 -0.340 45.298 1.00 81.38 413 PHE A CA 1
ATOM 3304 C C . PHE A 1 413 ? -9.353 -0.409 46.305 1.00 81.38 413 PHE A C 1
ATOM 3306 O O . PHE A 1 413 ? -8.630 -1.409 46.347 1.00 81.38 413 PHE A O 1
ATOM 3313 N N . MET A 1 414 ? -9.198 0.601 47.165 1.00 85.88 414 MET A N 1
ATOM 3314 C CA . MET A 1 414 ? -8.145 0.646 48.187 1.00 85.88 414 MET A CA 1
ATOM 3315 C C . MET A 1 414 ? -8.283 -0.512 49.178 1.00 85.88 414 MET A C 1
ATOM 3317 O O . MET A 1 414 ? -7.302 -1.189 49.485 1.00 85.88 414 MET A O 1
ATOM 3321 N N . LYS A 1 415 ? -9.510 -0.819 49.616 1.00 83.31 415 LYS A N 1
ATOM 3322 C CA . LYS A 1 415 ? -9.784 -1.967 50.491 1.00 83.31 415 LYS A CA 1
ATOM 3323 C C . LYS A 1 415 ? -9.435 -3.291 49.812 1.00 83.31 415 LYS A C 1
ATOM 3325 O O . LYS A 1 415 ? -8.787 -4.140 50.422 1.00 83.31 415 LYS A O 1
ATOM 3330 N N . PHE A 1 416 ? -9.827 -3.465 48.550 1.00 82.19 416 PHE A N 1
ATOM 3331 C CA . PHE A 1 416 ? -9.540 -4.680 47.785 1.00 82.19 416 PHE A CA 1
ATOM 3332 C C . PHE A 1 416 ? -8.037 -4.912 47.573 1.00 82.19 416 PHE A C 1
ATOM 3334 O O . PHE A 1 416 ? -7.575 -6.051 47.615 1.00 82.19 416 PHE A O 1
ATOM 3341 N N . THR A 1 417 ? -7.279 -3.844 47.342 1.00 86.56 417 THR A N 1
ATOM 3342 C CA . THR A 1 417 ? -5.842 -3.903 47.040 1.00 86.56 417 THR A CA 1
ATOM 3343 C C . THR A 1 417 ? -4.950 -3.823 48.278 1.00 86.56 417 THR A C 1
ATOM 3345 O O . THR A 1 417 ? -3.735 -3.881 48.137 1.00 86.56 417 THR A O 1
ATOM 3348 N N . SER A 1 418 ? -5.521 -3.725 49.481 1.00 85.38 418 SER A N 1
ATOM 3349 C CA . SER A 1 418 ? -4.780 -3.543 50.739 1.00 85.38 418 SER A CA 1
ATOM 3350 C C . SER A 1 418 ? -3.675 -4.582 50.961 1.00 85.38 418 SER A C 1
ATOM 3352 O O . SER A 1 418 ? -2.539 -4.204 51.220 1.00 85.38 418 SER A O 1
ATOM 3354 N N . THR A 1 419 ? -3.962 -5.874 50.770 1.00 83.75 419 THR A N 1
ATOM 3355 C CA . THR A 1 419 ? -2.955 -6.947 50.887 1.00 83.75 419 THR A CA 1
ATOM 3356 C C . THR A 1 419 ? -1.810 -6.754 49.897 1.00 83.75 419 THR A C 1
ATOM 3358 O O . THR A 1 419 ? -0.650 -6.800 50.280 1.00 83.75 419 THR A O 1
ATOM 3361 N N . TRP A 1 420 ? -2.135 -6.447 48.640 1.00 88.31 420 TRP A N 1
ATOM 3362 C CA . TRP A 1 420 ? -1.127 -6.198 47.611 1.00 88.31 420 TRP A CA 1
ATOM 3363 C C . TRP A 1 420 ? -0.278 -4.960 47.929 1.00 88.31 420 TRP A C 1
ATOM 3365 O O . TRP A 1 420 ? 0.933 -4.972 47.744 1.00 88.31 420 TRP A O 1
ATOM 3375 N N . GLN A 1 421 ? -0.891 -3.897 48.454 1.00 88.50 421 GLN A N 1
ATOM 3376 C CA . GLN A 1 421 ? -0.175 -2.696 48.882 1.00 88.50 421 GLN A CA 1
ATOM 3377 C C . GLN A 1 421 ? 0.809 -2.999 50.023 1.00 88.50 421 GLN A C 1
ATOM 3379 O O . GLN A 1 421 ? 1.921 -2.472 50.013 1.00 88.50 421 GLN A O 1
ATOM 3384 N N . THR A 1 422 ? 0.434 -3.854 50.978 1.00 87.31 422 THR A N 1
ATOM 3385 C CA . THR A 1 422 ? 1.343 -4.330 52.032 1.00 87.31 422 THR A CA 1
ATOM 3386 C C . THR A 1 422 ? 2.474 -5.183 51.450 1.00 87.31 422 THR A C 1
ATOM 3388 O O . THR A 1 422 ? 3.637 -4.909 51.740 1.00 87.31 422 THR A O 1
ATOM 3391 N N . ASP A 1 423 ? 2.163 -6.141 50.570 1.00 85.94 423 ASP A N 1
ATOM 3392 C CA . ASP A 1 423 ? 3.151 -7.031 49.935 1.00 85.94 423 ASP A CA 1
ATOM 3393 C C . ASP A 1 423 ? 4.186 -6.263 49.090 1.00 85.94 423 ASP A C 1
ATOM 3395 O O . ASP A 1 423 ? 5.339 -6.675 48.976 1.00 85.94 423 ASP A O 1
ATOM 3399 N N . GLN A 1 424 ? 3.796 -5.120 48.516 1.00 85.06 424 GLN A N 1
ATOM 3400 C CA . GLN A 1 424 ? 4.670 -4.254 47.718 1.00 85.06 424 GLN A CA 1
ATOM 3401 C C . GLN A 1 424 ? 5.352 -3.130 48.520 1.00 85.06 424 GLN A C 1
ATOM 3403 O O . GLN A 1 424 ? 6.022 -2.284 47.925 1.00 85.06 424 GLN A O 1
ATOM 3408 N N . GLY A 1 425 ? 5.188 -3.085 49.848 1.00 82.69 425 GLY A N 1
ATOM 3409 C CA . GLY A 1 425 ? 5.806 -2.068 50.711 1.00 82.69 425 GLY A CA 1
ATOM 3410 C C . GLY A 1 425 ? 5.210 -0.660 50.573 1.00 82.69 425 GLY A C 1
ATOM 3411 O O . GLY A 1 425 ? 5.849 0.325 50.943 1.00 82.69 425 GLY A O 1
ATOM 3412 N N . LEU A 1 426 ? 3.995 -0.537 50.029 1.00 84.56 426 LEU A N 1
ATOM 3413 C CA . LEU A 1 426 ? 3.289 0.741 49.872 1.00 84.56 426 LEU A CA 1
ATOM 3414 C C . LEU A 1 426 ? 2.587 1.182 51.163 1.00 84.56 426 LEU A C 1
ATOM 3416 O O . LEU A 1 426 ? 2.465 2.387 51.397 1.00 84.56 426 LEU A O 1
ATOM 3420 N N . LEU A 1 427 ? 2.176 0.212 51.987 1.00 76.56 427 LEU A N 1
ATOM 3421 C CA . LEU A 1 427 ? 1.623 0.379 53.332 1.00 76.56 427 LEU A CA 1
ATOM 3422 C C . LEU A 1 427 ? 2.527 -0.328 54.347 1.00 76.56 427 LEU A C 1
ATOM 3424 O O . LEU A 1 427 ? 2.936 -1.467 54.126 1.00 76.56 427 LEU A O 1
ATOM 3428 N N . THR A 1 428 ? 2.801 0.316 55.480 1.00 56.50 428 THR A N 1
ATOM 3429 C CA . THR A 1 428 ? 3.419 -0.344 56.635 1.00 56.50 428 THR A CA 1
ATOM 3430 C C . THR A 1 428 ? 2.479 -1.430 57.156 1.00 56.50 428 THR A C 1
ATOM 3432 O O . THR A 1 428 ? 1.288 -1.180 57.350 1.00 56.50 428 THR A O 1
ATOM 3435 N N . ALA A 1 429 ? 2.999 -2.645 57.356 1.00 47.78 429 ALA A N 1
ATOM 3436 C CA . ALA A 1 429 ? 2.228 -3.733 57.948 1.00 47.78 429 ALA A CA 1
ATOM 3437 C C . ALA A 1 429 ? 1.662 -3.292 59.312 1.00 47.78 429 ALA A C 1
ATOM 3439 O O . ALA A 1 429 ? 2.367 -2.603 60.057 1.00 47.78 429 ALA A O 1
ATOM 3440 N N . PRO A 1 430 ? 0.422 -3.675 59.663 1.00 42.25 430 PRO A N 1
ATOM 3441 C CA . PRO A 1 430 ? -0.056 -3.474 61.019 1.00 42.25 430 PRO A CA 1
ATOM 3442 C C . PRO A 1 430 ? 0.853 -4.281 61.950 1.00 42.25 430 PRO A C 1
ATOM 3444 O O . PRO A 1 430 ? 1.031 -5.486 61.759 1.00 42.25 430 PRO A O 1
ATOM 3447 N N . THR A 1 431 ? 1.475 -3.606 62.916 1.00 38.12 431 THR A N 1
ATOM 3448 C CA . THR A 1 431 ? 2.228 -4.254 63.989 1.00 38.12 431 THR A CA 1
ATOM 3449 C C . THR A 1 431 ? 1.330 -5.302 64.651 1.00 38.12 431 THR A C 1
ATOM 3451 O O . THR A 1 431 ? 0.163 -5.005 64.929 1.00 38.12 431 THR A O 1
ATOM 3454 N N . PRO A 1 432 ? 1.816 -6.536 64.882 1.00 36.78 432 PRO A N 1
ATOM 3455 C CA . PRO A 1 432 ? 1.060 -7.487 65.675 1.00 36.78 432 PRO A CA 1
ATOM 3456 C C . PRO A 1 432 ? 0.888 -6.872 67.062 1.00 36.78 432 PRO A C 1
ATOM 3458 O O . PRO A 1 432 ? 1.860 -6.398 67.647 1.00 36.78 432 PRO A O 1
ATOM 3461 N N . PHE A 1 433 ? -0.359 -6.811 67.527 1.00 39.84 433 PHE A N 1
ATOM 3462 C CA . PHE A 1 433 ? -0.712 -6.323 68.852 1.00 39.84 433 PHE A CA 1
ATOM 3463 C C . PHE A 1 433 ? 0.199 -6.978 69.898 1.00 39.84 433 PHE A C 1
ATOM 3465 O O . PHE A 1 433 ? 0.213 -8.201 70.028 1.00 39.84 433 PHE A O 1
ATOM 3472 N N . GLU A 1 434 ? 0.968 -6.153 70.610 1.00 37.38 434 GLU A N 1
ATOM 3473 C CA . GLU A 1 434 ? 1.546 -6.520 71.896 1.00 37.38 434 GLU A CA 1
ATOM 3474 C C . GLU A 1 434 ? 0.380 -6.871 72.828 1.00 37.38 434 GLU A C 1
ATOM 3476 O O . GLU A 1 434 ? -0.563 -6.090 72.979 1.00 37.38 434 GLU A O 1
ATOM 3481 N N . ASP A 1 435 ? 0.422 -8.081 73.391 1.00 34.31 435 ASP A N 1
ATOM 3482 C CA . ASP A 1 435 ? -0.444 -8.514 74.485 1.00 34.31 435 ASP A CA 1
ATOM 3483 C C . ASP A 1 435 ? -0.221 -7.577 75.678 1.00 34.31 435 ASP A C 1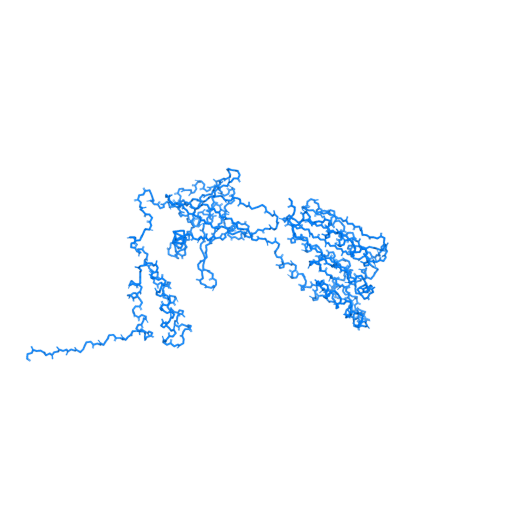
ATOM 3485 O O . ASP A 1 435 ? 0.620 -7.837 76.541 1.00 34.31 435 ASP A O 1
ATOM 3489 N N . ASP A 1 436 ? -0.975 -6.483 75.744 1.00 39.12 436 ASP A N 1
ATOM 3490 C CA . ASP A 1 436 ? -0.987 -5.602 76.908 1.00 39.12 436 ASP A CA 1
ATOM 3491 C C . ASP A 1 436 ? -1.905 -6.207 77.984 1.00 39.12 436 ASP A C 1
ATOM 3493 O O . ASP A 1 436 ? -3.003 -5.745 78.305 1.00 39.12 436 ASP A O 1
ATOM 3497 N N . ASN A 1 437 ? -1.427 -7.323 78.537 1.00 33.69 437 ASN A N 1
ATOM 3498 C CA . ASN A 1 437 ? -1.707 -7.706 79.910 1.00 33.69 437 ASN A CA 1
ATOM 3499 C C . ASN A 1 437 ? -1.094 -6.624 80.807 1.00 33.69 437 ASN A C 1
ATOM 3501 O O . ASN A 1 437 ? 0.088 -6.717 81.118 1.00 33.69 437 ASN A O 1
ATOM 3505 N N . ASN A 1 438 ? -1.880 -5.621 81.214 1.00 35.00 438 ASN A N 1
ATOM 3506 C CA . ASN A 1 438 ? -1.799 -4.999 82.543 1.00 35.00 438 ASN A CA 1
ATOM 3507 C C . ASN A 1 438 ? -2.866 -3.912 82.749 1.00 35.00 438 ASN A C 1
ATOM 3509 O O . ASN A 1 438 ? -2.744 -2.779 82.292 1.00 35.00 438 ASN A O 1
ATOM 3513 N N . ASN A 1 439 ? -3.881 -4.248 83.549 1.00 39.41 439 ASN A N 1
ATOM 3514 C CA . ASN A 1 439 ? -4.222 -3.439 84.719 1.00 39.41 439 ASN A CA 1
ATOM 3515 C C . ASN A 1 439 ? -5.029 -4.274 85.723 1.00 39.41 439 ASN A C 1
ATOM 3517 O O . ASN A 1 439 ? -6.261 -4.228 85.788 1.00 39.41 439 ASN A O 1
ATOM 3521 N N . LYS A 1 440 ? -4.271 -5.032 86.519 1.00 30.91 440 LYS A N 1
ATOM 3522 C CA . LYS A 1 440 ? -4.453 -5.141 87.962 1.00 30.91 440 LYS A CA 1
ATOM 3523 C C . LYS A 1 440 ? -3.093 -5.008 88.630 1.00 30.91 440 LYS A C 1
ATOM 3525 O O . LYS A 1 440 ? -2.124 -5.504 88.017 1.00 30.91 440 LYS A O 1
#

Secondary structure (DSSP, 8-state):
--SEEEEEEEE--GGGGSEESPPP--S---S--------EEHHHHHHHHHHHHHHHHTTS-EEEEEEEEETTEEEEEEE-SGGGHHHHHHHHHHHHT--S-SS---HHHHHHHHHHHHHHGGGT-SEEEEEEEEEHHHHHT--GGGTSS---TTEEEEEES-HHHHHHTHHHHHHHHHHHHHTT-EEEEE-SHHHHHHHHHHHHH---EEEEEEEEEEEETTEEEEEEEEEEEETTPPP--EEEEEEEEEEEHHHHHHTTGGGGGG-GGGEEEEE-S-HHHHHHHHHHHHHHH-TTS-SEEEEEEEEETTTEEEEEEEEEEE-TTS-EEEEEEEPPHHHHHHHHHHGGGSB---TTSS----TT----S---HHHHHHHHHHHHHH--SHHHHHHHHHHHHHTTGGGT-HHHHHHHHHHHHHHTTSSPPPPPPP------